Protein 5AY7 (pdb70)

Radius of gyration: 30.45 Å; Cα contacts (8 Å, |Δi|>4): 1262; chains: 2; bounding box: 71×86×60 Å

Nearest PDB structures (foldseek):
  5ay7-assembly1_A  TM=1.003E+00  e=2.468E-67  Aegilops speltoides subsp. speltoides
  5d4y-assembly2_B  TM=1.001E+00  e=4.193E-61  environmental samples
  8hkg-assembly2_B  TM=9.703E-01  e=1.451E-40  uncultured organism
  3mui-assembly2_B  TM=9.384E-01  e=3.197E-37  Geobacillus stearothermophilus
  5ofj-assembly1_A  TM=9.395E-01  e=4.964E-34  Caldicellulosiruptor bescii DSM 6725

Structure (mmCIF, N/CA/C/O backbone):
data_5AY7
#
_entry.id   5AY7
#
_cell.length_a   59.434
_cell.length_b   78.346
_cell.length_c   89.296
_cell.angle_alpha   90.00
_cell.angle_beta   103.15
_cell.angle_gamma   90.00
#
_symmetry.space_group_name_H-M   'P 1 21 1'
#
loop_
_entity.id
_entity.type
_entity.pdbx_description
1 polymer xylanase
2 water water
#
loop_
_atom_site.group_PDB
_atom_site.id
_atom_site.type_symbol
_atom_site.label_atom_id
_atom_site.label_alt_id
_atom_site.label_comp_id
_atom_site.label_asym_id
_atom_site.label_entity_id
_atom_site.label_seq_id
_atom_site.pdbx_PDB_ins_code
_atom_site.Cartn_x
_atom_site.Cartn_y
_atom_site.Cartn_z
_atom_site.occupancy
_atom_site.B_iso_or_equiv
_atom_site.auth_seq_id
_atom_site.auth_comp_id
_atom_site.auth_asym_id
_atom_site.auth_atom_id
_atom_site.pdbx_PDB_model_num
ATOM 1 N N . GLY A 1 18 ? 57.060 -19.741 60.625 1.00 80.50 3 GLY A N 1
ATOM 2 C CA . GLY A 1 18 ? 55.764 -19.096 60.990 1.00 84.64 3 GLY A CA 1
ATOM 3 C C . GLY A 1 18 ? 55.263 -18.048 59.997 1.00 84.96 3 GLY A C 1
ATOM 4 O O . GLY A 1 18 ? 55.972 -17.074 59.709 1.00 91.06 3 GLY A O 1
ATOM 5 N N . LEU A 1 19 ? 54.037 -18.234 59.489 1.00 75.79 4 LEU A N 1
ATOM 6 C CA . LEU A 1 19 ? 53.392 -17.248 58.590 1.00 73.54 4 LEU A CA 1
ATOM 7 C C . LEU A 1 19 ? 53.206 -15.863 59.226 1.00 73.06 4 LEU A C 1
ATOM 8 O O . LEU A 1 19 ? 53.350 -14.841 58.560 1.00 66.44 4 LEU A O 1
ATOM 13 N N . LYS A 1 20 ? 52.857 -15.833 60.510 1.00 77.01 5 LYS A N 1
ATOM 14 C CA . LYS A 1 20 ? 52.681 -14.566 61.217 1.00 74.90 5 LYS A CA 1
ATOM 15 C C . LYS A 1 20 ? 53.950 -13.752 61.205 1.00 74.85 5 LYS A C 1
ATOM 16 O O . LYS A 1 20 ? 53.870 -12.534 61.197 1.00 81.55 5 LYS A O 1
ATOM 22 N N . ASP A 1 21 ? 55.107 -14.434 61.200 1.00 78.89 6 ASP A N 1
ATOM 23 C CA . ASP A 1 21 ? 56.457 -13.804 61.241 1.00 72.09 6 ASP A CA 1
ATOM 24 C C . ASP A 1 21 ? 56.844 -13.253 59.880 1.00 68.72 6 ASP A C 1
ATOM 25 O O . ASP A 1 21 ? 57.298 -12.117 59.763 1.00 63.57 6 ASP A O 1
ATOM 30 N N . ALA A 1 22 ? 56.638 -14.072 58.854 1.00 62.01 7 ALA A N 1
ATOM 31 C CA . ALA A 1 22 ? 56.915 -13.681 57.493 1.00 64.49 7 ALA A CA 1
ATOM 32 C C . ALA A 1 22 ? 56.087 -12.493 57.026 1.00 71.07 7 ALA A C 1
ATOM 33 O O . ALA A 1 22 ? 56.412 -11.883 56.002 1.00 78.44 7 ALA A O 1
ATOM 35 N N . TYR A 1 23 ? 54.997 -12.202 57.733 1.00 70.18 8 TYR A N 1
ATOM 36 C CA . TYR A 1 23 ? 54.122 -11.090 57.392 1.00 67.59 8 TYR A CA 1
ATOM 37 C C . TYR A 1 23 ? 54.028 -10.075 58.525 1.00 71.86 8 TYR A C 1
ATOM 38 O O . TYR A 1 23 ? 53.151 -9.206 58.516 1.00 73.89 8 TYR A O 1
ATOM 47 N N . LYS A 1 24 ? 54.968 -10.163 59.467 1.00 77.95 9 LYS A N 1
ATOM 48 C CA . LYS A 1 24 ? 55.100 -9.224 60.590 1.00 82.58 9 LYS A CA 1
ATOM 49 C C . LYS A 1 24 ? 54.839 -7.777 60.179 1.00 81.51 9 LYS A C 1
ATOM 50 O O . LYS A 1 24 ? 54.089 -7.057 60.826 1.00 80.97 9 LYS A O 1
ATOM 56 N N . ASP A 1 25 ? 55.449 -7.360 59.080 1.00 87.85 10 ASP A N 1
ATOM 57 C CA . ASP A 1 25 ? 55.389 -5.964 58.660 1.00 87.41 10 ASP A CA 1
ATOM 58 C C . ASP A 1 25 ? 54.175 -5.643 57.777 1.00 79.10 10 ASP A C 1
ATOM 59 O O . ASP A 1 25 ? 54.078 -4.543 57.232 1.00 69.39 10 ASP A O 1
ATOM 64 N N . TYR A 1 26 ? 53.246 -6.586 57.638 1.00 75.95 11 TYR A N 1
ATOM 65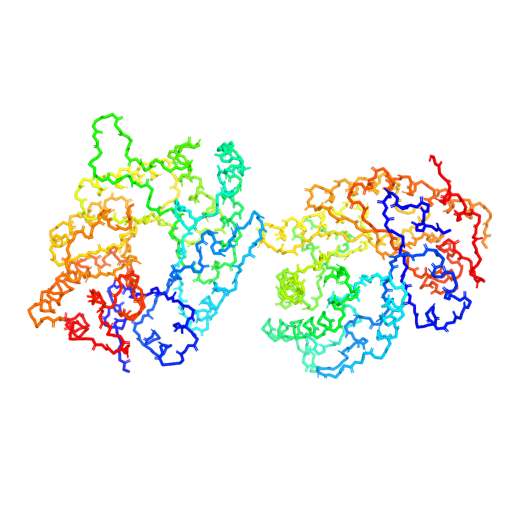 C CA . TYR A 1 26 ? 52.129 -6.421 56.693 1.00 78.23 11 TYR A CA 1
ATOM 66 C C . TYR A 1 26 ? 50.759 -6.455 57.375 1.00 69.00 11 TYR A C 1
ATOM 67 O O . TYR A 1 26 ? 50.004 -5.461 57.365 1.00 63.40 11 TYR A O 1
ATOM 76 N N . PHE A 1 27 ? 50.457 -7.612 57.962 1.00 68.94 12 PHE A N 1
ATOM 77 C CA . PHE A 1 27 ? 49.221 -7.818 58.718 1.00 65.50 12 PHE A CA 1
ATOM 78 C C . PHE A 1 27 ? 49.325 -9.099 59.527 1.00 61.20 12 PHE A C 1
ATOM 79 O O . PHE A 1 27 ? 50.176 -9.937 59.238 1.00 72.91 12 PHE A O 1
ATOM 87 N N . LYS A 1 28 ? 48.465 -9.260 60.531 1.00 62.80 13 LYS A N 1
ATOM 88 C CA . LYS A 1 28 ? 48.371 -10.533 61.259 1.00 57.50 13 LYS A CA 1
ATOM 89 C C . LYS A 1 28 ? 47.898 -11.639 60.339 1.00 55.85 13 LYS A C 1
ATOM 90 O O . LYS A 1 28 ? 47.228 -11.401 59.346 1.00 57.19 13 LYS A O 1
ATOM 96 N N . ILE A 1 29 ? 48.251 -12.861 60.680 1.00 56.01 14 ILE A N 1
ATOM 97 C CA . ILE A 1 29 ? 47.795 -14.024 59.953 1.00 55.21 14 ILE A CA 1
ATOM 98 C C . ILE A 1 29 ? 47.023 -14.810 60.988 1.00 58.43 14 ILE A C 1
ATOM 99 O O . ILE A 1 29 ? 47.559 -15.139 62.062 1.00 62.66 14 ILE A O 1
ATOM 104 N N . GLY A 1 30 ? 45.765 -15.097 60.674 1.00 56.15 15 GLY A N 1
ATOM 105 C CA . GLY A 1 30 ? 44.832 -15.632 61.653 1.00 55.43 15 GLY A CA 1
ATOM 106 C C . GLY A 1 30 ? 44.306 -17.000 61.289 1.00 53.24 15 GLY A C 1
ATOM 107 O O . GLY A 1 30 ? 44.465 -17.449 60.159 1.00 49.12 15 GLY A O 1
ATOM 108 N N . VAL A 1 31 ? 43.659 -17.656 62.251 1.00 51.93 16 VAL A N 1
ATOM 109 C CA . VAL A 1 31 ? 42.939 -18.863 61.945 1.00 52.65 16 VAL A CA 1
ATOM 110 C C . VAL A 1 31 ? 41.693 -19.040 62.832 1.00 51.25 16 VAL A C 1
ATOM 111 O O . VAL A 1 31 ? 41.686 -18.646 63.996 1.00 46.92 16 VAL A O 1
ATOM 115 N N . ALA A 1 32 ? 40.639 -19.627 62.251 1.00 47.13 17 ALA A N 1
ATOM 116 C CA . ALA A 1 32 ? 39.437 -19.954 62.997 1.00 46.71 17 ALA A CA 1
ATOM 117 C C . ALA A 1 32 ? 39.506 -21.368 63.551 1.00 46.89 17 ALA A C 1
ATOM 118 O O . ALA A 1 32 ? 39.701 -22.303 62.807 1.00 47.57 17 ALA A O 1
ATOM 120 N N . VAL A 1 33 ? 39.256 -21.537 64.836 1.00 49.78 18 VAL A N 1
ATOM 121 C CA . VAL A 1 33 ? 39.543 -22.800 65.502 1.00 51.37 18 VAL A CA 1
ATOM 122 C C . VAL A 1 33 ? 38.311 -23.528 66.056 1.00 50.54 18 VAL A C 1
ATOM 123 O O . VAL A 1 33 ? 37.301 -22.907 66.374 1.00 49.19 18 VAL A O 1
ATOM 127 N N . ASN A 1 34 ? 38.407 -24.855 66.139 1.00 49.83 19 ASN A N 1
ATOM 128 C CA . ASN A 1 34 ? 37.377 -25.703 66.742 1.00 54.56 19 ASN A CA 1
ATOM 129 C C . ASN A 1 34 ? 37.942 -26.148 68.067 1.00 51.78 19 ASN A C 1
ATOM 130 O O . ASN A 1 34 ? 39.100 -25.844 68.366 1.00 50.27 19 ASN A O 1
ATOM 135 N N . ASN A 1 35 ? 37.140 -26.856 68.852 1.00 51.56 20 ASN A N 1
ATOM 136 C CA . ASN A 1 35 ? 37.540 -27.224 70.219 1.00 56.28 20 ASN A CA 1
ATOM 137 C C . ASN A 1 35 ? 38.850 -28.007 70.291 1.00 63.75 20 ASN A C 1
ATOM 138 O O . ASN A 1 35 ? 39.669 -27.780 71.188 1.00 67.51 20 ASN A O 1
ATOM 143 N N . ARG A 1 36 ? 39.034 -28.912 69.331 1.00 63.94 21 ARG A N 1
ATOM 144 C CA . ARG A 1 36 ? 40.212 -29.762 69.264 1.00 66.29 21 ARG A CA 1
ATOM 145 C C . ARG A 1 36 ? 41.445 -28.974 68.908 1.00 64.73 21 ARG A C 1
ATOM 146 O O . ARG A 1 36 ? 42.511 -29.198 69.480 1.00 62.02 21 ARG A O 1
ATOM 154 N N . ASN A 1 37 ? 41.309 -28.057 67.955 1.00 66.59 22 ASN A N 1
ATOM 155 C CA . ASN A 1 37 ? 42.454 -27.290 67.487 1.00 62.64 22 ASN A CA 1
ATOM 156 C C . ASN A 1 37 ? 43.224 -26.674 68.634 1.00 59.54 22 ASN A C 1
ATOM 157 O O . ASN A 1 37 ? 44.418 -26.442 68.497 1.00 58.42 22 ASN A O 1
ATOM 162 N N . VAL A 1 38 ? 42.547 -26.410 69.749 1.00 51.67 23 VAL A N 1
ATOM 163 C CA . VAL A 1 38 ? 43.206 -25.815 70.912 1.00 59.17 23 VAL A CA 1
ATOM 164 C C . VAL A 1 38 ? 43.371 -26.734 72.128 1.00 58.95 23 VAL A C 1
ATOM 165 O O . VAL A 1 38 ? 43.766 -26.275 73.203 1.00 56.93 23 VAL A O 1
ATOM 169 N N . ALA A 1 39 ? 43.062 -28.013 71.958 1.00 60.46 24 ALA A N 1
ATOM 170 C CA . ALA A 1 39 ? 43.199 -29.010 73.024 1.00 64.60 24 ALA A CA 1
ATOM 171 C C . ALA A 1 39 ? 44.205 -30.129 72.661 1.00 68.95 24 ALA A C 1
ATOM 172 O O . ALA A 1 39 ? 44.755 -30.766 73.544 1.00 72.89 24 ALA A O 1
ATOM 174 N N . ASP A 1 40 ? 44.467 -30.336 71.372 1.00 69.86 25 ASP A N 1
ATOM 175 C CA . ASP A 1 40 ? 45.363 -31.387 70.909 1.00 74.40 25 ASP A CA 1
ATOM 176 C C . ASP A 1 40 ? 46.784 -30.818 70.704 1.00 74.65 25 ASP A C 1
ATOM 177 O O . ASP A 1 40 ? 46.949 -29.874 69.930 1.00 73.73 25 ASP A O 1
ATOM 182 N N . PRO A 1 41 ? 47.821 -31.404 71.365 1.00 70.78 26 PRO A N 1
ATOM 183 C CA . PRO A 1 41 ? 49.143 -30.769 71.288 1.00 68.40 26 PRO A CA 1
ATOM 184 C C . PRO A 1 41 ? 49.753 -30.785 69.896 1.00 71.01 26 PRO A C 1
ATOM 185 O O . PRO A 1 41 ? 50.628 -29.965 69.612 1.00 77.74 26 PRO A O 1
ATOM 189 N N . ASP A 1 42 ? 49.312 -31.712 69.046 1.00 74.02 27 ASP A N 1
ATOM 190 C CA . ASP A 1 42 ? 49.731 -31.733 67.637 1.00 78.11 27 A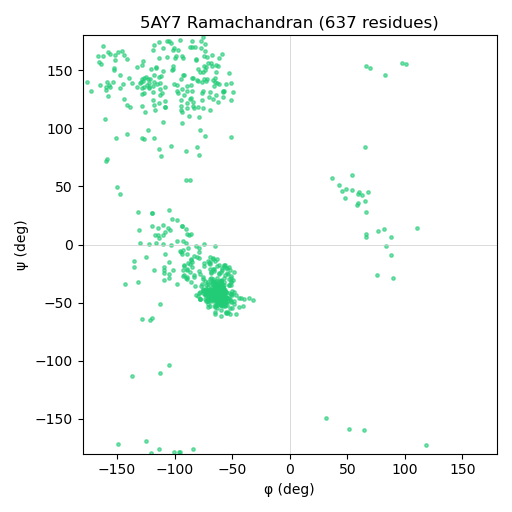SP A CA 1
ATOM 191 C C . ASP A 1 42 ? 49.202 -30.517 66.911 1.00 82.19 27 ASP A C 1
ATOM 192 O O . ASP A 1 42 ? 49.934 -29.856 66.163 1.00 87.15 27 ASP A O 1
ATOM 197 N N . GLN A 1 43 ? 47.922 -30.223 67.136 1.00 80.70 28 GLN A N 1
ATOM 198 C CA . GLN A 1 43 ? 47.258 -29.127 66.439 1.00 74.60 28 GLN A CA 1
ATOM 199 C C . GLN A 1 43 ? 47.673 -27.806 67.059 1.00 70.57 28 GLN A C 1
ATOM 200 O O . GLN A 1 43 ? 47.875 -26.818 66.352 1.00 73.08 28 GLN A O 1
ATOM 206 N N . ILE A 1 44 ? 47.861 -27.817 68.372 1.00 65.45 29 ILE A N 1
ATOM 207 C CA . ILE A 1 44 ? 48.294 -26.634 69.098 1.00 67.22 29 ILE A CA 1
ATOM 208 C C . ILE A 1 44 ? 49.670 -26.144 68.628 1.00 72.25 29 ILE A C 1
ATOM 209 O O . ILE A 1 44 ? 49.896 -24.930 68.482 1.00 70.45 29 ILE A O 1
ATOM 214 N N . LYS A 1 45 ? 50.575 -27.089 68.381 1.00 74.23 30 LYS A N 1
ATOM 215 C CA . LYS A 1 45 ? 51.926 -26.765 67.927 1.00 78.28 30 LYS A CA 1
ATOM 216 C C . LYS A 1 45 ? 51.869 -25.933 66.654 1.00 76.05 30 LYS A C 1
ATOM 217 O O . LYS A 1 45 ? 52.544 -24.901 66.542 1.00 77.33 30 LYS A O 1
ATOM 223 N N . VAL A 1 46 ? 51.058 -26.397 65.705 1.00 72.27 31 VAL A N 1
ATOM 224 C CA . VAL A 1 46 ? 50.874 -25.713 64.430 1.00 77.87 31 VAL A CA 1
ATOM 225 C C . VAL A 1 46 ? 50.212 -24.330 64.597 1.00 79.03 31 VAL A C 1
ATOM 226 O O . VAL A 1 46 ? 50.630 -23.341 63.995 1.00 77.16 31 VAL A O 1
ATOM 230 N N . VAL A 1 47 ? 49.168 -24.277 65.409 1.00 77.16 32 VAL A N 1
ATOM 231 C CA . VAL A 1 47 ? 48.420 -23.042 65.603 1.00 77.76 32 VAL A CA 1
ATOM 232 C C . VAL A 1 47 ? 49.342 -21.985 66.188 1.00 73.06 32 VAL A C 1
ATOM 233 O O . VAL A 1 47 ? 49.433 -20.859 65.678 1.00 72.29 32 VAL A O 1
ATOM 237 N N . LEU A 1 48 ? 50.044 -22.369 67.245 1.00 72.29 33 LEU A N 1
ATOM 238 C CA . LEU A 1 48 ? 50.957 -21.459 67.900 1.00 68.45 33 LEU A CA 1
ATOM 239 C C . LEU A 1 48 ? 52.115 -21.084 67.004 1.00 62.50 33 LEU A C 1
ATOM 240 O O . LEU A 1 48 ? 52.538 -19.951 67.038 1.00 66.37 33 LEU A O 1
ATOM 245 N N . ARG A 1 49 ? 52.612 -21.990 66.178 1.00 62.22 34 ARG A N 1
ATOM 246 C CA . ARG A 1 49 ? 53.701 -21.603 65.287 1.00 73.08 34 ARG A CA 1
ATOM 247 C C . ARG A 1 49 ? 53.241 -20.517 64.334 1.00 73.01 34 ARG A C 1
ATOM 248 O O . ARG A 1 49 ? 53.873 -19.475 64.236 1.00 80.75 34 ARG A O 1
ATOM 256 N N . GLU A 1 50 ? 52.113 -20.756 63.667 1.00 79.38 35 GLU A N 1
ATOM 257 C CA . GLU A 1 50 ? 51.745 -20.032 62.434 1.00 77.04 35 GLU A CA 1
ATOM 258 C C . GLU A 1 50 ? 50.915 -18.737 62.579 1.00 73.33 35 GLU A C 1
ATOM 259 O O . GLU A 1 50 ? 51.026 -17.831 61.741 1.00 63.21 35 GLU A O 1
ATOM 265 N N . PHE A 1 51 ? 50.097 -18.644 63.629 1.00 67.33 36 PHE A N 1
ATOM 266 C CA . PHE A 1 51 ? 49.047 -17.625 63.673 1.00 61.33 36 PHE A CA 1
ATOM 267 C C . PHE A 1 51 ? 49.167 -16.692 64.862 1.00 58.71 36 PHE A C 1
ATOM 268 O O . PHE A 1 51 ? 49.475 -17.121 65.962 1.00 60.42 36 PHE A O 1
ATOM 276 N N . ASN A 1 52 ? 48.866 -15.423 64.655 1.00 57.31 37 ASN A N 1
ATOM 277 C CA . ASN A 1 52 ? 48.822 -14.463 65.754 1.00 60.20 37 ASN A CA 1
ATOM 278 C C . ASN A 1 52 ? 47.432 -13.845 65.906 1.00 61.25 37 ASN A C 1
ATOM 279 O O . ASN A 1 52 ? 47.297 -12.717 66.393 1.00 62.24 37 ASN A O 1
ATOM 284 N N . SER A 1 53 ? 46.403 -14.581 65.490 1.00 56.93 38 SER A N 1
ATOM 285 C CA . SER A 1 53 ? 45.014 -14.113 65.615 1.00 56.35 38 SER A CA 1
ATOM 286 C C . SER A 1 53 ? 44.137 -15.340 65.543 1.00 57.94 38 SER A C 1
ATOM 287 O O . SER A 1 53 ? 44.356 -16.201 64.685 1.00 56.08 38 SER A O 1
ATOM 290 N N . ILE A 1 54 ? 43.181 -15.426 66.468 1.00 57.49 39 ILE A N 1
ATOM 291 C CA . ILE A 1 54 ? 42.242 -16.521 66.516 1.00 54.71 39 ILE A CA 1
ATOM 292 C C . ILE A 1 54 ? 40.824 -16.018 66.427 1.00 53.63 39 ILE A C 1
ATOM 293 O O . ILE A 1 54 ? 40.470 -15.042 67.083 1.00 53.94 39 ILE A O 1
ATOM 298 N N . THR A 1 55 ? 40.012 -16.740 65.666 1.00 47.57 40 THR A N 1
ATOM 299 C CA . THR A 1 55 ? 38.569 -16.629 65.712 1.00 46.11 40 THR A CA 1
ATOM 300 C C . THR A 1 55 ? 37.959 -17.978 66.144 1.00 48.93 40 THR A C 1
ATOM 301 O O . THR A 1 55 ? 38.409 -19.032 65.720 1.00 47.83 40 THR A O 1
ATOM 305 N N . ALA A 1 56 ? 36.935 -17.942 66.985 1.00 44.43 41 ALA A N 1
ATOM 306 C CA . ALA A 1 56 ? 36.150 -19.122 67.226 1.00 45.73 41 ALA A CA 1
ATOM 307 C C . ALA A 1 56 ? 35.338 -19.453 65.991 1.00 43.98 41 ALA A C 1
ATOM 308 O O . ALA A 1 56 ? 34.610 -18.624 65.488 1.00 47.29 41 ALA A O 1
ATOM 310 N N . GLU A 1 57 ? 35.450 -20.678 65.517 1.00 45.27 42 GLU A N 1
ATOM 311 C CA . GLU A 1 57 ? 34.724 -21.128 64.344 1.00 44.17 42 GLU A CA 1
ATOM 312 C C . GLU A 1 57 ? 33.248 -21.183 64.640 1.00 44.50 42 GLU A C 1
ATOM 313 O O . GLU A 1 57 ? 32.442 -20.814 63.795 1.00 46.54 42 GLU A O 1
ATOM 319 N N . ASN A 1 58 ? 32.887 -21.703 65.808 1.00 38.69 43 ASN A N 1
ATOM 320 C CA . ASN A 1 58 ? 31.477 -21.761 66.204 1.00 42.09 43 ASN A CA 1
ATOM 321 C C . ASN A 1 58 ? 31.180 -21.330 67.666 1.00 44.81 43 ASN A C 1
ATOM 322 O O . ASN A 1 58 ? 30.028 -20.985 67.990 1.00 44.14 43 ASN A O 1
ATOM 327 N N . ALA A 1 59 ? 32.184 -21.335 68.539 1.00 43.09 44 ALA A N 1
ATOM 328 C CA . ALA A 1 59 ? 31.918 -21.199 69.968 1.00 49.42 44 ALA A CA 1
ATOM 329 C C . ALA A 1 59 ? 31.352 -19.837 70.417 1.00 51.33 44 ALA A C 1
ATOM 330 O O . ALA A 1 59 ? 30.889 -19.716 71.565 1.00 53.29 44 ALA A O 1
ATOM 332 N N . MET A 1 60 ? 31.386 -18.826 69.541 1.00 47.81 45 MET A N 1
ATOM 333 C CA . MET A 1 60 ? 30.940 -17.487 69.916 1.00 49.42 45 MET A CA 1
ATOM 334 C C . MET A 1 60 ? 29.731 -16.931 69.167 1.00 48.98 45 MET A C 1
ATOM 335 O O . MET A 1 60 ? 29.387 -15.766 69.335 1.00 47.34 45 MET A O 1
ATOM 340 N N . LYS A 1 61 ? 29.086 -17.762 68.361 1.00 45.16 46 LYS A N 1
ATOM 341 C CA . LYS A 1 61 ? 27.908 -17.354 67.611 1.00 42.00 46 LYS A CA 1
ATOM 342 C C . LYS A 1 61 ? 26.704 -17.314 68.550 1.00 44.00 46 LYS A C 1
ATOM 343 O O . LYS A 1 61 ? 26.807 -17.672 69.730 1.00 42.30 46 LYS A O 1
ATOM 349 N N . PRO A 1 62 ? 25.553 -16.866 68.042 1.00 40.76 47 PRO A N 1
ATOM 350 C CA . PRO A 1 62 ? 24.505 -16.581 68.999 1.00 40.78 47 PRO A CA 1
ATOM 351 C C . PRO A 1 62 ? 23.814 -17.785 69.615 1.00 43.31 47 PRO A C 1
ATOM 352 O O . PRO A 1 62 ? 23.564 -17.781 70.799 1.00 41.23 47 PRO A O 1
ATOM 356 N N . GLN A 1 63 ? 23.510 -18.794 68.824 1.00 50.13 48 GLN A N 1
ATOM 357 C CA . GLN A 1 63 ? 22.888 -20.014 69.324 1.00 49.07 48 GLN A CA 1
ATOM 358 C C . GLN A 1 63 ? 23.763 -20.888 70.198 1.00 48.20 48 GLN A C 1
ATOM 359 O O . GLN A 1 63 ? 23.288 -21.370 71.228 1.00 52.51 48 GLN A O 1
ATOM 365 N N . PRO A 1 64 ? 25.000 -21.165 69.770 1.00 47.42 49 PRO A N 1
ATOM 366 C CA . PRO A 1 64 ? 25.961 -21.815 70.672 1.00 44.84 49 PRO A CA 1
ATOM 367 C C . PRO A 1 64 ? 26.030 -21.144 72.062 1.00 48.18 49 PRO A C 1
ATOM 368 O O . PRO A 1 64 ? 25.886 -21.822 73.071 1.00 48.44 49 PRO A O 1
ATOM 372 N N . THR A 1 65 ? 26.211 -19.824 72.121 1.00 48.05 50 THR A N 1
ATOM 373 C CA . THR A 1 65 ? 26.362 -19.145 73.410 1.00 44.37 50 THR A CA 1
ATOM 374 C C . THR A 1 65 ? 25.057 -18.894 74.171 1.00 45.08 50 THR A C 1
ATOM 375 O O . THR A 1 65 ? 25.094 -18.719 75.378 1.00 44.50 50 THR A O 1
ATOM 379 N N . GLU A 1 66 ? 23.918 -18.860 73.493 1.00 41.69 51 GLU A N 1
ATOM 380 C CA . GLU A 1 66 ? 22.671 -18.507 74.138 1.00 41.63 51 GLU A CA 1
ATOM 381 C C . GLU A 1 66 ? 21.470 -18.986 73.377 1.00 44.42 51 GLU A C 1
ATOM 382 O O . GLU A 1 66 ? 20.738 -18.171 72.812 1.00 46.23 51 GLU A O 1
ATOM 388 N N . PRO A 1 67 ? 21.228 -20.301 73.395 1.00 48.39 52 PRO A N 1
ATOM 389 C CA . PRO A 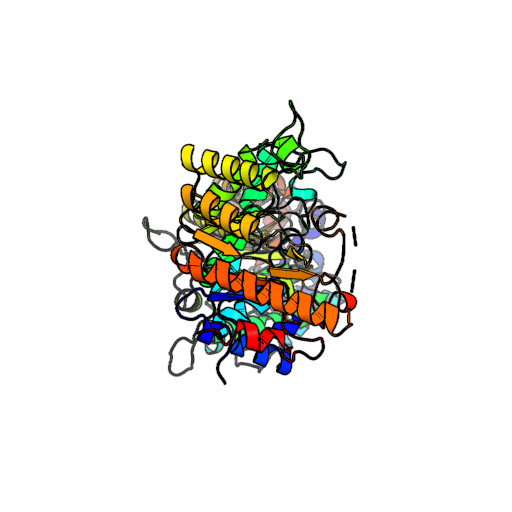1 67 ? 20.084 -20.898 72.696 1.00 53.40 52 PRO A CA 1
ATOM 390 C C . PRO A 1 67 ? 18.698 -20.584 73.276 1.00 52.13 52 PRO A C 1
ATOM 391 O O . PRO A 1 67 ? 17.730 -20.777 72.560 1.00 61.01 52 PRO A O 1
ATOM 395 N N . LYS A 1 68 ? 18.602 -20.178 74.550 1.00 52.38 53 LYS A N 1
ATOM 396 C CA . LYS A 1 68 ? 17.345 -19.664 75.145 1.00 50.02 53 LYS A CA 1
ATOM 397 C C . LYS A 1 68 ? 17.647 -18.384 75.902 1.00 52.32 53 LYS A C 1
ATOM 398 O O . LYS A 1 68 ? 18.789 -18.189 76.353 1.00 49.97 53 LYS A O 1
ATOM 404 N N . LYS A 1 69 ? 16.662 -17.490 76.035 1.00 48.54 54 LYS A N 1
ATOM 405 C CA . LYS A 1 69 ? 16.979 -16.178 76.608 1.00 51.84 54 LYS A CA 1
ATOM 406 C C . LYS A 1 69 ? 17.462 -16.389 78.016 1.00 52.93 54 LYS A C 1
ATOM 407 O O . LYS A 1 69 ? 16.790 -17.032 78.805 1.00 55.75 54 LYS A O 1
ATOM 413 N N . GLY A 1 70 ? 18.667 -15.919 78.295 1.00 55.34 55 GLY A N 1
ATOM 414 C CA . GLY A 1 70 ? 19.214 -15.979 79.646 1.00 55.72 55 GLY A CA 1
ATOM 415 C C . GLY A 1 70 ? 19.964 -17.253 79.999 1.00 58.20 55 GLY A C 1
ATOM 416 O O . GLY A 1 70 ? 20.646 -17.325 81.033 1.00 65.06 55 GLY A O 1
ATOM 417 N N . GLU A 1 71 ? 19.892 -18.249 79.137 1.00 56.72 56 GLU A N 1
ATOM 418 C CA . GLU A 1 71 ? 20.523 -19.528 79.402 1.00 56.76 56 GLU A CA 1
ATOM 419 C C . GLU A 1 71 ? 21.820 -19.688 78.620 1.00 50.13 56 GLU A C 1
ATOM 420 O O . GLU A 1 71 ? 21.832 -20.248 77.546 1.00 56.69 56 GLU A O 1
ATOM 426 N N . PHE A 1 72 ? 22.913 -19.176 79.169 1.00 51.28 57 PHE A N 1
ATOM 427 C CA . PHE A 1 72 ? 24.216 -19.150 78.479 1.00 49.55 57 PHE A CA 1
ATOM 428 C C . PHE A 1 72 ? 24.967 -20.459 78.481 1.00 49.49 57 PHE A C 1
ATOM 429 O O . PHE A 1 72 ? 24.817 -21.240 79.405 1.00 50.60 57 PHE A O 1
ATOM 437 N N . ASN A 1 73 ? 25.736 -20.705 77.417 1.00 49.44 58 ASN A N 1
ATOM 438 C CA . ASN A 1 73 ? 26.693 -21.821 77.364 1.00 51.14 58 ASN A CA 1
ATOM 439 C C . ASN A 1 73 ? 28.060 -21.298 76.943 1.00 47.58 58 ASN A C 1
ATOM 440 O O . ASN A 1 73 ? 28.400 -21.217 75.751 1.00 46.93 58 ASN A O 1
ATOM 445 N N . TRP A 1 74 ? 28.835 -20.950 77.958 1.00 48.16 59 TRP A N 1
ATOM 446 C CA . TRP A 1 74 ? 30.125 -20.326 77.779 1.00 48.83 59 TRP A CA 1
ATOM 447 C C . TRP A 1 74 ? 31.268 -21.314 77.660 1.00 48.55 59 TRP A C 1
ATOM 448 O O . TRP A 1 74 ? 32.392 -20.879 77.361 1.00 53.56 59 TRP A O 1
ATOM 459 N N . GLU A 1 75 ? 31.003 -22.610 77.894 1.00 50.74 60 GLU A N 1
ATOM 460 C CA . GLU A 1 75 ? 32.050 -23.639 78.056 1.00 54.82 60 GLU A CA 1
ATOM 461 C C . GLU A 1 75 ? 33.038 -23.721 76.896 1.00 53.71 60 GLU A C 1
ATOM 462 O O . GLU A 1 75 ? 34.237 -23.563 77.100 1.00 55.67 60 GLU A O 1
ATOM 468 N N . ASP A 1 76 ? 32.551 -23.963 75.680 1.00 54.96 61 ASP A N 1
ATOM 469 C CA . ASP A 1 76 ? 33.430 -24.029 74.504 1.00 48.61 61 ASP A CA 1
ATOM 470 C C . ASP A 1 76 ? 34.239 -22.749 74.224 1.00 51.55 61 ASP A C 1
ATOM 471 O O . ASP A 1 76 ? 35.443 -22.797 73.981 1.00 53.43 61 ASP A O 1
ATOM 476 N N . ALA A 1 77 ? 33.586 -21.592 74.237 1.00 52.75 62 ALA A N 1
ATOM 477 C CA . ALA A 1 77 ? 34.284 -20.320 73.995 1.00 50.48 62 ALA A CA 1
ATOM 478 C C . ALA A 1 77 ? 35.280 -19.998 75.100 1.00 53.02 62 ALA A C 1
ATOM 479 O O . ALA A 1 77 ? 36.355 -19.442 74.840 1.00 53.53 62 ALA A O 1
ATOM 481 N N . ASP A 1 78 ? 34.935 -20.337 76.343 1.00 52.80 63 ASP A N 1
ATOM 482 C CA . ASP A 1 78 ? 35.870 -20.107 77.453 1.00 53.41 63 ASP A CA 1
ATOM 483 C C . ASP A 1 78 ? 37.181 -20.841 77.214 1.00 52.05 63 ASP A C 1
ATOM 484 O O . ASP A 1 78 ? 38.236 -20.326 77.529 1.00 52.68 63 ASP A O 1
ATOM 489 N N . LYS A 1 79 ? 37.120 -22.029 76.629 1.00 56.82 64 LYS A N 1
ATOM 490 C CA . LYS A 1 79 ? 38.337 -22.792 76.389 1.00 64.01 64 LYS A CA 1
ATOM 491 C C . LYS A 1 79 ? 39.225 -22.089 75.383 1.00 60.04 64 LYS A C 1
ATOM 492 O O . LYS A 1 79 ? 40.414 -21.921 75.612 1.00 68.94 64 LYS A O 1
ATOM 498 N N . ILE A 1 80 ? 38.651 -21.673 74.270 1.00 58.92 65 ILE A N 1
ATOM 499 C CA . ILE A 1 80 ? 39.429 -20.995 73.211 1.00 55.56 65 ILE A CA 1
ATOM 500 C C . ILE A 1 80 ? 39.960 -19.650 73.697 1.00 53.76 65 ILE A C 1
ATOM 501 O O . ILE A 1 80 ? 41.124 -19.347 73.484 1.00 59.14 65 ILE A O 1
ATOM 506 N N . ALA A 1 81 ? 39.113 -18.843 74.333 1.00 48.90 66 ALA A N 1
ATOM 507 C CA . ALA A 1 81 ? 39.578 -17.592 74.950 1.00 56.60 66 ALA A CA 1
ATOM 508 C C . ALA A 1 81 ? 40.744 -17.811 75.970 1.00 57.14 66 ALA A C 1
ATOM 509 O O . ALA A 1 81 ? 41.747 -17.081 75.962 1.00 54.82 66 ALA A O 1
ATOM 511 N N . ASP A 1 82 ? 40.600 -18.799 76.851 1.00 56.69 67 ASP A N 1
ATOM 512 C CA . ASP A 1 82 ? 41.626 -19.080 77.846 1.00 56.64 67 ASP A CA 1
ATOM 513 C C . ASP A 1 82 ? 42.887 -19.510 77.108 1.00 57.16 67 ASP A C 1
ATOM 514 O O . ASP A 1 82 ? 43.955 -18.967 77.334 1.00 59.76 67 ASP A O 1
ATOM 519 N N . PHE A 1 83 ? 42.764 -20.406 76.140 1.00 60.21 68 PHE A N 1
ATOM 520 C CA . PHE A 1 83 ? 43.897 -20.677 75.263 1.00 58.75 68 PHE A CA 1
ATOM 521 C C . PHE A 1 83 ? 44.568 -19.373 74.755 1.00 64.64 68 PHE A C 1
ATOM 522 O O . PHE A 1 83 ? 45.803 -19.266 74.737 1.00 66.81 68 PHE A O 1
ATOM 530 N N . CYS A 1 84 ? 43.754 -18.398 74.350 1.00 59.75 69 CYS A N 1
ATOM 531 C CA . CYS A 1 84 ? 44.254 -17.118 73.816 1.00 63.75 69 CYS A CA 1
ATOM 532 C C . CYS A 1 84 ? 44.865 -16.160 74.861 1.00 56.92 69 CYS A C 1
ATOM 533 O O . CYS A 1 84 ? 45.846 -15.491 74.587 1.00 55.86 69 CYS A O 1
ATOM 536 N N . ARG A 1 85 ? 44.258 -16.084 76.038 1.00 58.41 70 ARG A N 1
ATOM 537 C CA . ARG A 1 85 ? 44.823 -15.343 77.166 1.00 62.75 70 ARG A CA 1
ATOM 538 C C . ARG A 1 85 ? 46.195 -15.976 77.462 1.00 66.11 70 ARG A C 1
ATOM 539 O O . ARG A 1 85 ? 47.258 -15.368 77.298 1.00 65.49 70 ARG A O 1
ATOM 547 N N . ALA A 1 86 ? 46.136 -17.247 77.8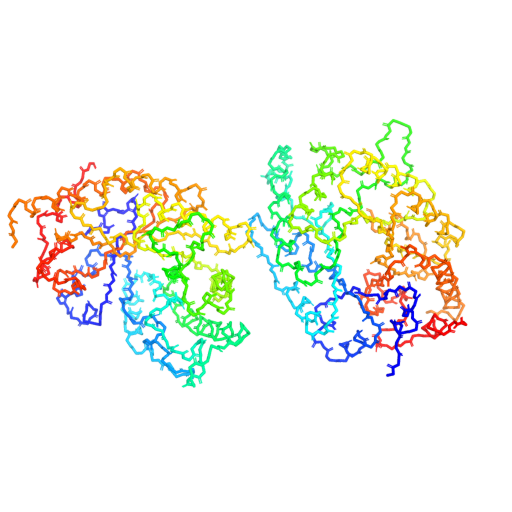18 1.00 69.06 71 ALA A N 1
ATOM 548 C CA . ALA A 1 86 ? 47.290 -18.044 78.134 1.00 70.29 71 ALA A CA 1
ATOM 549 C C . ALA A 1 86 ? 48.485 -17.831 77.185 1.00 69.13 71 ALA A C 1
ATOM 550 O O . ALA A 1 86 ? 49.608 -17.698 77.653 1.00 74.03 71 ALA A O 1
ATOM 552 N N . ASN A 1 87 ? 48.263 -17.804 75.872 1.00 66.25 72 ASN A N 1
ATOM 553 C CA . ASN A 1 87 ? 49.382 -17.678 74.916 1.00 64.78 72 ASN A CA 1
ATOM 554 C C . ASN A 1 87 ? 49.526 -16.307 74.253 1.00 63.77 72 ASN A C 1
ATOM 555 O O . ASN A 1 87 ? 50.259 -16.172 73.262 1.00 60.14 72 ASN A O 1
ATOM 560 N N . GLY A 1 88 ? 48.842 -15.294 74.784 1.00 59.59 73 GLY A N 1
ATOM 561 C CA . GLY A 1 88 ? 49.056 -13.918 74.321 1.00 63.22 73 GLY A CA 1
ATOM 562 C C . GLY A 1 88 ? 48.659 -13.624 72.885 1.00 63.53 73 GLY A C 1
ATOM 563 O O . GLY A 1 88 ? 49.307 -12.844 72.178 1.00 65.00 73 GLY A O 1
ATOM 564 N N . ILE A 1 89 ? 47.569 -14.239 72.460 1.00 72.13 74 ILE A N 1
ATOM 565 C CA . ILE A 1 89 ? 46.958 -13.934 71.176 1.00 71.06 74 ILE A CA 1
ATOM 566 C C . ILE A 1 89 ? 45.614 -13.272 71.452 1.00 69.13 74 ILE A C 1
ATOM 567 O O . ILE A 1 89 ? 44.893 -13.675 72.369 1.00 68.24 74 ILE A O 1
ATOM 572 N N . LYS A 1 90 ? 45.308 -12.243 70.670 1.00 63.34 75 LYS A N 1
ATOM 573 C CA . LYS A 1 90 ? 44.020 -11.565 70.723 1.00 61.90 75 LYS A CA 1
ATOM 574 C C . LYS A 1 90 ? 43.004 -12.164 69.730 1.00 56.31 75 LYS A C 1
ATOM 575 O O . LYS A 1 90 ? 43.369 -12.604 68.652 1.00 52.68 75 LYS A O 1
ATOM 581 N N . MET A 1 91 ? 41.726 -12.189 70.086 1.00 55.15 76 MET A N 1
ATOM 582 C CA . MET A 1 91 ? 40.723 -12.823 69.221 1.00 56.51 76 MET A CA 1
ATOM 583 C C . MET A 1 91 ? 39.871 -11.847 68.398 1.00 54.77 76 MET A C 1
ATOM 584 O O . MET A 1 91 ? 39.620 -10.706 68.826 1.00 52.73 76 MET A O 1
ATOM 589 N N . ARG A 1 92 ? 39.437 -12.314 67.220 1.00 50.13 77 ARG A N 1
ATOM 590 C CA . ARG A 1 92 ? 38.281 -11.732 66.529 1.00 49.55 77 ARG A CA 1
ATOM 591 C C . ARG A 1 92 ? 37.032 -12.383 67.094 1.00 47.89 77 ARG A C 1
ATOM 592 O O . ARG A 1 92 ? 36.948 -13.598 67.224 1.00 56.44 77 ARG A O 1
ATOM 600 N N . GLY A 1 93 ? 36.052 -11.585 67.444 1.00 44.27 78 GLY A N 1
ATOM 601 C CA . GLY A 1 93 ? 34.811 -12.143 67.939 1.00 44.11 78 GLY A CA 1
ATOM 602 C C . GLY A 1 93 ? 33.900 -12.388 66.762 1.00 48.69 78 GLY A C 1
ATOM 603 O O . GLY A 1 93 ? 33.536 -11.457 66.033 1.00 43.79 78 GLY A O 1
ATOM 604 N N . HIS A 1 94 ? 33.558 -13.651 66.546 1.00 49.26 79 HIS A N 1
ATOM 605 C CA . HIS A 1 94 ? 32.656 -13.993 65.482 1.00 46.02 79 HIS A CA 1
ATOM 606 C C . HIS A 1 94 ? 31.340 -14.445 66.108 1.00 44.86 79 HIS A C 1
ATOM 607 O O . HIS A 1 94 ? 31.311 -15.337 66.892 1.00 45.64 79 HIS A O 1
ATOM 614 N N . THR A 1 95 ? 30.320 -14.164 65.351 1.00 51.31 80 THR A N 1
ATOM 615 C CA . THR A 1 95 ? 29.526 -12.965 65.331 1.00 47.06 80 THR A CA 1
ATOM 616 C C . THR A 1 95 ? 28.388 -12.651 66.296 1.00 41.93 80 THR A C 1
ATOM 617 O O . THR A 1 95 ? 27.822 -13.518 66.913 1.00 40.46 80 THR A O 1
ATOM 621 N N . LEU A 1 96 ? 28.070 -11.353 66.392 1.00 38.56 81 LEU A N 1
ATOM 622 C CA . LEU A 1 96 ? 27.074 -10.867 67.297 1.00 36.55 81 LEU A CA 1
ATOM 623 C C . LEU A 1 96 ? 25.706 -11.004 66.738 1.00 40.71 81 LEU A C 1
ATOM 624 O O . LEU A 1 96 ? 24.722 -11.098 67.491 1.00 42.49 81 LEU A O 1
ATOM 629 N N . MET A 1 97 ? 25.601 -11.009 65.418 1.00 44.17 82 MET A N 1
ATOM 630 C CA . MET A 1 97 ? 24.286 -11.071 64.833 1.00 46.51 82 MET A CA 1
ATOM 631 C C . MET A 1 97 ? 24.341 -11.650 63.434 1.00 43.88 82 MET A C 1
ATOM 632 O O . MET A 1 97 ? 25.145 -11.252 62.618 1.00 42.83 82 MET A O 1
ATOM 637 N N . TRP A 1 98 ? 23.412 -12.542 63.151 1.00 43.56 83 TRP A N 1
ATOM 638 C CA . TRP A 1 98 ? 23.386 -13.281 61.924 1.00 40.38 83 TRP A CA 1
ATOM 639 C C . TRP A 1 98 ? 21.995 -13.895 61.756 1.00 40.12 83 TRP A C 1
ATOM 640 O O . TRP A 1 98 ? 21.272 -14.069 62.719 1.00 38.91 83 TRP A O 1
ATOM 651 N N . HIS A 1 99 ? 21.599 -14.168 60.521 1.00 42.87 84 HIS A N 1
ATOM 652 C CA . HIS A 1 99 ? 20.336 -14.897 60.248 1.00 43.68 84 HIS A CA 1
ATOM 653 C C . HIS A 1 99 ? 20.451 -16.424 60.450 1.00 42.82 84 HIS A C 1
ATOM 654 O O . HIS A 1 99 ? 19.458 -17.084 60.447 1.00 46.71 84 HIS A O 1
ATOM 661 N N . SER A 1 100 ? 21.649 -16.977 60.605 1.00 42.27 85 SER A N 1
ATOM 662 C CA . SER A 1 100 ? 21.830 -18.397 60.876 1.00 42.25 85 SER A CA 1
ATOM 663 C C . SER A 1 100 ? 22.499 -18.600 62.229 1.00 45.08 85 SER A C 1
ATOM 664 O O . SER A 1 100 ? 23.049 -17.665 62.802 1.00 41.66 85 SER A O 1
ATOM 667 N N . GLN A 1 101 ? 22.560 -19.861 62.667 1.00 42.71 86 GLN A N 1
ATOM 668 C CA . GLN A 1 101 ? 23.090 -20.200 63.990 1.00 41.85 86 GLN A CA 1
ATOM 669 C C . GLN A 1 101 ? 22.728 -19.176 65.038 1.00 41.61 86 GLN A C 1
ATOM 670 O O . GLN A 1 101 ? 23.605 -18.605 65.710 1.00 39.83 86 GLN A O 1
ATOM 676 N N . ILE A 1 102 ? 21.419 -18.969 65.185 1.00 41.78 87 ILE A N 1
ATOM 677 C CA . ILE A 1 102 ? 20.891 -17.973 66.095 1.00 44.95 87 ILE A CA 1
ATOM 678 C C . ILE A 1 102 ? 19.604 -18.514 66.692 1.00 41.71 87 ILE A C 1
ATOM 679 O O . ILE A 1 102 ? 18.818 -19.077 65.988 1.00 47.56 87 ILE A O 1
ATOM 684 N N . GLY A 1 103 ? 19.381 -18.333 67.984 1.00 43.56 88 GLY A N 1
ATOM 685 C CA . GLY A 1 103 ? 18.144 -18.812 68.610 1.00 42.53 88 GLY A CA 1
ATOM 686 C C . GLY A 1 103 ? 16.921 -18.060 68.111 1.00 43.98 88 GLY A C 1
ATOM 687 O O . GLY A 1 103 ? 16.879 -16.850 68.196 1.00 45.34 88 GLY A O 1
ATOM 688 N N . SER A 1 104 ? 15.926 -18.783 67.611 1.00 46.86 89 SER A N 1
ATOM 689 C CA . SER A 1 104 ? 14.583 -18.226 67.313 1.00 51.52 89 SER A CA 1
ATOM 690 C C . SER A 1 104 ? 14.103 -17.166 68.288 1.00 48.68 89 SER A C 1
ATOM 691 O O . SER A 1 104 ? 13.584 -16.121 67.894 1.00 47.52 89 SER A O 1
ATOM 694 N N . TRP A 1 105 ? 14.271 -17.447 69.568 1.00 44.68 90 TRP A N 1
ATOM 695 C CA . TRP A 1 105 ? 13.780 -16.554 70.593 1.00 47.79 90 TRP A CA 1
ATOM 696 C C . TRP A 1 105 ? 14.201 -15.107 70.396 1.00 47.27 90 TRP A C 1
ATOM 697 O O . TRP A 1 105 ? 13.515 -14.208 70.829 1.00 46.38 90 TRP A O 1
ATOM 708 N N . MET A 1 106 ? 15.344 -14.863 69.767 1.00 49.47 91 MET A N 1
ATOM 709 C CA . MET A 1 106 ? 15.776 -13.482 69.585 1.00 44.26 91 MET A CA 1
ATOM 710 C C . MET A 1 106 ? 14.809 -12.648 68.763 1.00 42.96 91 MET A C 1
ATOM 711 O O . MET A 1 106 ? 14.652 -11.472 69.063 1.00 43.31 91 MET A O 1
ATOM 716 N N . TYR A 1 107 ? 14.125 -13.251 67.789 1.00 43.00 92 TYR A N 1
ATOM 717 C CA . TYR A 1 107 ? 13.248 -12.478 66.852 1.00 46.95 92 TYR A CA 1
ATOM 718 C C . TYR A 1 107 ? 11.842 -12.997 66.663 1.00 49.36 92 TYR A C 1
ATOM 719 O O . TYR A 1 107 ? 11.107 -12.421 65.889 1.00 53.57 92 TYR A O 1
ATOM 728 N N . GLN A 1 108 ? 11.443 -14.069 67.336 1.00 55.00 93 GLN A N 1
ATOM 729 C CA . GLN A 1 108 ? 10.064 -14.540 67.204 1.00 61.30 93 GLN A CA 1
ATOM 730 C C . GLN A 1 108 ? 9.593 -15.252 68.461 1.00 60.52 93 GLN A C 1
ATOM 731 O O . GLN A 1 108 ? 10.403 -15.675 69.257 1.00 66.57 93 GLN A O 1
ATOM 737 N N . ASP A 1 109 ? 8.289 -15.418 68.599 1.00 59.68 94 ASP A N 1
ATOM 738 C CA . ASP A 1 109 ? 7.701 -15.846 69.863 1.00 68.59 94 ASP A CA 1
ATOM 739 C C . ASP A 1 109 ? 7.293 -17.313 69.949 1.00 74.45 94 ASP A C 1
ATOM 740 O O . ASP A 1 109 ? 6.429 -17.641 70.754 1.00 85.27 94 ASP A O 1
ATOM 745 N N . GLU A 1 110 ? 7.851 -18.196 69.132 1.00 77.66 95 GLU A N 1
ATOM 746 C CA . GLU A 1 110 ? 7.613 -19.655 69.318 1.00 88.17 95 GLU A CA 1
ATOM 747 C C . GLU A 1 110 ? 6.232 -20.175 68.870 1.00 87.99 95 GLU A C 1
ATOM 748 O O . GLU A 1 110 ? 6.100 -21.359 68.549 1.00 74.37 95 GLU A O 1
ATOM 754 N N . LYS A 1 111 ? 5.213 -19.313 68.862 1.00 92.11 96 LYS A N 1
ATOM 755 C CA . LYS A 1 111 ? 4.044 -19.553 68.007 1.00 90.11 96 LYS A CA 1
ATOM 756 C C . LYS A 1 111 ? 4.575 -19.493 66.570 1.00 83.55 96 LYS A C 1
ATOM 757 O O . LYS A 1 111 ? 4.082 -20.197 65.696 1.00 86.97 96 LYS A O 1
ATOM 763 N N . GLY A 1 112 ? 5.605 -18.666 66.357 1.00 78.69 97 GLY A N 1
ATOM 764 C CA . GLY A 1 112 ? 6.172 -18.398 65.041 1.00 70.38 97 GLY A CA 1
ATOM 765 C C . GLY A 1 112 ? 5.894 -16.979 64.565 1.00 69.99 97 GLY A C 1
ATOM 766 O O . GLY A 1 112 ? 6.068 -16.681 63.382 1.00 65.79 97 GLY A O 1
ATOM 767 N N . ASN A 1 113 ? 5.452 -16.105 65.475 1.00 67.40 98 ASN A N 1
ATOM 768 C CA . ASN A 1 113 ? 5.225 -14.691 65.163 1.00 67.92 98 ASN A CA 1
ATOM 769 C C . ASN A 1 113 ? 6.442 -13.860 65.494 1.00 63.77 98 ASN A C 1
ATOM 770 O O . ASN A 1 113 ? 7.031 -13.993 66.574 1.00 58.04 98 ASN A O 1
ATOM 775 N N . LEU A 1 114 ? 6.811 -12.991 64.563 1.00 58.82 99 LEU A N 1
ATOM 776 C CA . LEU A 1 114 ? 7.943 -12.122 64.784 1.00 55.77 99 LEU A CA 1
ATOM 777 C C . LEU A 1 114 ? 7.610 -11.243 65.962 1.00 51.88 99 LEU A C 1
ATOM 778 O O . LEU A 1 114 ? 6.458 -10.992 66.216 1.00 51.79 99 LEU A O 1
ATOM 783 N N . LEU A 1 115 ? 8.630 -10.786 66.665 1.00 49.83 100 LEU A N 1
ATOM 784 C CA . LEU A 1 115 ? 8.487 -9.852 67.763 1.00 49.16 100 LEU A CA 1
ATOM 785 C C . LEU A 1 115 ? 8.444 -8.439 67.221 1.00 52.78 100 LEU A C 1
ATOM 786 O O . LEU A 1 115 ? 8.727 -8.209 66.043 1.00 52.39 100 LEU A O 1
ATOM 791 N N . SER A 1 116 ? 8.114 -7.493 68.091 1.00 49.00 101 SER A N 1
ATOM 792 C CA . SER A 1 116 ? 8.175 -6.082 67.756 1.00 53.91 101 SER A CA 1
ATOM 793 C C . SER A 1 116 ? 9.612 -5.649 67.721 1.00 52.39 101 SER A C 1
ATOM 794 O O . SER A 1 116 ? 10.498 -6.345 68.228 1.00 52.39 101 SER A O 1
ATOM 797 N N . LYS A 1 117 ? 9.835 -4.471 67.167 1.00 48.02 102 LYS A N 1
ATOM 798 C CA . LYS A 1 117 ? 11.177 -3.940 67.03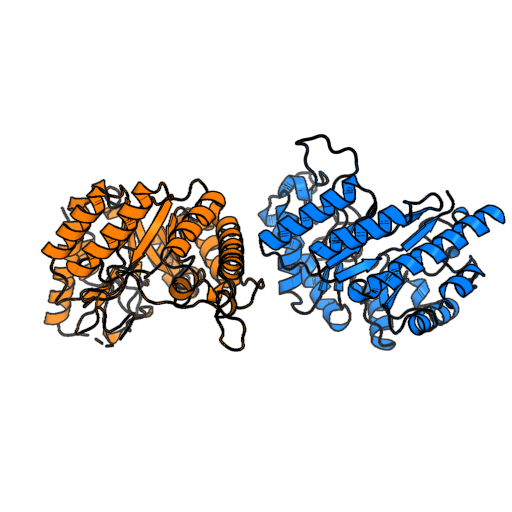5 1.00 51.42 102 LYS A CA 1
ATOM 799 C C . LYS A 1 117 ? 11.804 -3.630 68.387 1.00 56.88 102 LYS A C 1
ATOM 800 O O . LYS A 1 117 ? 13.028 -3.516 68.506 1.00 63.56 102 LYS A O 1
ATOM 806 N N . GLU A 1 118 ? 10.953 -3.466 69.399 1.00 61.95 103 GLU A N 1
ATOM 807 C CA . GLU A 1 118 ? 11.377 -3.125 70.752 1.00 62.57 103 GLU A CA 1
ATOM 808 C C . GLU A 1 118 ? 11.934 -4.356 71.468 1.00 52.96 103 GLU A C 1
ATOM 809 O O . GLU A 1 118 ? 12.984 -4.305 72.091 1.00 52.00 103 GLU A O 1
ATOM 815 N N . GLU A 1 119 ? 11.226 -5.463 71.384 1.00 48.60 104 GLU A N 1
ATOM 816 C CA . GLU A 1 119 ? 11.693 -6.683 72.019 1.00 54.92 104 GLU A CA 1
ATOM 817 C C . GLU A 1 119 ? 12.907 -7.236 71.271 1.00 55.45 104 GLU A C 1
ATOM 818 O O . GLU A 1 119 ? 13.898 -7.668 71.885 1.00 53.89 104 GLU A O 1
ATOM 824 N N . PHE A 1 120 ? 12.820 -7.248 69.941 1.00 50.50 105 PHE A N 1
ATOM 825 C CA . PHE A 1 120 ? 13.933 -7.738 69.141 1.00 45.21 105 PHE A CA 1
ATOM 826 C C . PHE A 1 120 ? 15.186 -6.970 69.532 1.00 41.08 105 PHE A C 1
ATOM 827 O O . PHE A 1 120 ? 16.202 -7.559 69.868 1.00 42.99 105 PHE A O 1
ATOM 835 N N . TYR A 1 121 ? 15.102 -5.649 69.511 1.00 43.31 106 TYR A N 1
ATOM 836 C CA . TYR A 1 121 ? 16.212 -4.812 69.939 1.00 47.29 106 TYR A CA 1
ATOM 837 C C . TYR A 1 121 ? 16.723 -5.148 71.352 1.00 45.81 106 TYR A C 1
ATOM 838 O O . TYR A 1 121 ? 17.917 -5.225 71.574 1.00 51.27 106 TYR A O 1
ATOM 847 N N . ALA A 1 122 ? 15.814 -5.323 72.304 1.00 46.20 107 ALA A N 1
ATOM 848 C CA . ALA A 1 122 ? 16.180 -5.637 73.686 1.00 47.28 107 ALA A CA 1
ATOM 849 C C . ALA A 1 122 ? 16.962 -6.963 73.781 1.00 46.53 107 ALA A C 1
ATOM 850 O O . ALA A 1 122 ? 17.981 -7.037 74.490 1.00 44.82 107 ALA A O 1
ATOM 852 N N . ASN A 1 123 ? 16.503 -7.965 73.020 1.00 42.70 108 ASN A N 1
ATOM 853 C CA . ASN A 1 123 ? 17.196 -9.240 72.880 1.00 41.83 108 ASN A CA 1
ATOM 854 C C . ASN A 1 123 ? 18.608 -9.098 72.304 1.00 45.86 108 ASN A C 1
ATOM 855 O O . ASN A 1 123 ? 19.592 -9.578 72.873 1.00 44.38 108 ASN A O 1
ATOM 860 N N . MET A 1 124 ? 18.720 -8.411 71.183 1.00 46.37 109 MET A N 1
ATOM 861 C CA . MET A 1 124 ? 20.020 -8.178 70.569 1.00 45.37 109 MET A CA 1
ATOM 862 C C . MET A 1 124 ? 20.952 -7.429 71.530 1.00 48.15 109 MET A C 1
ATOM 863 O O . MET A 1 124 ? 22.174 -7.698 71.591 1.00 50.01 109 MET A O 1
ATOM 868 N N . LYS A 1 125 ? 20.385 -6.502 72.303 1.00 49.69 110 LYS A N 1
ATOM 869 C CA . LYS A 1 125 ? 21.180 -5.714 73.256 1.00 50.55 110 LYS A CA 1
ATOM 870 C C . LYS A 1 125 ? 21.699 -6.562 74.379 1.00 45.30 110 LYS A C 1
ATOM 871 O O . LYS A 1 125 ? 22.884 -6.505 74.725 1.00 41.36 110 LYS A O 1
ATOM 877 N N . HIS A 1 126 ? 20.802 -7.343 74.951 1.00 43.47 111 HIS A N 1
ATOM 878 C CA . HIS A 1 126 ? 21.146 -8.142 76.114 1.00 51.69 111 HIS A CA 1
ATOM 879 C C . HIS A 1 126 ? 22.234 -9.178 75.748 1.00 54.22 111 HIS A C 1
ATOM 880 O O . HIS A 1 126 ? 23.271 -9.287 76.441 1.00 51.52 111 HIS A O 1
ATOM 887 N N . HIS A 1 127 ? 22.018 -9.881 74.630 1.00 49.89 112 HIS A N 1
ATOM 888 C CA . HIS A 1 127 ? 23.001 -10.826 74.107 1.00 45.94 112 HIS A CA 1
ATOM 889 C C . HIS A 1 127 ? 24.353 -10.198 73.860 1.00 47.51 112 HIS A C 1
ATOM 890 O O . HIS A 1 127 ? 25.373 -10.715 74.323 1.00 48.13 112 HIS A O 1
ATOM 897 N N . ILE A 1 128 ? 24.375 -9.091 73.117 1.00 44.75 113 ILE A N 1
ATOM 898 C CA . ILE A 1 128 ? 25.646 -8.400 72.859 1.00 45.33 113 ILE A CA 1
ATOM 899 C C . ILE A 1 128 ? 26.349 -7.928 74.142 1.00 46.35 113 ILE A C 1
ATOM 900 O O . ILE A 1 128 ? 27.568 -7.983 74.207 1.00 46.49 113 ILE A O 1
ATOM 905 N N . GLN A 1 129 ? 25.597 -7.451 75.141 1.00 50.18 114 GLN A N 1
ATOM 906 C CA . GLN A 1 129 ? 26.202 -7.019 76.409 1.00 55.06 114 GLN A CA 1
ATOM 907 C C . GLN A 1 129 ? 26.857 -8.222 77.099 1.00 51.67 114 GLN A C 1
ATOM 908 O O . GLN A 1 129 ? 28.011 -8.152 77.536 1.00 50.06 114 GLN A O 1
ATOM 914 N N . ALA A 1 130 ? 26.116 -9.325 77.180 1.00 50.28 115 ALA A N 1
ATOM 915 C CA . ALA A 1 130 ? 26.609 -10.559 77.808 1.00 47.81 115 ALA A CA 1
ATOM 916 C C . ALA A 1 130 ? 27.933 -11.044 77.236 1.00 46.76 115 ALA A C 1
ATOM 917 O O . ALA A 1 130 ? 28.918 -11.165 77.941 1.00 50.61 115 ALA A O 1
ATOM 919 N N . ILE A 1 131 ? 27.957 -11.287 75.932 1.00 48.24 116 ILE A N 1
ATOM 920 C CA . ILE A 1 131 ? 29.170 -11.805 75.263 1.00 44.54 116 ILE A CA 1
ATOM 921 C C . ILE A 1 131 ? 30.353 -10.810 75.133 1.00 44.96 116 ILE A C 1
ATOM 922 O O . ILE A 1 131 ? 31.514 -11.187 75.339 1.00 40.74 116 ILE A O 1
ATOM 927 N N . VAL A 1 132 ? 30.076 -9.549 74.789 1.00 45.01 117 VAL A N 1
ATOM 928 C CA . VAL A 1 132 ? 31.136 -8.584 74.641 1.00 46.56 117 VAL A CA 1
ATOM 929 C C . VAL A 1 132 ? 31.771 -8.370 75.998 1.00 50.52 117 VAL A C 1
ATOM 930 O O . VAL A 1 132 ? 32.988 -8.271 76.130 1.00 52.94 117 VAL A O 1
ATOM 934 N N . ASN A 1 133 ? 30.941 -8.287 77.020 1.00 56.41 118 ASN A N 1
ATOM 935 C CA . ASN A 1 133 ? 31.464 -8.080 78.355 1.00 64.47 118 ASN A CA 1
ATOM 936 C C . ASN A 1 133 ? 32.365 -9.225 78.840 1.00 66.18 118 ASN A C 1
ATOM 937 O O . ASN A 1 133 ? 33.425 -8.966 79.437 1.00 61.29 118 ASN A O 1
ATOM 942 N N . ARG A 1 134 ? 31.951 -10.477 78.585 1.00 60.14 119 ARG A N 1
ATOM 943 C CA . ARG A 1 134 ? 32.742 -11.632 79.021 1.00 53.05 119 ARG A CA 1
ATOM 944 C C . ARG A 1 134 ? 34.122 -11.755 78.333 1.00 50.81 119 ARG A C 1
ATOM 945 O O . ARG A 1 134 ? 35.060 -12.183 78.980 1.00 53.23 119 ARG A O 1
ATOM 953 N N . TYR A 1 135 ? 34.273 -11.346 77.070 1.00 46.25 120 TYR A N 1
ATOM 954 C CA . TYR A 1 135 ? 35.550 -11.557 76.336 1.00 47.22 120 TYR A CA 1
ATOM 955 C C . TYR A 1 135 ? 36.286 -10.283 75.915 1.00 49.48 120 TYR A C 1
ATOM 956 O O . TYR A 1 135 ? 37.347 -10.348 75.296 1.00 53.73 120 TYR A O 1
ATOM 965 N N . LYS A 1 136 ? 35.755 -9.115 76.262 1.00 58.82 121 LYS A N 1
ATOM 966 C CA . LYS A 1 136 ? 36.432 -7.866 75.894 1.00 60.94 121 LYS A CA 1
ATOM 967 C C . LYS A 1 136 ? 37.898 -7.777 76.328 1.00 57.80 121 LYS A C 1
ATOM 968 O O . LYS A 1 136 ? 38.651 -7.080 75.691 1.00 58.44 121 LYS A O 1
ATOM 974 N N . ASP A 1 137 ? 38.320 -8.479 77.370 1.00 56.12 122 ASP A N 1
ATOM 975 C CA . ASP A 1 137 ? 39.747 -8.507 77.687 1.00 56.88 122 ASP A CA 1
ATOM 976 C C . ASP A 1 137 ? 40.610 -9.140 76.587 1.00 59.01 122 ASP A C 1
ATOM 977 O O . ASP A 1 137 ? 41.770 -8.782 76.438 1.00 57.13 122 ASP A O 1
ATOM 982 N N . VAL A 1 138 ? 40.051 -10.077 75.821 1.00 57.65 123 VAL A N 1
ATOM 983 C CA . VAL A 1 138 ? 40.814 -10.810 74.795 1.00 54.97 123 VAL A CA 1
ATOM 984 C C . VAL A 1 138 ? 40.454 -10.456 73.374 1.00 53.19 123 VAL A C 1
ATOM 985 O O . VAL A 1 138 ? 41.284 -10.598 72.486 1.00 51.20 123 VAL A O 1
ATOM 989 N N . VAL A 1 139 ? 39.202 -10.073 73.148 1.00 53.21 124 VAL A N 1
ATOM 990 C CA . VAL A 1 139 ? 38.736 -9.755 71.802 1.00 53.88 124 VAL A CA 1
ATOM 991 C C . VAL A 1 139 ? 39.060 -8.316 71.382 1.00 53.34 124 VAL A C 1
ATOM 992 O O . VAL A 1 139 ? 38.572 -7.355 72.017 1.00 56.99 124 VAL A O 1
ATOM 996 N N . TYR A 1 140 ? 39.855 -8.188 70.308 1.00 52.48 125 TYR A N 1
ATOM 997 C CA . TYR A 1 140 ? 40.246 -6.878 69.743 1.00 55.49 125 TYR A CA 1
ATOM 998 C C . TYR A 1 140 ? 39.284 -6.347 68.679 1.00 57.53 125 TYR A C 1
ATOM 999 O O . TYR A 1 140 ? 39.149 -5.139 68.506 1.00 58.39 125 TYR A O 1
ATOM 1008 N N . CYS A 1 141 ? 38.623 -7.236 67.951 1.00 57.68 126 CYS A N 1
ATOM 1009 C CA . CYS A 1 141 ? 37.568 -6.787 67.063 1.00 55.10 126 CYS A CA 1
ATOM 1010 C C . CYS A 1 141 ? 36.403 -7.776 67.003 1.00 51.19 126 CYS A C 1
ATOM 1011 O O . CYS A 1 141 ? 36.536 -8.928 67.363 1.00 55.50 126 CYS A O 1
ATOM 1014 N N . TRP A 1 142 ? 35.274 -7.305 66.505 1.00 50.80 127 TRP A N 1
ATOM 1015 C CA . TRP A 1 142 ? 34.047 -8.075 66.407 1.00 51.43 127 TRP A CA 1
ATOM 1016 C C . TRP A 1 142 ? 33.473 -8.010 64.979 1.00 51.66 127 TRP A C 1
ATOM 1017 O O . TRP A 1 142 ? 33.408 -6.904 64.401 1.00 49.59 127 TRP A O 1
ATOM 1028 N N . ASP A 1 143 ? 33.054 -9.161 64.424 1.00 44.10 128 ASP A N 1
ATOM 1029 C CA . ASP A 1 143 ? 32.061 -9.176 63.316 1.00 46.43 128 ASP A CA 1
ATOM 1030 C C . ASP A 1 143 ? 30.678 -8.949 63.917 1.00 43.65 128 ASP A C 1
ATOM 1031 O O . ASP A 1 143 ? 30.090 -9.863 64.475 1.00 42.22 128 ASP A O 1
ATOM 1036 N N . VAL A 1 144 ? 30.203 -7.704 63.851 1.00 39.67 129 VAL A N 1
ATOM 1037 C CA . VAL A 1 144 ? 29.020 -7.300 64.574 1.00 41.69 129 VAL A CA 1
ATOM 1038 C C . VAL A 1 144 ? 27.778 -7.766 63.857 1.00 38.39 129 VAL A C 1
ATOM 1039 O O . VAL A 1 144 ? 26.798 -8.190 64.479 1.00 38.78 129 VAL A O 1
ATOM 1043 N N . VAL A 1 145 ? 27.804 -7.629 62.548 1.00 40.42 130 VAL A N 1
ATOM 1044 C CA . VAL A 1 145 ? 26.752 -8.169 61.712 1.00 40.65 130 VAL A CA 1
ATOM 1045 C C . VAL A 1 145 ? 27.382 -8.896 60.572 1.00 42.83 130 VAL A C 1
ATOM 1046 O O . VAL A 1 145 ? 28.287 -8.399 59.944 1.00 43.15 130 VAL A O 1
ATOM 1050 N N . ASN A 1 146 ? 26.853 -10.068 60.299 1.00 44.91 131 ASN A N 1
ATOM 1051 C CA . ASN A 1 146 ? 27.380 -10.924 59.297 1.00 45.20 131 ASN A CA 1
ATOM 1052 C C . ASN A 1 146 ? 26.314 -11.143 58.254 1.00 42.67 131 ASN A C 1
ATOM 1053 O O . ASN A 1 146 ? 25.168 -11.448 58.585 1.00 43.98 131 ASN A O 1
ATOM 1058 N N . GLU A 1 147 ? 26.697 -10.981 56.996 1.00 39.91 132 GLU A N 1
ATOM 1059 C CA . GLU A 1 147 ? 25.905 -11.453 55.852 1.00 38.28 132 GLU A CA 1
ATOM 1060 C C . GLU A 1 147 ? 24.521 -10.844 55.743 1.00 34.89 132 GLU A C 1
ATOM 1061 O O . GLU A 1 147 ? 23.595 -11.560 55.448 1.00 35.75 132 GLU A O 1
ATOM 1067 N N . ALA A 1 148 ? 24.391 -9.535 55.908 1.00 39.97 133 ALA A N 1
ATOM 1068 C CA . ALA A 1 148 ? 23.075 -8.843 55.729 1.00 41.92 133 ALA A CA 1
ATOM 1069 C C . ALA A 1 148 ? 22.746 -8.374 54.323 1.00 38.98 133 ALA A C 1
ATOM 1070 O O . ALA A 1 148 ? 21.611 -8.060 54.064 1.00 37.57 133 ALA A O 1
ATOM 1072 N N . VAL A 1 149 ? 23.732 -8.301 53.434 1.00 40.37 134 VAL A N 1
ATOM 1073 C CA . VAL A 1 149 ? 23.494 -7.838 52.067 1.00 41.93 134 VAL A CA 1
ATOM 1074 C C . VAL A 1 149 ? 22.907 -8.947 51.194 1.00 37.14 134 VAL A C 1
ATOM 1075 O O . VAL A 1 149 ? 23.308 -10.084 51.314 1.00 34.65 134 VAL A O 1
ATOM 1079 N N . ALA A 1 150 ? 21.971 -8.619 50.305 1.00 37.95 135 ALA A N 1
ATOM 1080 C CA . ALA A 1 150 ? 21.354 -9.652 49.413 1.00 39.48 135 ALA A CA 1
ATOM 1081 C C . ALA A 1 150 ? 22.336 -10.220 48.405 1.00 42.25 135 ALA A C 1
ATOM 1082 O O . ALA A 1 150 ? 23.329 -9.581 48.028 1.00 46.50 135 ALA A O 1
ATOM 1084 N N . ASP A 1 151 ? 22.073 -11.436 47.985 1.00 47.08 136 ASP A N 1
ATOM 1085 C CA . ASP A 1 151 ? 22.864 -12.044 46.922 1.00 52.36 136 ASP A CA 1
ATOM 1086 C C . ASP A 1 151 ? 22.430 -11.555 45.533 1.00 50.10 136 ASP A C 1
ATOM 1087 O O . ASP A 1 151 ? 21.247 -11.195 45.286 1.00 43.85 136 ASP A O 1
ATOM 1092 N N . SER A 1 152 ? 23.404 -11.548 44.637 1.00 46.64 137 SER A N 1
ATOM 1093 C CA . SER A 1 152 ? 23.165 -11.054 43.302 1.00 53.45 137 SER A CA 1
ATOM 1094 C C . SER A 1 152 ? 22.275 -11.917 42.475 1.00 54.39 137 SER A C 1
ATOM 1095 O O . SER A 1 152 ? 22.456 -13.133 42.492 1.00 53.24 137 SER A O 1
ATOM 1098 N N . PRO A 1 153 ? 21.128 -11.360 42.124 1.00 57.13 138 PRO A N 1
ATOM 1099 C CA . PRO A 1 153 ? 20.791 -10.378 41.124 1.00 60.58 138 PRO A CA 1
ATOM 1100 C C . PRO A 1 153 ? 19.783 -9.520 41.931 1.00 56.57 138 PRO A C 1
ATOM 1101 O O . PRO A 1 153 ? 18.784 -10.050 42.442 1.00 48.90 138 PRO A O 1
ATOM 1105 N N . VAL A 1 154 ? 20.097 -8.241 42.140 1.00 53.55 139 VAL A N 1
ATOM 1106 C CA . VAL A 1 154 ? 19.170 -7.327 42.804 1.00 46.50 139 VAL A CA 1
ATOM 1107 C C . VAL A 1 154 ? 18.677 -6.346 41.760 1.00 42.36 139 VAL A C 1
ATOM 1108 O O . VAL A 1 154 ? 19.406 -5.490 41.314 1.00 43.19 139 VAL A O 1
ATOM 1112 N N . TYR A 1 155 ? 17.443 -6.514 41.330 1.00 42.36 140 TYR A N 1
ATOM 1113 C CA . TYR A 1 155 ? 16.943 -5.743 40.253 1.00 44.79 140 TYR A CA 1
ATOM 1114 C C . TYR A 1 155 ? 16.811 -4.322 40.720 1.00 51.54 140 TYR A C 1
ATOM 1115 O O . TYR A 1 155 ? 16.679 -4.097 41.917 1.00 56.45 140 TYR A O 1
ATOM 1124 N N . PRO A 1 156 ? 16.835 -3.343 39.790 1.00 54.29 141 PRO A N 1
ATOM 1125 C CA . PRO A 1 156 ? 16.662 -1.960 40.210 1.00 54.03 141 PRO A CA 1
ATOM 1126 C C . PRO A 1 156 ? 15.441 -1.768 41.078 1.00 49.69 141 PRO A C 1
ATOM 1127 O O . PRO A 1 156 ? 14.392 -2.362 40.798 1.00 49.40 141 PRO A O 1
ATOM 1131 N N . GLY A 1 157 ? 15.603 -0.948 42.124 1.00 52.28 142 GLY A N 1
ATOM 1132 C CA . GLY A 1 157 ? 14.581 -0.734 43.142 1.00 54.30 142 GLY A CA 1
ATOM 1133 C C . GLY A 1 157 ? 14.174 -1.883 44.067 1.00 54.35 142 GLY A C 1
ATOM 1134 O O . GLY A 1 157 ? 13.190 -1.761 44.748 1.00 57.78 142 GLY A O 1
ATOM 1135 N N . ARG A 1 158 ? 14.870 -3.010 44.075 1.00 54.19 143 ARG A N 1
ATOM 1136 C CA . ARG A 1 158 ? 14.568 -4.067 45.055 1.00 57.95 143 ARG A CA 1
ATOM 1137 C C . ARG A 1 158 ? 15.514 -3.816 46.225 1.00 53.78 143 ARG A C 1
ATOM 1138 O O . ARG A 1 158 ? 16.519 -3.127 46.077 1.00 48.10 143 ARG A O 1
ATOM 1146 N N . PRO A 1 159 ? 15.215 -4.392 47.383 1.00 52.13 144 PRO A N 1
ATOM 1147 C CA . PRO A 1 159 ? 16.065 -4.126 48.518 1.00 49.24 144 PRO A CA 1
ATOM 1148 C C . PRO A 1 159 ? 17.430 -4.707 48.315 1.00 43.67 144 PRO A C 1
ATOM 1149 O O . PRO A 1 159 ? 17.538 -5.800 47.810 1.00 46.49 144 PRO A O 1
ATOM 1153 N N . GLU A 1 160 ? 18.452 -3.980 48.751 1.00 42.45 145 GLU A N 1
ATOM 1154 C CA . GLU A 1 160 ? 19.825 -4.438 48.697 1.00 42.82 145 GLU A CA 1
ATOM 1155 C C . GLU A 1 160 ? 20.213 -5.328 49.862 1.00 45.43 145 GLU A C 1
ATOM 1156 O O . GLU A 1 160 ? 21.319 -5.907 49.860 1.00 44.72 145 GLU A O 1
ATOM 1162 N N . LEU A 1 161 ? 19.331 -5.413 50.869 1.00 45.87 146 LEU A N 1
ATOM 1163 C CA . LEU A 1 161 ? 19.591 -6.209 52.065 1.00 45.03 146 LEU A CA 1
ATOM 1164 C C . LEU A 1 161 ? 18.837 -7.544 51.994 1.00 47.14 146 LEU A C 1
ATOM 1165 O O . LEU A 1 161 ? 17.788 -7.658 51.373 1.00 45.29 146 LEU A O 1
ATOM 1170 N N . ARG A 1 162 ? 19.399 -8.558 52.632 1.00 43.79 147 ARG A N 1
ATOM 1171 C CA . ARG A 1 162 ? 18.777 -9.845 52.695 1.00 42.70 147 ARG A CA 1
ATOM 1172 C C . ARG A 1 162 ? 17.499 -9.696 53.483 1.00 43.73 147 ARG A C 1
ATOM 1173 O O . ARG A 1 162 ? 17.458 -8.942 54.459 1.00 41.67 147 ARG A O 1
ATOM 1181 N N . ASN A 1 163 ? 16.470 -10.425 53.067 1.00 42.63 148 ASN A N 1
ATOM 1182 C CA . ASN A 1 163 ? 15.156 -10.332 53.678 1.00 47.02 148 ASN A CA 1
ATOM 1183 C C . ASN A 1 163 ? 14.952 -11.326 54.860 1.00 47.68 148 ASN A C 1
ATOM 1184 O O . ASN A 1 163 ? 14.030 -12.158 54.872 1.00 47.96 148 ASN A O 1
ATOM 1189 N N . SER A 1 164 ? 15.850 -11.234 55.831 1.00 43.98 149 SER A N 1
ATOM 1190 C CA . SER A 1 164 ? 15.838 -12.069 57.034 1.00 41.84 149 SER A CA 1
ATOM 1191 C C . SER A 1 164 ? 14.778 -11.579 57.994 1.00 43.10 149 SER A C 1
ATOM 1192 O O . SER A 1 164 ? 14.276 -10.480 57.836 1.00 47.74 149 SER A O 1
ATOM 1195 N N . PRO A 1 165 ? 14.477 -12.358 59.039 1.00 47.84 150 PRO A N 1
ATOM 1196 C CA . PRO A 1 165 ? 13.526 -11.931 60.072 1.00 44.82 150 PRO A CA 1
ATOM 1197 C C . PRO A 1 165 ? 13.907 -10.624 60.762 1.00 43.38 150 PRO A C 1
ATOM 1198 O O . PRO A 1 165 ? 13.027 -9.814 61.100 1.00 40.68 150 PRO A O 1
ATOM 1202 N N . MET A 1 166 ? 15.202 -10.426 60.974 1.00 40.31 151 MET A N 1
ATOM 1203 C CA . MET A 1 166 ? 15.678 -9.180 61.489 1.00 42.31 151 MET A CA 1
ATOM 1204 C C . MET A 1 166 ? 15.263 -8.034 60.581 1.00 47.45 151 MET A C 1
ATOM 1205 O O . MET A 1 166 ? 14.743 -7.012 61.053 1.00 51.57 151 MET A O 1
ATOM 1210 N N . TYR A 1 167 ? 15.513 -8.190 59.282 1.00 47.92 152 TYR A N 1
ATOM 1211 C CA . TYR A 1 167 ? 15.189 -7.149 58.331 1.00 44.94 152 TYR A CA 1
ATOM 1212 C C . TYR A 1 167 ? 13.684 -6.972 58.251 1.00 42.75 152 TYR A C 1
ATOM 1213 O O . TYR A 1 167 ? 13.204 -5.859 58.181 1.00 42.84 152 TYR A O 1
ATOM 1222 N N . GLN A 1 168 ? 12.931 -8.050 58.291 1.00 43.19 153 GLN A N 1
ATOM 1223 C CA . GLN A 1 168 ? 11.489 -7.901 58.300 1.00 47.12 153 GLN A CA 1
ATOM 1224 C C . GLN A 1 168 ? 10.960 -7.092 59.496 1.00 50.05 153 GLN A C 1
ATOM 1225 O O . GLN A 1 168 ? 10.021 -6.319 59.362 1.00 50.91 153 GLN A O 1
ATOM 1231 N N . ILE A 1 169 ? 11.583 -7.233 60.653 1.00 51.05 154 ILE A N 1
ATOM 1232 C CA . ILE A 1 169 ? 11.125 -6.506 61.836 1.00 51.13 154 ILE A CA 1
ATOM 1233 C C . ILE A 1 169 ? 11.561 -5.042 61.814 1.00 50.86 154 ILE A C 1
ATOM 1234 O O . ILE A 1 169 ? 10.779 -4.140 62.100 1.00 45.61 154 ILE A O 1
ATOM 1239 N N . ALA A 1 170 ? 12.825 -4.807 61.499 1.00 48.37 155 ALA A N 1
ATOM 1240 C CA . ALA A 1 170 ? 13.434 -3.524 61.796 1.00 49.56 155 ALA A CA 1
ATOM 1241 C C . ALA A 1 170 ? 14.001 -2.769 60.603 1.00 53.87 155 ALA A C 1
ATOM 1242 O O . ALA A 1 170 ? 14.591 -1.682 60.793 1.00 49.44 155 ALA A O 1
ATOM 1244 N N . GLY A 1 171 ? 13.884 -3.344 59.393 1.00 51.98 156 GLY A N 1
ATOM 1245 C CA . GLY A 1 171 ? 14.646 -2.850 58.235 1.00 49.62 156 GLY A CA 1
ATOM 1246 C C . GLY A 1 171 ? 16.142 -2.707 58.498 1.00 45.71 156 GLY A C 1
ATOM 1247 O O . GLY A 1 171 ? 16.676 -3.272 59.440 1.00 47.42 156 GLY A O 1
ATOM 1248 N N . GLU A 1 172 ? 16.801 -1.898 57.696 1.00 43.51 157 GLU A N 1
ATOM 1249 C CA . GLU A 1 172 ? 18.243 -1.659 57.812 1.00 44.90 157 GLU A CA 1
ATOM 1250 C C . GLU A 1 172 ? 18.731 -1.194 59.193 1.00 45.78 157 GLU A C 1
ATOM 1251 O O . GLU A 1 172 ? 19.923 -1.347 59.557 1.00 40.61 157 GLU A O 1
ATOM 1257 N N . GLU A 1 173 ? 17.820 -0.592 59.943 1.00 50.60 158 GLU A N 1
ATOM 1258 C CA . GLU A 1 173 ? 18.139 -0.014 61.258 1.00 56.31 158 GLU A CA 1
ATOM 1259 C C . GLU A 1 173 ? 18.741 -1.035 62.253 1.00 47.33 158 GLU A C 1
ATOM 1260 O O . GLU A 1 173 ? 19.585 -0.700 63.095 1.00 42.73 158 GLU A O 1
ATOM 1266 N N . PHE A 1 174 ? 18.323 -2.280 62.129 1.00 41.33 159 PHE A N 1
ATOM 1267 C CA . PHE A 1 174 ? 18.757 -3.265 63.056 1.00 41.06 159 PHE A CA 1
ATOM 1268 C C . PHE A 1 174 ? 20.269 -3.390 63.017 1.00 40.71 159 PHE A C 1
ATOM 1269 O O . PHE A 1 174 ? 20.894 -3.686 64.038 1.00 45.57 159 PHE A O 1
ATOM 1277 N N . ILE A 1 175 ? 20.854 -3.138 61.854 1.00 40.91 160 ILE A N 1
ATOM 1278 C CA . ILE A 1 175 ? 22.298 -3.185 61.678 1.00 39.68 160 ILE A CA 1
ATOM 1279 C C . ILE A 1 175 ? 22.970 -2.044 62.434 1.00 43.04 160 ILE A C 1
ATOM 1280 O O . ILE A 1 175 ? 23.968 -2.226 63.130 1.00 44.42 160 ILE A O 1
ATOM 1285 N N . TYR A 1 176 ? 22.404 -0.853 62.302 1.00 47.20 161 TYR A N 1
ATOM 1286 C CA . TYR A 1 176 ? 22.954 0.314 62.962 1.00 49.24 161 TYR A CA 1
ATOM 1287 C C . TYR A 1 176 ? 22.930 0.062 64.460 1.00 49.12 161 TYR A C 1
ATOM 1288 O O . TYR A 1 176 ? 23.903 0.317 65.146 1.00 55.82 161 TYR A O 1
ATOM 1297 N N . LYS A 1 177 ? 21.818 -0.442 64.968 1.00 42.81 162 LYS A N 1
ATOM 1298 C CA . LYS A 1 177 ? 21.731 -0.751 66.387 1.00 45.77 162 LYS A CA 1
ATOM 1299 C C . LYS A 1 177 ? 22.781 -1.774 66.856 1.00 47.81 162 LYS A C 1
ATOM 1300 O O . LYS A 1 177 ? 23.404 -1.607 67.902 1.00 43.47 162 LYS A O 1
ATOM 1306 N N . ALA A 1 178 ? 22.966 -2.851 66.102 1.00 44.54 163 ALA A N 1
ATOM 1307 C CA . ALA A 1 178 ? 23.841 -3.881 66.574 1.00 43.07 163 ALA A CA 1
ATOM 1308 C C . ALA A 1 178 ? 25.159 -3.222 66.868 1.00 43.39 163 ALA A C 1
ATOM 1309 O O . ALA A 1 178 ? 25.782 -3.505 67.874 1.00 46.08 163 ALA A O 1
ATOM 1311 N N . PHE A 1 179 ? 25.562 -2.306 65.996 1.00 48.11 164 PHE A N 1
ATOM 1312 C CA . PHE A 1 179 ? 26.850 -1.617 66.110 1.00 45.88 164 PHE A CA 1
ATOM 1313 C C . PHE A 1 179 ? 26.933 -0.639 67.293 1.00 44.55 164 PHE A C 1
ATOM 1314 O O . PHE A 1 179 ? 27.924 -0.577 67.993 1.00 45.23 164 PHE A O 1
ATOM 1322 N N . GLU A 1 180 ? 25.872 0.112 67.499 1.00 47.78 165 GLU A N 1
ATOM 1323 C CA . GLU A 1 180 ? 25.715 0.974 68.687 1.00 51.77 165 GLU A CA 1
ATOM 1324 C C . GLU A 1 180 ? 25.825 0.218 69.992 1.00 45.73 165 GLU A C 1
ATOM 1325 O O . GLU A 1 180 ? 26.498 0.660 70.899 1.00 50.17 165 GLU A O 1
ATOM 1331 N N . TYR A 1 181 ? 25.145 -0.914 70.076 1.00 45.01 166 TYR A N 1
ATOM 1332 C CA . TYR A 1 181 ? 25.227 -1.750 71.251 1.00 46.15 166 TYR A CA 1
ATOM 1333 C C . TYR A 1 181 ? 26.620 -2.335 71.437 1.00 46.09 166 TYR A C 1
ATOM 1334 O O . TYR A 1 181 ? 27.177 -2.252 72.522 1.00 45.99 166 TYR A O 1
ATOM 1343 N N . ALA A 1 182 ? 27.245 -2.854 70.389 1.00 49.56 167 ALA A N 1
ATOM 1344 C CA . ALA A 1 182 ? 28.609 -3.350 70.587 1.00 48.89 167 ALA A CA 1
ATOM 1345 C C . ALA A 1 182 ? 29.546 -2.218 71.061 1.00 51.83 167 ALA A C 1
ATOM 1346 O O . ALA A 1 182 ? 30.319 -2.401 71.995 1.00 53.28 167 ALA A O 1
ATOM 1348 N N . HIS A 1 183 ? 29.448 -1.045 70.441 1.00 52.49 168 HIS A N 1
ATOM 1349 C CA . HIS A 1 183 ? 30.336 0.083 70.769 1.00 53.81 168 HIS A CA 1
ATOM 1350 C C . HIS A 1 183 ? 30.223 0.566 72.222 1.00 53.90 168 HIS A C 1
ATOM 1351 O O . HIS A 1 183 ? 31.231 0.926 72.838 1.00 54.96 168 HIS A O 1
ATOM 1358 N N . GLU A 1 184 ? 28.988 0.609 72.726 1.00 45.62 169 GLU A N 1
ATOM 1359 C CA . GLU A 1 184 ? 28.689 0.960 74.105 1.00 49.98 169 GLU A CA 1
ATOM 1360 C C . GLU A 1 184 ? 29.239 -0.124 75.052 1.00 52.72 169 GLU A C 1
ATOM 1361 O O . GLU A 1 184 ? 29.643 0.181 76.135 1.00 51.89 169 GLU A O 1
ATOM 1367 N N . ALA A 1 185 ? 29.280 -1.386 74.627 1.00 56.80 170 ALA A N 1
ATOM 1368 C CA . ALA A 1 185 ? 29.761 -2.491 75.469 1.00 50.09 170 ALA A CA 1
ATOM 1369 C C . ALA A 1 185 ? 31.268 -2.626 75.460 1.00 45.79 170 ALA A C 1
ATOM 1370 O O . ALA A 1 185 ? 31.825 -3.140 76.398 1.00 49.54 170 ALA A O 1
ATOM 1372 N N . ASP A 1 186 ? 31.938 -2.222 74.397 1.00 47.30 171 ASP A N 1
ATOM 1373 C CA . ASP A 1 186 ? 33.418 -2.118 74.433 1.00 54.96 171 ASP A CA 1
ATOM 1374 C C . ASP A 1 186 ? 33.887 -1.023 73.465 1.00 56.87 171 ASP A C 1
ATOM 1375 O O . ASP A 1 186 ? 34.156 -1.281 72.306 1.00 59.26 171 ASP A O 1
ATOM 1380 N N . PRO A 1 187 ? 34.027 0.210 73.963 1.00 60.06 172 PRO A N 1
ATOM 1381 C CA . PRO A 1 187 ? 34.323 1.293 73.038 1.00 58.40 172 PRO A CA 1
ATOM 1382 C C . PRO A 1 187 ? 35.674 1.163 72.355 1.00 56.00 172 PRO A C 1
ATOM 1383 O O . PRO A 1 187 ? 35.906 1.837 71.378 1.00 56.38 172 PRO A O 1
ATOM 1387 N N . ASP A 1 188 ? 36.547 0.295 72.839 1.00 58.18 173 ASP A N 1
ATOM 1388 C CA . ASP A 1 188 ? 37.878 0.171 72.249 1.00 64.94 173 ASP A CA 1
ATOM 1389 C C . ASP A 1 188 ? 38.018 -0.972 71.254 1.00 60.87 173 ASP A C 1
ATOM 1390 O O . ASP A 1 188 ? 39.111 -1.196 70.721 1.00 58.97 173 ASP A O 1
ATOM 1395 N N . ALA A 1 189 ? 36.917 -1.670 70.985 1.00 54.64 174 ALA A N 1
ATOM 1396 C CA . ALA A 1 189 ? 36.920 -2.754 69.985 1.00 53.26 174 ALA A CA 1
ATOM 1397 C C . ALA A 1 189 ? 36.689 -2.206 68.583 1.00 50.20 174 ALA A C 1
ATOM 1398 O O . ALA A 1 189 ? 35.827 -1.352 68.399 1.00 52.11 174 ALA A O 1
ATOM 1400 N N . LEU A 1 190 ? 37.436 -2.705 67.601 1.00 47.30 175 LEU A N 1
ATOM 1401 C CA . LEU A 1 190 ? 37.167 -2.394 66.210 1.00 47.78 175 LEU A CA 1
ATOM 1402 C C . LEU A 1 190 ? 35.940 -3.193 65.735 1.00 48.71 175 LEU A C 1
ATOM 1403 O O . LEU A 1 190 ? 35.831 -4.389 65.993 1.00 55.95 175 LEU A O 1
ATOM 1408 N N . LEU A 1 191 ? 34.999 -2.527 65.076 1.00 45.22 176 LEU A N 1
ATOM 1409 C CA . LEU A 1 191 ? 33.721 -3.138 64.754 1.00 45.96 176 LEU A CA 1
ATOM 1410 C C . LEU A 1 191 ? 33.609 -3.287 63.228 1.00 46.03 176 LEU A C 1
ATOM 1411 O O . LEU A 1 191 ? 33.663 -2.288 62.496 1.00 46.66 176 LEU A O 1
ATOM 1416 N N . PHE A 1 192 ? 33.421 -4.542 62.789 1.00 40.94 177 PHE A N 1
ATOM 1417 C CA . PHE A 1 192 ? 33.389 -4.919 61.396 1.00 43.09 177 PHE A CA 1
ATOM 1418 C C . PHE A 1 192 ? 32.024 -5.379 60.913 1.00 43.77 177 PHE A C 1
ATOM 1419 O O . PHE A 1 192 ? 31.291 -6.021 61.661 1.00 43.66 177 PHE A O 1
ATOM 1427 N N . TYR A 1 193 ? 31.718 -5.050 59.659 1.00 38.85 178 TYR A N 1
ATOM 1428 C CA . TYR A 1 193 ? 30.668 -5.700 58.886 1.00 41.91 178 TYR A CA 1
ATOM 1429 C C . TYR A 1 193 ? 31.337 -6.745 58.030 1.00 41.30 178 TYR A C 1
ATOM 1430 O O . TYR A 1 193 ? 32.283 -6.430 57.357 1.00 47.39 178 TYR A O 1
ATOM 1439 N N . ASN A 1 194 ? 30.832 -7.975 58.038 1.00 41.87 179 ASN A N 1
ATOM 1440 C CA . ASN A 1 194 ? 31.510 -9.165 57.455 1.00 41.05 179 ASN A CA 1
ATOM 1441 C C . ASN A 1 194 ? 30.588 -9.744 56.431 1.00 42.36 179 ASN A C 1
ATOM 1442 O O . ASN A 1 194 ? 29.381 -9.885 56.697 1.00 49.04 179 ASN A O 1
ATOM 1447 N N . ASP A 1 195 ? 31.089 -10.091 55.254 1.00 39.88 180 ASP A N 1
ATOM 1448 C CA . ASP A 1 195 ? 30.220 -10.739 54.266 1.00 40.14 180 ASP A CA 1
ATOM 1449 C C . ASP A 1 195 ? 31.023 -11.572 53.263 1.00 43.90 180 ASP A C 1
ATOM 1450 O O . ASP A 1 195 ? 32.267 -11.424 53.165 1.00 43.42 180 ASP A O 1
ATOM 1455 N N . TYR A 1 196 ? 30.311 -12.458 52.550 1.00 44.69 181 TYR A N 1
ATOM 1456 C CA . TYR A 1 196 ? 30.899 -13.340 51.511 1.00 44.31 181 TYR A CA 1
ATOM 1457 C C . TYR A 1 196 ? 30.581 -12.807 50.104 1.00 44.00 181 TYR A C 1
ATOM 1458 O O . TYR A 1 196 ? 29.813 -11.851 49.955 1.00 41.82 181 TYR A O 1
ATOM 1467 N N . ASN A 1 197 ? 31.155 -13.428 49.067 1.00 42.12 182 ASN A N 1
ATOM 1468 C CA . ASN A 1 197 ? 31.154 -12.831 47.709 1.00 42.41 182 ASN A CA 1
ATOM 1469 C C . ASN A 1 197 ? 31.523 -11.366 47.691 1.00 39.87 182 ASN A C 1
ATOM 1470 O O . ASN A 1 197 ? 30.946 -10.543 46.995 1.00 40.62 182 ASN A O 1
ATOM 1475 N N . ASP A 1 198 ? 32.589 -11.117 48.427 1.00 43.66 183 ASP A N 1
ATOM 1476 C CA . ASP A 1 198 ? 33.071 -9.785 48.810 1.00 49.88 183 ASP A CA 1
ATOM 1477 C C . ASP A 1 198 ? 33.876 -9.100 47.711 1.00 51.09 183 ASP A C 1
ATOM 1478 O O . ASP A 1 198 ? 34.216 -7.899 47.843 1.00 49.27 183 ASP A O 1
ATOM 1483 N N . ALA A 1 199 ? 34.214 -9.857 46.664 1.00 44.65 184 ALA A N 1
ATOM 1484 C CA . ALA A 1 199 ? 34.931 -9.316 45.534 1.00 47.19 184 ALA A CA 1
ATOM 1485 C C . ALA A 1 199 ? 34.074 -9.320 44.278 1.00 48.62 184 ALA A C 1
ATOM 1486 O O . ALA A 1 199 ? 34.551 -8.983 43.199 1.00 59.17 184 ALA A O 1
ATOM 1488 N N . GLU A 1 200 ? 32.806 -9.684 44.402 1.00 47.31 185 GLU A N 1
ATOM 1489 C CA . GLU A 1 200 ? 31.929 -9.710 43.241 1.00 49.04 185 GLU A CA 1
ATOM 1490 C C . GLU A 1 200 ? 31.591 -8.258 42.911 1.00 47.45 185 GLU A C 1
ATOM 1491 O O . GLU A 1 200 ? 31.438 -7.469 43.797 1.00 49.42 185 GLU A O 1
ATOM 1497 N N . PRO A 1 201 ? 31.489 -7.892 41.627 1.00 49.21 186 PRO A N 1
ATOM 1498 C CA . PRO A 1 201 ? 31.303 -6.462 41.356 1.00 45.62 186 PRO A CA 1
ATOM 1499 C C . PRO A 1 201 ? 29.985 -5.868 41.865 1.00 45.15 186 PRO A C 1
ATOM 1500 O O . PRO A 1 201 ? 30.016 -4.883 42.571 1.00 45.82 186 PRO A O 1
ATOM 1504 N N . ALA A 1 202 ? 28.838 -6.429 41.508 1.00 42.00 187 ALA A N 1
ATOM 1505 C CA . ALA A 1 202 ? 27.567 -5.969 42.088 1.00 45.46 187 ALA A CA 1
ATOM 1506 C C . ALA A 1 202 ? 27.492 -6.047 43.646 1.00 44.11 187 ALA A C 1
ATOM 1507 O O . ALA A 1 202 ? 27.069 -5.114 44.296 1.00 43.32 187 ALA A O 1
ATOM 1509 N N . LYS A 1 203 ? 27.938 -7.123 44.255 1.00 45.68 188 LYS A N 1
ATOM 1510 C CA . LYS A 1 203 ? 27.745 -7.241 45.679 1.00 48.60 188 LYS A CA 1
ATOM 1511 C C . LYS A 1 203 ? 28.662 -6.339 46.460 1.00 47.22 188 LYS A C 1
ATOM 1512 O O . LYS A 1 203 ? 28.235 -5.785 47.455 1.00 53.80 188 LYS A O 1
ATOM 1518 N N . SER A 1 204 ? 29.914 -6.188 46.055 1.00 46.93 189 SER A N 1
ATOM 1519 C CA . SER A 1 204 ? 30.798 -5.227 46.730 1.00 45.54 189 SER A CA 1
ATOM 1520 C C . SER A 1 204 ? 30.184 -3.809 46.642 1.00 46.83 189 SER A C 1
ATOM 1521 O O . SER A 1 204 ? 30.220 -3.032 47.604 1.00 41.50 189 SER A O 1
ATOM 1524 N N . GLN A 1 205 ? 29.596 -3.463 45.501 1.00 44.96 190 GLN A N 1
ATOM 1525 C CA . GLN A 1 205 ? 28.995 -2.142 45.431 1.00 45.92 190 GLN A CA 1
ATOM 1526 C C . GLN A 1 205 ? 27.941 -2.005 46.530 1.00 47.38 190 GLN A C 1
ATOM 1527 O O . GLN A 1 205 ? 27.935 -1.023 47.259 1.00 46.85 190 GLN A O 1
ATOM 1533 N N . ARG A 1 206 ? 27.071 -2.997 46.657 1.00 43.05 191 ARG A N 1
ATOM 1534 C CA . ARG A 1 206 ? 26.071 -2.986 47.690 1.00 43.66 191 ARG A CA 1
ATOM 1535 C C . ARG A 1 206 ? 26.666 -2.944 49.097 1.00 42.78 191 ARG A C 1
ATOM 1536 O O . ARG A 1 206 ? 26.094 -2.341 49.994 1.00 41.68 191 ARG A O 1
ATOM 1544 N N . ILE A 1 207 ? 27.806 -3.594 49.284 1.00 40.82 192 ILE A N 1
ATOM 1545 C CA . ILE A 1 207 ? 28.437 -3.647 50.585 1.00 39.03 192 ILE A CA 1
ATOM 1546 C C . ILE A 1 207 ? 29.036 -2.289 50.865 1.00 41.41 192 ILE A C 1
ATOM 1547 O O . ILE A 1 207 ? 28.875 -1.746 51.926 1.00 48.80 192 ILE A O 1
ATOM 1552 N N . TYR A 1 208 ? 29.683 -1.713 49.882 1.00 43.04 193 TYR A N 1
ATOM 1553 C CA . TYR A 1 208 ? 30.097 -0.341 49.976 1.00 41.73 193 TYR A CA 1
ATOM 1554 C C . TYR A 1 208 ? 28.928 0.602 50.275 1.00 43.03 193 TYR A C 1
ATOM 1555 O O . TYR A 1 208 ? 29.019 1.441 51.174 1.00 46.35 193 TYR A O 1
ATOM 1564 N N . ASN A 1 209 ? 27.836 0.487 49.533 1.00 42.25 194 ASN A N 1
ATOM 1565 C CA . ASN A 1 209 ? 26.717 1.386 49.767 1.00 45.03 194 ASN A CA 1
ATOM 1566 C C . ASN A 1 209 ? 26.195 1.286 51.204 1.00 46.59 194 ASN A C 1
ATOM 1567 O O . ASN A 1 209 ? 25.972 2.303 51.836 1.00 45.77 194 ASN A O 1
ATOM 1572 N N . LEU A 1 210 ? 26.008 0.071 51.717 1.00 46.04 195 LEU A N 1
ATOM 1573 C CA . LEU A 1 210 ? 25.555 -0.108 53.100 1.00 45.44 195 LEU A CA 1
ATOM 1574 C C . LEU A 1 210 ? 26.487 0.599 54.073 1.00 48.29 195 LEU A C 1
ATOM 1575 O O . LEU A 1 210 ? 26.007 1.398 54.896 1.00 46.03 195 LEU A O 1
ATOM 1580 N N . VAL A 1 211 ? 27.797 0.317 53.982 1.00 43.34 196 VAL A N 1
ATOM 1581 C CA . VAL A 1 211 ? 28.720 0.908 54.925 1.00 41.61 196 VAL A CA 1
ATOM 1582 C C . VAL A 1 211 ? 28.719 2.429 54.788 1.00 43.58 196 VAL A C 1
ATOM 1583 O O . VAL A 1 211 ? 28.747 3.125 55.788 1.00 43.94 196 VAL A O 1
ATOM 1587 N N . LYS A 1 212 ? 28.609 2.948 53.573 1.00 46.61 197 LYS A N 1
ATOM 1588 C CA . LYS A 1 212 ? 28.477 4.391 53.371 1.00 50.35 197 LYS A CA 1
ATOM 1589 C C . LYS A 1 212 ? 27.262 4.993 54.079 1.00 49.57 197 LYS A C 1
ATOM 1590 O O . LYS A 1 212 ? 27.386 6.038 54.719 1.00 52.97 197 LYS A O 1
ATOM 1596 N N . ARG A 1 213 ? 26.092 4.357 53.969 1.00 45.47 198 ARG A N 1
ATOM 1597 C CA . ARG A 1 213 ? 24.934 4.827 54.706 1.00 44.40 198 ARG A CA 1
ATOM 1598 C C . ARG A 1 213 ? 25.167 4.732 56.202 1.00 50.99 198 ARG A C 1
ATOM 1599 O O . ARG A 1 213 ? 24.635 5.527 56.934 1.00 51.99 198 ARG A O 1
ATOM 1607 N N . MET A 1 214 ? 25.885 3.713 56.666 1.00 48.87 199 MET A N 1
ATOM 1608 C CA . MET A 1 214 ? 26.096 3.565 58.087 1.00 47.54 199 MET A CA 1
ATOM 1609 C C . MET A 1 214 ? 26.894 4.777 58.608 1.00 49.41 199 MET A C 1
ATOM 1610 O O . MET A 1 214 ? 26.469 5.440 59.571 1.00 46.61 199 MET A O 1
ATOM 1615 N N . LYS A 1 215 ? 28.014 5.078 57.960 1.00 49.24 200 LYS A N 1
ATOM 1616 C CA . LYS A 1 215 ? 28.841 6.212 58.358 1.00 52.53 200 LYS A CA 1
ATOM 1617 C C . LYS A 1 215 ? 28.044 7.522 58.316 1.00 51.15 200 LYS A C 1
ATOM 1618 O O . LYS A 1 215 ? 28.197 8.330 59.193 1.00 51.60 200 LYS A O 1
ATOM 1624 N N . ASP A 1 216 ? 27.166 7.700 57.331 1.00 50.59 201 ASP A N 1
ATOM 1625 C CA . ASP A 1 216 ? 26.386 8.945 57.181 1.00 49.31 201 ASP A CA 1
ATOM 1626 C C . ASP A 1 216 ? 25.280 9.037 58.216 1.00 52.61 201 ASP A C 1
ATOM 1627 O O . ASP A 1 216 ? 24.742 10.118 58.494 1.00 52.90 201 ASP A O 1
ATOM 1632 N N . ALA A 1 217 ? 24.940 7.903 58.810 1.00 50.53 202 ALA A N 1
ATOM 1633 C CA . ALA A 1 217 ? 24.045 7.920 59.943 1.00 47.93 202 ALA A CA 1
ATOM 1634 C C . ALA A 1 217 ? 24.820 8.040 61.233 1.00 42.97 202 ALA A C 1
ATOM 1635 O O . ALA A 1 217 ? 24.224 8.036 62.291 1.00 47.29 202 ALA A O 1
ATOM 1637 N N . GLY A 1 218 ? 26.142 8.136 61.148 1.00 43.52 203 GLY A N 1
ATOM 1638 C CA . GLY A 1 218 ? 26.990 8.217 62.332 1.00 44.76 203 GLY A CA 1
ATOM 1639 C C . GLY A 1 218 ? 27.243 6.933 63.097 1.00 49.17 203 GLY A C 1
ATOM 1640 O O . GLY A 1 218 ? 27.793 6.967 64.191 1.00 50.13 203 GLY A O 1
ATOM 1641 N N . VAL A 1 219 ? 26.874 5.786 62.520 1.00 52.49 204 VAL A N 1
ATOM 1642 C CA . VAL A 1 219 ? 27.127 4.494 63.150 1.00 47.01 204 VAL A CA 1
ATOM 1643 C C . VAL A 1 219 ? 28.643 4.244 63.348 1.00 47.40 204 VAL A C 1
ATOM 1644 O O . VAL A 1 219 ? 29.444 4.534 62.460 1.00 45.60 204 VAL A O 1
ATOM 1648 N N . PRO A 1 220 ? 29.033 3.702 64.520 1.00 47.58 205 PRO A N 1
ATOM 1649 C CA . PRO A 1 220 ? 30.454 3.458 64.753 1.00 47.79 205 PRO A CA 1
ATOM 1650 C C . PRO A 1 220 ? 30.970 2.182 64.050 1.00 52.66 205 PRO A C 1
ATOM 1651 O O . PRO A 1 220 ? 31.203 1.168 64.682 1.00 52.32 205 PRO A O 1
ATOM 1655 N N . ILE A 1 221 ? 31.196 2.236 62.748 1.00 55.80 206 ILE A N 1
ATOM 1656 C CA . ILE A 1 221 ? 31.770 1.091 62.081 1.00 50.74 206 ILE A CA 1
ATOM 1657 C C . ILE A 1 221 ? 33.219 1.424 61.701 1.00 51.02 206 ILE A C 1
ATOM 1658 O O . ILE A 1 221 ? 33.479 2.389 61.028 1.00 57.95 206 ILE A O 1
ATOM 1663 N N . ASP A 1 222 ? 34.153 0.609 62.155 1.00 50.57 207 ASP A N 1
ATOM 1664 C CA . ASP A 1 222 ? 35.570 0.791 61.869 1.00 49.69 207 ASP A CA 1
ATOM 1665 C C . ASP A 1 222 ? 36.055 0.042 60.625 1.00 48.85 207 ASP A C 1
ATOM 1666 O O . ASP A 1 222 ? 37.084 0.386 60.060 1.00 52.04 207 ASP A O 1
ATOM 1671 N N . GLY A 1 223 ? 35.405 -1.050 60.235 1.00 47.65 208 GLY A N 1
ATOM 1672 C CA . GLY A 1 223 ? 35.997 -1.897 59.190 1.00 45.04 208 GLY A CA 1
ATOM 1673 C C . GLY A 1 223 ? 35.072 -2.818 58.402 1.00 46.23 208 GLY A C 1
ATOM 1674 O O . GLY A 1 223 ? 33.921 -3.076 58.773 1.00 41.17 208 GLY A O 1
ATOM 1675 N N . ILE A 1 224 ? 35.603 -3.321 57.296 1.00 41.96 209 ILE A N 1
ATOM 1676 C CA . ILE A 1 224 ? 34.929 -4.332 56.532 1.00 43.83 209 ILE A CA 1
ATOM 1677 C C . ILE A 1 224 ? 35.711 -5.652 56.537 1.00 44.01 209 ILE A C 1
ATOM 1678 O O . ILE A 1 224 ? 36.949 -5.679 56.458 1.00 47.59 209 ILE A O 1
ATOM 1683 N N . GLY A 1 225 ? 34.952 -6.727 56.683 1.00 39.51 210 GLY A N 1
ATOM 1684 C CA . GLY A 1 225 ? 35.461 -8.087 56.654 1.00 42.94 210 GLY A CA 1
ATOM 1685 C C . GLY A 1 225 ? 35.024 -8.757 55.357 1.00 46.16 210 GLY A C 1
ATOM 1686 O O . GLY A 1 225 ? 33.819 -8.857 55.027 1.00 46.00 210 GLY A O 1
ATOM 1687 N N . MET A 1 226 ? 36.023 -9.123 54.580 1.00 43.04 211 MET A N 1
ATOM 1688 C CA . MET A 1 226 ? 35.844 -9.860 53.369 1.00 44.93 211 MET A CA 1
ATOM 1689 C C . MET A 1 226 ? 36.029 -11.306 53.801 1.00 45.55 211 MET A C 1
ATOM 1690 O O . MET A 1 226 ? 37.078 -11.681 54.338 1.00 47.90 211 MET A O 1
ATOM 1695 N N . GLN A 1 227 ? 35.005 -12.122 53.618 1.00 44.98 212 GLN A N 1
ATOM 1696 C CA . GLN A 1 227 ? 35.100 -13.515 54.038 1.00 43.58 212 GLN A CA 1
ATOM 1697 C C . GLN A 1 227 ? 36.163 -14.271 53.220 1.00 45.34 212 GLN A C 1
ATOM 1698 O O . GLN A 1 227 ? 36.948 -15.039 53.776 1.00 45.26 212 GLN A O 1
ATOM 1704 N N . ALA A 1 228 ? 36.212 -14.028 51.917 1.00 47.31 213 ALA A N 1
ATOM 1705 C CA . ALA A 1 228 ? 37.257 -14.590 51.070 1.00 47.74 213 ALA A CA 1
ATOM 1706 C C . ALA A 1 228 ? 37.103 -16.065 50.950 1.00 48.19 213 ALA A C 1
ATOM 1707 O O . ALA A 1 228 ? 38.084 -16.798 51.093 1.00 48.86 213 ALA A O 1
ATOM 1709 N N . HIS A 1 229 ? 35.872 -16.517 50.718 1.00 48.13 214 HIS A N 1
ATOM 1710 C CA . HIS A 1 229 ? 35.660 -17.937 50.405 1.00 48.62 214 HIS A CA 1
ATOM 1711 C C . HIS A 1 229 ? 35.761 -18.039 48.894 1.00 48.04 214 HIS A C 1
ATOM 1712 O O . HIS A 1 229 ? 34.773 -18.036 48.188 1.00 43.56 214 HIS A O 1
ATOM 1719 N N . TYR A 1 230 ? 36.987 -18.081 48.406 1.00 52.25 215 TYR A N 1
ATOM 1720 C CA . TYR A 1 230 ? 37.223 -18.017 46.981 1.00 52.35 215 TYR A CA 1
ATOM 1721 C C . TYR A 1 230 ? 37.390 -19.397 46.456 1.00 56.51 215 TYR A C 1
ATOM 1722 O O . TYR A 1 230 ? 37.500 -20.355 47.212 1.00 60.89 215 TYR A O 1
ATOM 1731 N N . ASN A 1 231 ? 37.358 -19.509 45.145 1.00 58.40 216 ASN A N 1
ATOM 1732 C CA . ASN A 1 231 ? 37.791 -20.725 44.513 1.00 61.26 216 ASN A CA 1
ATOM 1733 C C . ASN A 1 231 ? 38.882 -20.478 43.458 1.00 64.70 216 ASN A C 1
ATOM 1734 O O . ASN A 1 231 ? 39.493 -19.390 43.388 1.00 62.13 216 ASN A O 1
ATOM 1739 N N . VAL A 1 232 ? 39.169 -21.498 42.674 1.00 65.18 217 VAL A N 1
ATOM 1740 C CA . VAL A 1 232 ? 40.392 -21.517 41.882 1.00 69.61 217 VAL A CA 1
ATOM 1741 C C . VAL A 1 232 ? 40.147 -20.918 40.490 1.00 67.02 217 VAL A C 1
ATOM 1742 O O . VAL A 1 232 ? 41.055 -20.557 39.792 1.00 62.62 217 VAL A O 1
ATOM 1746 N N . TYR A 1 233 ? 38.887 -20.853 40.099 1.00 74.85 218 TYR A N 1
ATOM 1747 C CA . TYR A 1 233 ? 38.411 -19.932 39.068 1.00 80.25 218 TYR A CA 1
ATOM 1748 C C . TYR A 1 233 ? 37.906 -18.654 39.771 1.00 90.74 218 TYR A C 1
ATOM 1749 O O . TYR A 1 233 ? 37.577 -17.658 39.124 1.00 85.18 218 TYR A O 1
ATOM 1758 N N . GLY A 1 234 ? 37.866 -18.761 41.113 1.00 106.33 219 GLY A N 1
ATOM 1759 C CA . GLY A 1 234 ? 37.586 -17.734 42.133 1.00 89.19 219 GLY A CA 1
ATOM 1760 C C . GLY A 1 234 ? 36.658 -16.643 41.755 1.00 78.38 219 GLY A C 1
ATOM 1761 O O . GLY A 1 234 ? 35.715 -16.861 41.005 1.00 88.91 219 GLY A O 1
ATOM 1762 N N . PRO A 1 235 ? 36.889 -15.474 42.343 1.00 67.78 220 PRO A N 1
ATOM 1763 C CA . PRO A 1 235 ? 36.823 -14.270 41.565 1.00 66.55 220 PRO A CA 1
ATOM 1764 C C . PRO A 1 235 ? 38.270 -14.018 41.090 1.00 66.37 220 PRO A C 1
ATOM 1765 O O . PRO A 1 235 ? 39.213 -14.566 41.685 1.00 70.14 220 PRO A O 1
ATOM 1769 N N . THR A 1 236 ? 38.456 -13.210 40.049 1.00 66.64 221 THR A N 1
ATOM 1770 C CA . THR A 1 236 ? 39.811 -12.897 39.556 1.00 67.25 221 THR A CA 1
ATOM 1771 C C . THR A 1 236 ? 40.553 -11.984 40.535 1.00 72.34 221 THR A C 1
ATOM 1772 O O . THR A 1 236 ? 39.920 -11.242 41.293 1.00 78.90 221 THR A O 1
ATOM 1776 N N . MET A 1 237 ? 41.883 -12.011 40.503 1.00 62.83 222 MET A N 1
ATOM 1777 C CA . MET A 1 237 ? 42.658 -11.118 41.339 1.00 65.81 222 MET A CA 1
ATOM 1778 C C . MET A 1 237 ? 42.391 -9.671 41.009 1.00 64.61 222 MET A C 1
ATOM 1779 O O . MET A 1 237 ? 42.555 -8.805 41.860 1.00 68.26 222 MET A O 1
ATOM 1784 N N . LYS A 1 238 ? 41.945 -9.404 39.790 1.00 64.17 223 LYS A N 1
ATOM 1785 C CA . LYS A 1 238 ? 41.574 -8.046 39.413 1.00 71.95 223 LYS A CA 1
ATOM 1786 C C . LYS A 1 238 ? 40.337 -7.550 40.197 1.00 70.03 223 LYS A C 1
ATOM 1787 O O . LYS A 1 238 ? 40.285 -6.401 40.612 1.00 69.94 223 LYS A O 1
ATOM 1793 N N . GLU A 1 239 ? 39.349 -8.424 40.371 1.00 65.21 224 GLU A N 1
ATOM 1794 C CA . GLU A 1 239 ? 38.146 -8.107 41.126 1.00 60.05 224 GLU A CA 1
ATOM 1795 C C . GLU A 1 239 ? 38.444 -7.880 42.606 1.00 56.32 224 GLU A C 1
ATOM 1796 O O . GLU A 1 239 ? 37.897 -6.969 43.230 1.00 55.88 224 GLU A O 1
ATOM 1802 N N . VAL A 1 240 ? 39.309 -8.704 43.167 1.00 49.26 225 VAL A N 1
ATOM 1803 C CA . VAL A 1 240 ? 39.737 -8.507 44.552 1.00 51.58 225 VAL A CA 1
ATOM 1804 C C . VAL A 1 240 ? 40.426 -7.167 44.699 1.00 50.83 225 VAL A C 1
ATOM 1805 O O . VAL A 1 240 ? 40.116 -6.370 45.570 1.00 55.66 225 VAL A O 1
ATOM 1809 N N . ASP A 1 241 ? 41.366 -6.899 43.831 1.00 57.69 226 ASP A N 1
ATOM 1810 C CA . ASP A 1 241 ? 42.126 -5.697 43.993 1.00 58.59 226 ASP A CA 1
ATOM 1811 C C . ASP A 1 241 ? 41.159 -4.544 44.000 1.00 52.70 226 ASP A C 1
ATOM 1812 O O . ASP A 1 241 ? 41.203 -3.710 44.888 1.00 54.82 226 ASP A O 1
ATOM 1817 N N . ASP A 1 242 ? 40.268 -4.536 43.012 1.00 52.62 227 ASP A N 1
ATOM 1818 C CA . ASP A 1 242 ? 39.252 -3.498 42.832 1.00 54.81 227 ASP A CA 1
ATOM 1819 C C . ASP A 1 242 ? 38.355 -3.347 44.055 1.00 54.47 227 ASP A C 1
ATOM 1820 O O . ASP A 1 242 ? 37.962 -2.237 44.417 1.00 55.72 227 ASP A O 1
ATOM 1825 N N . ALA A 1 243 ? 37.983 -4.475 44.645 1.00 51.72 228 ALA A N 1
ATOM 1826 C CA . ALA A 1 243 ? 37.097 -4.478 45.794 1.00 51.65 228 ALA A CA 1
ATOM 1827 C C . ALA A 1 243 ? 37.834 -3.932 47.003 1.00 50.18 228 ALA A C 1
ATOM 1828 O O . ALA A 1 243 ? 37.276 -3.123 47.737 1.00 47.52 228 ALA A O 1
ATOM 1830 N N . ILE A 1 244 ? 39.096 -4.302 47.204 1.00 48.04 229 ILE A N 1
ATOM 1831 C CA . ILE A 1 244 ? 39.799 -3.682 48.322 1.00 49.73 229 ILE A CA 1
ATOM 1832 C C . ILE A 1 244 ? 39.945 -2.171 48.128 1.00 51.00 229 ILE A C 1
ATOM 1833 O O . ILE A 1 244 ? 39.846 -1.404 49.085 1.00 56.39 229 ILE A O 1
ATOM 1838 N N . LYS A 1 245 ? 40.170 -1.734 46.898 1.00 54.39 230 LYS A N 1
ATOM 1839 C CA . LYS A 1 245 ? 40.210 -0.298 46.616 1.00 57.32 230 LYS A CA 1
ATOM 1840 C C . LYS A 1 245 ? 38.893 0.379 46.906 1.00 55.04 230 LYS A C 1
ATOM 1841 O O . LYS A 1 245 ? 38.889 1.474 47.419 1.00 58.65 230 LYS A O 1
ATOM 1847 N N . LEU A 1 246 ? 37.774 -0.264 46.595 1.00 53.84 231 LEU A N 1
ATOM 1848 C CA . LEU A 1 246 ? 36.441 0.349 46.840 1.00 53.19 231 LEU A CA 1
ATOM 1849 C C . LEU A 1 246 ? 36.173 0.554 48.322 1.00 51.66 231 LEU A C 1
ATOM 1850 O O . LEU A 1 246 ? 35.853 1.651 48.766 1.00 55.72 231 LEU A O 1
ATOM 1855 N N . TYR A 1 247 ? 36.335 -0.519 49.084 1.00 53.70 232 TYR A N 1
ATOM 1856 C CA . TYR A 1 247 ? 36.141 -0.496 50.533 1.00 53.05 232 TYR A CA 1
ATOM 1857 C C . TYR A 1 247 ? 37.089 0.496 51.206 1.00 53.14 232 TYR A C 1
ATOM 1858 O O . TYR A 1 247 ? 36.742 1.075 52.238 1.00 55.13 232 TYR A O 1
ATOM 1867 N N . SER A 1 248 ? 38.277 0.689 50.628 1.00 60.78 233 SER A N 1
ATOM 1868 C CA . SER A 1 248 ? 39.263 1.655 51.168 1.00 60.63 233 SER A CA 1
ATOM 1869 C C . SER A 1 248 ? 38.787 3.081 51.086 1.00 58.92 233 SER A C 1
ATOM 1870 O O . SER A 1 248 ? 39.284 3.922 51.811 1.00 62.16 233 SER A O 1
ATOM 1873 N N . THR A 1 249 ? 37.826 3.361 50.214 1.00 56.38 234 THR A N 1
ATOM 1874 C CA . THR A 1 249 ? 37.329 4.704 50.098 1.00 55.10 234 THR A CA 1
ATOM 1875 C C . THR A 1 249 ? 36.321 4.995 51.188 1.00 59.20 234 THR A C 1
ATOM 1876 O O . THR A 1 249 ? 35.775 6.093 51.218 1.00 61.81 234 THR A O 1
ATOM 1880 N N . VAL A 1 250 ? 36.008 4.025 52.052 1.00 58.13 235 VAL A N 1
ATOM 1881 C CA . VAL A 1 250 ? 35.013 4.270 53.116 1.00 54.87 235 VAL A CA 1
ATOM 1882 C C . VAL A 1 250 ? 35.402 3.761 54.507 1.00 53.56 235 VAL A C 1
ATOM 1883 O O . VAL A 1 250 ? 34.747 4.129 55.464 1.00 51.38 235 VAL A O 1
ATOM 1887 N N . VAL A 1 251 ? 36.420 2.914 54.644 1.00 50.90 236 VAL A N 1
ATOM 1888 C CA . VAL A 1 251 ? 36.842 2.513 55.998 1.00 55.89 236 VAL A CA 1
ATOM 1889 C C . VAL A 1 251 ? 38.358 2.412 56.074 1.00 59.49 236 VAL A C 1
ATOM 1890 O O . VAL A 1 251 ? 39.048 2.230 55.069 1.00 53.56 236 VAL A O 1
ATOM 1894 N N . ASP A 1 252 ? 38.864 2.482 57.291 1.00 63.21 237 ASP A N 1
ATOM 1895 C CA . ASP A 1 252 ? 40.290 2.536 57.475 1.00 70.60 237 ASP A CA 1
ATOM 1896 C C . ASP A 1 252 ? 40.871 1.159 57.678 1.00 71.27 237 ASP A C 1
ATOM 1897 O O . ASP A 1 252 ? 42.094 1.003 57.756 1.00 69.53 237 ASP A O 1
ATOM 1902 N N . HIS A 1 253 ? 39.992 0.159 57.749 1.00 65.52 238 HIS A N 1
ATOM 1903 C CA . HIS A 1 253 ? 40.366 -1.134 58.267 1.00 60.76 238 HIS A CA 1
ATOM 1904 C C . HIS A 1 253 ? 39.702 -2.241 57.457 1.00 55.89 238 HIS A C 1
ATOM 1905 O O . HIS A 1 253 ? 38.484 -2.325 57.410 1.00 52.99 238 HIS A O 1
ATOM 1912 N N . ILE A 1 254 ? 40.498 -3.111 56.852 1.00 52.27 239 ILE A N 1
ATOM 1913 C CA . ILE A 1 254 ? 39.958 -4.287 56.209 1.00 48.84 239 ILE A CA 1
ATOM 1914 C C . ILE A 1 254 ? 40.639 -5.532 56.704 1.00 52.57 239 ILE A C 1
ATOM 1915 O O . ILE A 1 254 ? 41.850 -5.538 56.984 1.00 49.73 239 ILE A O 1
ATOM 1920 N N . HIS A 1 255 ? 39.826 -6.584 56.824 1.00 53.46 240 HIS A N 1
ATOM 1921 C CA . HIS A 1 255 ? 40.276 -7.930 57.190 1.00 49.89 240 HIS A CA 1
ATOM 1922 C C . HIS A 1 255 ? 39.773 -8.940 56.161 1.00 49.24 240 HIS A C 1
ATOM 1923 O O . HIS A 1 255 ? 38.630 -8.851 55.684 1.00 43.62 240 HIS A O 1
ATOM 1930 N N . LEU A 1 256 ? 40.600 -9.915 55.816 1.00 50.99 241 LEU A N 1
ATOM 1931 C CA . LEU A 1 256 ? 40.060 -11.172 55.276 1.00 49.16 241 LEU A CA 1
ATOM 1932 C C . LEU A 1 256 ? 39.735 -12.035 56.484 1.00 42.81 241 LEU A C 1
ATOM 1933 O O . LEU A 1 256 ? 40.563 -12.216 57.373 1.00 46.31 241 LEU A O 1
ATOM 1938 N N . THR A 1 257 ? 38.503 -12.517 56.560 1.00 44.12 242 THR A N 1
ATOM 1939 C CA . THR A 1 257 ? 38.017 -13.158 57.797 1.00 42.66 242 THR A CA 1
ATOM 1940 C C . THR A 1 257 ? 37.912 -14.670 57.786 1.00 42.30 242 THR A C 1
ATOM 1941 O O . THR A 1 257 ? 37.960 -15.296 58.845 1.00 45.13 242 THR A O 1
ATOM 1945 N N . GLU A 1 258 ? 37.749 -15.261 56.606 1.00 48.82 243 GLU A N 1
ATOM 1946 C CA . GLU A 1 258 ? 37.466 -16.704 56.494 1.00 51.73 243 GLU A CA 1
ATOM 1947 C C . GLU A 1 258 ? 38.032 -17.292 55.189 1.00 49.29 243 GLU A C 1
ATOM 1948 O O . GLU A 1 258 ? 37.361 -18.035 54.461 1.00 40.81 243 GLU A O 1
ATOM 1954 N N . LEU A 1 259 ? 39.298 -16.990 54.937 1.00 52.03 244 LEU A N 1
ATOM 1955 C CA . LEU A 1 259 ? 39.917 -17.292 53.649 1.00 55.01 244 LEU A CA 1
ATOM 1956 C C . LEU A 1 259 ? 40.038 -18.774 53.358 1.00 55.20 244 LEU A C 1
ATOM 1957 O O . LEU A 1 259 ? 40.487 -19.539 54.207 1.00 50.97 244 LEU A O 1
ATOM 1962 N N . ASP A 1 260 ? 39.713 -19.123 52.111 1.00 58.60 245 ASP A N 1
ATOM 1963 C CA . ASP A 1 260 ? 39.602 -20.488 51.623 1.00 57.24 245 ASP A CA 1
ATOM 1964 C C . ASP A 1 260 ? 39.758 -20.425 50.129 1.00 55.17 245 ASP A C 1
ATOM 1965 O O . ASP A 1 260 ? 39.039 -19.654 49.491 1.00 51.21 245 ASP A O 1
ATOM 1970 N N . ILE A 1 261 ? 40.653 -21.214 49.539 1.00 61.05 246 ILE A N 1
ATOM 1971 C CA . ILE A 1 261 ? 40.587 -21.405 48.083 1.00 62.81 246 ILE A CA 1
ATOM 1972 C C . ILE A 1 261 ? 40.330 -22.864 47.694 1.00 65.13 246 ILE A C 1
ATOM 1973 O O . ILE A 1 261 ? 41.250 -23.668 47.545 1.00 63.99 246 ILE A O 1
ATOM 1978 N N . ARG A 1 262 ? 39.044 -23.172 47.540 1.00 63.69 247 ARG A N 1
ATOM 1979 C CA . ARG A 1 262 ? 38.580 -24.484 47.110 1.00 66.80 247 ARG A CA 1
ATOM 1980 C C . ARG A 1 262 ? 38.830 -24.766 45.621 1.00 71.90 247 ARG A C 1
ATOM 1981 O O . ARG A 1 262 ? 38.832 -23.853 44.788 1.00 72.73 247 ARG A O 1
ATOM 1989 N N . ILE A 1 263 ? 38.970 -26.058 45.314 1.00 80.40 248 ILE A N 1
ATOM 1990 C CA . ILE A 1 263 ? 39.243 -26.574 43.962 1.00 81.68 248 ILE A CA 1
ATOM 1991 C C . ILE A 1 263 ? 38.010 -26.596 43.054 1.00 80.15 248 ILE A C 1
ATOM 1992 O O . ILE A 1 263 ? 38.119 -26.263 41.881 1.00 81.18 248 ILE A O 1
ATOM 1997 N N . ASN A 1 264 ? 36.855 -26.989 43.600 1.00 82.40 249 ASN A N 1
ATOM 1998 C CA . ASN A 1 264 ? 35.598 -27.059 42.849 1.00 78.86 249 ASN A CA 1
ATOM 1999 C C . ASN A 1 264 ? 34.877 -25.718 42.820 1.00 79.74 249 ASN A C 1
ATOM 2000 O O . ASN A 1 264 ? 35.168 -24.873 41.975 1.00 77.93 249 ASN A O 1
ATOM 2005 N N . VAL A 1 280 ? 43.666 -35.334 44.481 1.00 101.40 265 VAL A N 1
ATOM 2006 C CA . VAL A 1 280 ? 43.696 -34.064 43.752 1.00 108.50 265 VAL A CA 1
ATOM 2007 C C . VAL A 1 280 ? 44.735 -34.074 42.639 1.00 105.74 265 VAL A C 1
ATOM 2008 O O . VAL A 1 280 ? 45.862 -34.541 42.840 1.00 96.95 265 VAL A O 1
ATOM 2012 N N . SER A 1 281 ? 44.355 -33.535 41.479 1.00 98.82 266 SER A N 1
ATOM 2013 C CA . SER A 1 281 ? 45.262 -33.408 40.336 1.00 90.72 266 SER A CA 1
ATOM 2014 C C . SER A 1 281 ? 46.478 -32.569 40.702 1.00 95.73 266 SER A C 1
ATOM 2015 O O . SER A 1 281 ? 46.464 -31.872 41.715 1.00 105.79 266 SER A O 1
ATOM 2018 N N . ASP A 1 282 ? 47.526 -32.646 39.882 1.00 94.67 267 ASP A N 1
ATOM 2019 C CA . ASP A 1 282 ? 48.729 -31.841 40.092 1.00 92.99 267 ASP A CA 1
ATOM 2020 C C . ASP A 1 282 ? 48.648 -30.539 39.329 1.00 92.37 267 ASP A C 1
ATOM 2021 O O . ASP A 1 282 ? 49.399 -29.611 39.637 1.00 92.30 267 ASP A O 1
ATOM 2026 N N . TRP A 1 283 ? 47.743 -30.469 38.347 1.00 93.77 268 TRP A N 1
ATOM 2027 C CA . TRP A 1 283 ? 47.477 -29.221 37.631 1.00 102.75 268 TRP A CA 1
ATOM 2028 C C . TRP A 1 283 ? 46.433 -28.379 38.394 1.00 105.75 268 TRP A C 1
ATOM 2029 O O . TRP A 1 283 ? 46.488 -27.154 38.363 1.00 112.29 268 TRP A O 1
ATOM 2040 N N . GLU A 1 284 ? 45.498 -29.034 39.084 1.00 98.03 269 GLU A N 1
ATOM 2041 C CA . GLU A 1 284 ? 44.616 -28.353 40.029 1.00 89.97 269 GLU A CA 1
ATOM 2042 C C . GLU A 1 284 ? 45.455 -27.817 41.179 1.00 86.44 269 GLU A C 1
ATOM 2043 O O . GLU A 1 284 ? 45.477 -26.618 41.402 1.00 94.14 269 GLU A O 1
ATOM 2049 N N . ARG A 1 285 ? 46.141 -28.709 41.894 1.00 83.83 270 ARG A N 1
ATOM 2050 C CA . ARG A 1 285 ? 47.236 -28.359 42.828 1.00 88.29 270 ARG A CA 1
ATOM 2051 C C . ARG A 1 285 ? 48.033 -27.109 42.382 1.00 83.25 270 ARG A C 1
ATOM 2052 O O . ARG A 1 285 ? 48.314 -26.201 43.176 1.00 89.71 270 ARG A O 1
ATOM 2060 N N . THR A 1 286 ? 48.413 -27.087 41.113 1.00 75.19 271 THR A N 1
ATOM 2061 C CA . THR A 1 286 ? 49.085 -25.926 40.533 1.00 79.96 271 THR A CA 1
ATOM 2062 C C . THR A 1 286 ? 48.181 -24.697 40.540 1.00 77.30 271 THR A C 1
ATOM 2063 O O . THR A 1 286 ? 48.575 -23.652 41.053 1.00 81.84 271 THR A O 1
ATOM 2067 N N . LEU A 1 287 ? 46.982 -24.833 39.966 1.00 76.65 272 LEU A N 1
ATOM 2068 C CA . LEU A 1 287 ? 46.017 -23.725 39.847 1.00 79.24 272 LEU A CA 1
ATOM 2069 C C . LEU A 1 287 ? 45.801 -23.031 41.177 1.00 75.00 272 LEU A C 1
ATOM 2070 O O . LEU A 1 287 ? 45.762 -21.807 41.249 1.00 68.31 272 LEU A O 1
ATOM 2075 N N . GLN A 1 288 ? 45.666 -23.844 42.221 1.00 78.74 273 GLN A N 1
ATOM 2076 C CA . GLN A 1 288 ? 45.381 -23.378 43.570 1.00 76.75 273 GLN A CA 1
ATOM 2077 C C . GLN A 1 288 ? 46.600 -22.766 44.232 1.00 73.88 273 GLN A C 1
ATOM 2078 O O . GLN A 1 288 ? 46.451 -21.905 45.090 1.00 74.09 273 GLN A O 1
ATOM 2084 N N . GLN A 1 289 ? 47.800 -23.202 43.854 1.00 75.50 274 GLN A N 1
ATOM 2085 C CA . GLN A 1 289 ? 49.017 -22.561 44.359 1.00 78.97 274 GLN A CA 1
ATOM 2086 C C . GLN A 1 289 ? 49.209 -21.191 43.716 1.00 74.27 274 GLN A C 1
ATOM 2087 O O . GLN A 1 289 ? 49.461 -20.207 44.400 1.00 73.16 274 GLN A O 1
ATOM 2093 N N . ASP A 1 290 ? 49.100 -21.127 42.400 1.00 77.54 275 ASP A N 1
ATOM 2094 C CA . ASP A 1 290 ? 49.202 -19.847 41.717 1.00 82.37 275 ASP A CA 1
ATOM 2095 C C . ASP A 1 290 ? 48.253 -18.891 42.423 1.00 80.16 275 ASP A C 1
ATOM 2096 O O . ASP A 1 290 ? 48.683 -17.827 42.888 1.00 76.24 275 ASP A O 1
ATOM 2101 N N . GLN A 1 291 ? 46.978 -19.302 42.521 1.00 78.13 276 GLN A N 1
ATOM 2102 C CA . GLN A 1 291 ? 45.904 -18.477 43.101 1.00 74.77 276 GLN A CA 1
ATOM 2103 C C . GLN A 1 291 ? 46.258 -17.920 44.470 1.00 68.58 276 GLN A C 1
ATOM 2104 O O . GLN A 1 291 ? 46.130 -16.716 44.704 1.00 64.83 276 GLN A O 1
ATOM 2110 N N . TYR A 1 292 ? 46.724 -18.774 45.368 1.00 63.56 277 TYR A N 1
ATOM 2111 C CA . TYR A 1 292 ? 47.166 -18.266 46.655 1.00 67.94 277 TYR A CA 1
ATOM 2112 C C . TYR A 1 292 ? 48.285 -17.241 46.469 1.00 72.05 277 TYR A C 1
ATOM 2113 O O . TYR A 1 292 ? 48.180 -16.109 46.966 1.00 76.84 277 TYR A O 1
ATOM 2122 N N . VAL A 1 293 ? 49.322 -17.612 45.718 1.00 79.53 278 VAL A N 1
ATOM 2123 C CA . VAL A 1 293 ? 50.487 -16.734 45.516 1.00 79.28 278 VAL A CA 1
ATOM 2124 C C . VAL A 1 293 ? 50.077 -15.349 45.008 1.00 76.49 278 VAL A C 1
ATOM 2125 O O . VAL A 1 293 ? 50.516 -14.338 45.564 1.00 84.95 278 VAL A O 1
ATOM 2129 N N . GLN A 1 294 ? 49.238 -15.307 43.974 1.00 71.40 279 GLN A N 1
ATOM 2130 C CA . GLN A 1 294 ? 48.794 -14.029 43.388 1.00 75.75 279 GLN A CA 1
ATOM 2131 C C . GLN A 1 294 ? 47.892 -13.203 44.307 1.00 76.65 279 GLN A C 1
ATOM 2132 O O . GLN A 1 294 ? 47.923 -11.964 44.280 1.00 68.95 279 GLN A O 1
ATOM 2138 N N . LEU A 1 295 ? 47.080 -13.893 45.107 1.00 70.67 280 LEU A N 1
ATOM 2139 C CA . LEU A 1 295 ? 46.231 -13.222 46.078 1.00 68.19 280 LEU A CA 1
ATOM 2140 C C . LEU A 1 295 ? 47.076 -12.495 47.106 1.00 68.28 280 LEU A C 1
ATOM 2141 O O . LEU A 1 295 ? 46.898 -11.289 47.352 1.00 62.45 280 LEU A O 1
ATOM 2146 N N . PHE A 1 296 ? 48.011 -13.235 47.699 1.00 68.38 281 PHE A N 1
ATOM 2147 C CA . PHE A 1 296 ? 48.856 -12.651 48.720 1.00 65.38 281 PHE A CA 1
ATOM 2148 C C . PHE A 1 296 ? 49.723 -11.530 48.172 1.00 67.05 281 PHE A C 1
ATOM 2149 O O . PHE A 1 296 ? 50.199 -10.685 48.932 1.00 64.04 281 PHE A O 1
ATOM 2157 N N . LYS A 1 297 ? 49.902 -11.482 46.859 1.00 68.37 282 LYS A N 1
ATOM 2158 C CA . LYS A 1 297 ? 50.558 -10.331 46.286 1.00 72.48 282 LYS A CA 1
ATOM 2159 C C . LYS A 1 297 ? 49.619 -9.146 46.439 1.00 72.34 282 LYS A C 1
ATOM 2160 O O . LYS A 1 297 ? 49.995 -8.088 46.994 1.00 68.51 282 LYS A O 1
ATOM 2166 N N . VAL A 1 298 ? 48.385 -9.330 45.977 1.00 68.49 283 VAL A N 1
ATOM 2167 C CA . VAL A 1 298 ? 47.435 -8.234 46.022 1.00 66.45 283 VAL A CA 1
ATOM 2168 C C . VAL A 1 298 ? 47.349 -7.759 47.462 1.00 60.37 283 VAL A C 1
ATOM 2169 O O . VAL A 1 298 ? 47.525 -6.589 47.737 1.00 64.61 283 VAL A O 1
ATOM 2173 N N . LEU A 1 299 ? 47.156 -8.669 48.397 1.00 62.58 284 LEU A N 1
ATOM 2174 C CA . LEU A 1 299 ? 47.008 -8.239 49.800 1.00 67.30 284 LEU A CA 1
ATOM 2175 C C . LEU A 1 299 ? 48.218 -7.442 50.283 1.00 65.23 284 LEU A C 1
ATOM 2176 O O . LEU A 1 299 ? 48.076 -6.407 50.938 1.00 65.31 284 LEU A O 1
ATOM 2181 N N . ARG A 1 300 ? 49.401 -7.928 49.933 1.00 67.59 285 ARG A N 1
ATOM 2182 C CA . ARG A 1 300 ? 50.654 -7.297 50.326 1.00 70.26 285 ARG A CA 1
ATOM 2183 C C . ARG A 1 300 ? 50.677 -5.832 49.861 1.00 70.76 285 ARG A C 1
ATOM 2184 O O . ARG A 1 300 ? 51.014 -4.924 50.638 1.00 66.94 285 ARG A O 1
ATOM 2192 N N . LYS A 1 301 ? 50.268 -5.626 48.605 1.00 70.35 286 LYS A N 1
ATOM 2193 C CA . LYS A 1 301 ? 50.130 -4.291 47.982 1.00 77.76 286 LYS A CA 1
ATOM 2194 C C . LYS A 1 301 ? 49.045 -3.402 48.625 1.00 73.72 286 LYS A C 1
ATOM 2195 O O . LYS A 1 301 ? 48.823 -2.263 48.203 1.00 65.22 286 LYS A O 1
ATOM 2201 N N . HIS A 1 302 ? 48.346 -3.931 49.621 1.00 70.70 287 HIS A N 1
ATOM 2202 C CA . HIS A 1 302 ? 47.297 -3.192 50.279 1.00 67.03 287 HIS A CA 1
ATOM 2203 C C . HIS A 1 302 ? 47.456 -3.282 51.786 1.00 69.20 287 HIS A C 1
ATOM 2204 O O . HIS A 1 302 ? 46.492 -3.165 52.547 1.00 73.34 287 HIS A O 1
ATOM 2211 N N . LYS A 1 303 ? 48.693 -3.458 52.217 1.00 70.00 288 LYS A N 1
ATOM 2212 C CA . LYS A 1 303 ? 48.987 -3.666 53.621 1.00 70.47 288 LYS A CA 1
ATOM 2213 C C . LYS A 1 303 ? 48.509 -2.540 54.509 1.00 68.31 288 LYS A C 1
ATOM 2214 O O . LYS A 1 303 ? 48.049 -2.772 55.625 1.00 76.02 288 LYS A O 1
ATOM 2220 N N . ASP A 1 304 ? 48.636 -1.325 53.997 1.00 69.08 289 ASP A N 1
ATOM 2221 C CA . ASP A 1 304 ? 48.176 -0.111 54.657 1.00 70.55 289 ASP A CA 1
ATOM 2222 C C . ASP A 1 304 ? 46.809 -0.259 55.350 1.00 65.22 289 ASP A C 1
ATOM 2223 O O . ASP A 1 304 ? 46.700 0.034 56.526 1.00 72.09 289 ASP A O 1
ATOM 2228 N N . VAL A 1 305 ? 45.791 -0.727 54.626 1.00 64.58 290 VAL A N 1
ATOM 2229 C CA . VAL A 1 305 ? 44.453 -1.002 55.199 1.00 63.41 290 VAL A CA 1
ATOM 2230 C C . VAL A 1 305 ? 44.229 -2.422 55.679 1.00 59.91 290 VAL A C 1
ATOM 2231 O O . VAL A 1 305 ? 43.380 -2.629 56.528 1.00 56.73 290 VAL A O 1
ATOM 2235 N N . ILE A 1 306 ? 44.921 -3.403 55.101 1.00 59.60 291 ILE A N 1
ATOM 2236 C CA . ILE A 1 306 ? 44.679 -4.782 55.481 1.00 56.84 291 ILE A CA 1
ATOM 2237 C C . ILE A 1 306 ? 45.408 -5.035 56.797 1.00 59.19 291 ILE A C 1
ATOM 2238 O O . ILE A 1 306 ? 46.638 -5.071 56.808 1.00 71.27 291 ILE A O 1
ATOM 2243 N N . ASP A 1 307 ? 44.656 -5.203 57.890 1.00 59.23 292 ASP A N 1
ATOM 2244 C CA . ASP A 1 307 ? 45.216 -5.474 59.247 1.00 62.81 292 ASP A CA 1
ATOM 2245 C C . ASP A 1 307 ? 45.421 -6.961 59.584 1.00 61.76 292 ASP A C 1
ATOM 2246 O O . ASP A 1 307 ? 46.280 -7.303 60.416 1.00 56.93 292 ASP A O 1
ATOM 2251 N N . CYS A 1 308 ? 44.617 -7.834 58.970 1.00 59.81 293 CYS A N 1
ATOM 2252 C CA . CYS A 1 308 ? 44.570 -9.254 59.347 1.00 58.47 293 CYS A CA 1
ATOM 2253 C C . CYS A 1 308 ? 43.999 -10.077 58.226 1.00 54.08 293 CYS A C 1
ATOM 2254 O O . CYS A 1 308 ? 43.003 -9.704 57.621 1.00 52.35 293 CYS A O 1
ATOM 2257 N N . VAL A 1 309 ? 44.640 -11.195 57.953 1.00 52.33 294 VAL A N 1
ATOM 2258 C CA . VAL A 1 309 ? 44.111 -12.191 57.060 1.00 50.65 294 VAL A CA 1
ATOM 2259 C C . VAL A 1 309 ? 43.894 -13.435 57.894 1.00 53.37 294 VAL A C 1
ATOM 2260 O O . VAL A 1 309 ? 44.856 -13.977 58.418 1.00 55.05 294 VAL A O 1
ATOM 2264 N N . THR A 1 310 ? 42.644 -13.868 58.043 1.00 54.00 295 THR A N 1
ATOM 2265 C CA . THR A 1 310 ? 42.349 -15.087 58.763 1.00 51.58 295 THR A CA 1
ATOM 2266 C C . THR A 1 310 ? 41.917 -16.185 57.806 1.00 53.95 295 THR A C 1
ATOM 2267 O O . THR A 1 310 ? 41.103 -15.937 56.892 1.00 49.20 295 THR A O 1
ATOM 2271 N N . PHE A 1 311 ? 42.475 -17.387 58.036 1.00 51.79 296 PHE A N 1
ATOM 2272 C CA . PHE A 1 311 ? 42.057 -18.644 57.380 1.00 52.57 296 PHE A CA 1
ATOM 2273 C C . PHE A 1 311 ? 40.963 -19.339 58.161 1.00 50.26 296 PHE A C 1
ATOM 2274 O O . PHE A 1 311 ? 41.085 -19.482 59.382 1.00 53.14 296 PHE A O 1
ATOM 2282 N N . TRP A 1 312 ? 39.950 -19.842 57.466 1.00 45.72 297 TRP A N 1
ATOM 2283 C CA . TRP A 1 312 ? 38.911 -20.621 58.125 1.00 53.22 297 TRP A CA 1
ATOM 2284 C C . TRP A 1 312 ? 39.444 -22.061 58.252 1.00 57.09 297 TRP A C 1
ATOM 2285 O O . TRP A 1 312 ? 39.729 -22.721 57.266 1.00 67.87 297 TRP A O 1
ATOM 2296 N N . ASN A 1 313 ? 39.607 -22.534 59.474 1.00 62.53 298 ASN A N 1
ATOM 2297 C CA . ASN A 1 313 ? 40.273 -23.826 59.761 1.00 57.04 298 ASN A CA 1
ATOM 2298 C C . ASN A 1 313 ? 41.787 -23.896 59.508 1.00 59.94 298 ASN A C 1
ATOM 2299 O O . ASN A 1 313 ? 42.373 -23.240 58.642 1.00 57.72 298 ASN A O 1
ATOM 2304 N N . VAL A 1 314 ? 42.394 -24.770 60.280 1.00 62.92 299 VAL A N 1
ATOM 2305 C CA . VAL A 1 314 ? 43.809 -24.911 60.321 1.00 61.93 299 VAL A CA 1
ATOM 2306 C C . VAL A 1 314 ? 44.321 -25.777 59.176 1.00 62.27 299 VAL A C 1
ATOM 2307 O O . VAL A 1 314 ? 45.398 -25.529 58.655 1.00 58.53 299 VAL A O 1
ATOM 2311 N N . SER A 1 315 ? 43.556 -26.798 58.805 1.00 56.97 300 SER A N 1
ATOM 2312 C CA . SER A 1 315 ? 43.957 -27.695 57.732 1.00 61.60 300 SER A CA 1
ATOM 2313 C C . SER A 1 315 ? 42.764 -28.274 56.973 1.00 64.22 300 SER A C 1
ATOM 2314 O O . SER A 1 315 ? 41.607 -28.197 57.425 1.00 57.61 300 SER A O 1
ATOM 2317 N N . ASP A 1 316 ? 43.064 -28.859 55.815 1.00 64.15 301 ASP A N 1
ATOM 2318 C CA . ASP A 1 316 ? 42.055 -29.522 54.996 1.00 62.51 301 ASP A CA 1
ATOM 2319 C C . ASP A 1 316 ? 41.242 -30.519 55.818 1.00 64.68 301 ASP A C 1
ATOM 2320 O O . ASP A 1 316 ? 40.051 -30.712 55.552 1.00 71.81 301 ASP A O 1
ATOM 2325 N N . LYS A 1 317 ? 41.867 -31.138 56.823 1.00 66.91 302 LYS A N 1
ATOM 2326 C CA . LYS A 1 317 ? 41.171 -32.107 57.688 1.00 68.49 302 LYS A CA 1
ATOM 2327 C C . LYS A 1 317 ? 39.984 -31.491 58.428 1.00 62.41 302 LYS A C 1
ATOM 2328 O O . LYS A 1 317 ? 38.925 -32.093 58.498 1.00 68.19 302 LYS A O 1
ATOM 2334 N N . ASP A 1 318 ? 40.187 -30.296 58.978 1.00 62.89 303 ASP A N 1
ATOM 2335 C CA . ASP A 1 318 ? 39.169 -29.565 59.746 1.00 64.90 303 ASP A CA 1
ATOM 2336 C C . ASP A 1 318 ? 38.233 -28.755 58.855 1.00 60.09 303 ASP A C 1
ATOM 2337 O O . ASP A 1 318 ? 37.220 -28.287 59.330 1.00 54.76 303 ASP A O 1
ATOM 2342 N N . SER A 1 319 ? 38.599 -28.537 57.593 1.00 56.15 304 SER A N 1
ATOM 2343 C CA . SER A 1 319 ? 37.889 -27.574 56.757 1.00 56.02 304 SER A CA 1
ATOM 2344 C C . SER A 1 319 ? 36.423 -27.870 56.649 1.00 57.07 304 SER A C 1
ATOM 2345 O O . SER A 1 319 ? 36.024 -28.971 56.349 1.00 60.01 304 SER A O 1
ATOM 2348 N N . TRP A 1 320 ? 35.620 -26.846 56.842 1.00 59.95 305 TRP A N 1
ATOM 2349 C CA . TRP A 1 320 ? 34.215 -26.961 56.581 1.00 64.85 305 TRP A CA 1
ATOM 2350 C C . TRP A 1 320 ? 33.895 -27.451 55.164 1.00 58.74 305 TRP A C 1
ATOM 2351 O O . TRP A 1 320 ? 32.811 -27.934 54.915 1.00 59.13 305 TRP A O 1
ATOM 2362 N N . LEU A 1 321 ? 34.831 -27.325 54.232 1.00 64.74 306 LEU A N 1
ATOM 2363 C CA . LEU A 1 321 ? 34.563 -27.698 52.836 1.00 67.64 306 LEU A CA 1
ATOM 2364 C C . LEU A 1 321 ? 34.874 -29.146 52.527 1.00 69.51 306 LEU A C 1
ATOM 2365 O O . LEU A 1 321 ? 34.384 -29.671 51.542 1.00 70.99 306 LEU A O 1
ATOM 2370 N N . GLY A 1 322 ? 35.716 -29.771 53.342 1.00 72.30 307 GLY A N 1
ATOM 2371 C CA . GLY A 1 322 ? 36.128 -31.159 53.134 1.00 79.72 307 GLY A CA 1
ATOM 2372 C C . GLY A 1 322 ? 37.515 -31.292 52.495 1.00 80.19 307 GLY A C 1
ATOM 2373 O O . GLY A 1 322 ? 37.986 -30.384 51.816 1.00 74.30 307 GLY A O 1
ATOM 2374 N N . VAL A 1 323 ? 38.156 -32.433 52.743 1.00 78.17 308 VAL A N 1
ATOM 2375 C CA . VAL A 1 323 ? 39.455 -32.798 52.173 1.00 76.72 308 VAL A CA 1
ATOM 2376 C C . VAL A 1 323 ? 39.494 -32.821 50.635 1.00 74.66 308 VAL A C 1
ATOM 2377 O O . VAL A 1 323 ? 40.495 -32.391 50.047 1.00 75.49 308 VAL A O 1
ATOM 2381 N N . ARG A 1 324 ? 38.447 -33.348 49.989 1.00 72.23 309 ARG A N 1
ATOM 2382 C CA . ARG A 1 324 ? 38.356 -33.315 48.514 1.00 78.98 309 ARG A CA 1
ATOM 2383 C C . ARG A 1 324 ? 38.703 -31.912 48.031 1.00 76.70 309 ARG A C 1
ATOM 2384 O O . ARG A 1 324 ? 39.663 -31.723 47.299 1.00 81.16 309 ARG A O 1
ATOM 2392 N N . ASN A 1 325 ? 37.923 -30.932 48.484 1.00 75.86 310 ASN A N 1
ATOM 2393 C CA . ASN A 1 325 ? 38.054 -29.538 48.041 1.00 80.20 310 ASN A CA 1
ATOM 2394 C C . ASN A 1 325 ? 39.420 -28.896 48.251 1.00 79.55 310 ASN A C 1
ATOM 2395 O O . ASN A 1 325 ? 39.695 -27.875 47.642 1.00 75.58 310 ASN A O 1
ATOM 2400 N N . TYR A 1 326 ? 40.247 -29.469 49.126 1.00 80.94 311 TYR A N 1
ATOM 2401 C CA . TYR A 1 326 ? 41.675 -29.149 49.182 1.00 86.57 311 TYR A CA 1
ATOM 2402 C C . TYR A 1 326 ? 41.931 -27.645 49.331 1.00 81.18 311 TYR A C 1
ATOM 2403 O O . TYR A 1 326 ? 42.760 -27.076 48.628 1.00 82.70 311 TYR A O 1
ATOM 2412 N N . PRO A 1 327 ? 41.221 -26.994 50.260 1.00 75.49 312 PRO A N 1
ATOM 2413 C CA . PRO A 1 327 ? 41.383 -25.558 50.454 1.00 70.57 312 PRO A CA 1
ATOM 2414 C C . PRO A 1 327 ? 42.563 -25.396 51.362 1.00 71.38 312 PRO A C 1
ATOM 2415 O O . PRO A 1 327 ? 43.175 -26.405 51.691 1.00 88.88 312 PRO A O 1
ATOM 2419 N N . LEU A 1 328 ? 42.914 -24.193 51.782 1.00 62.85 313 LEU A N 1
ATOM 2420 C CA . LEU A 1 328 ? 43.875 -24.082 52.919 1.00 66.66 313 LEU A CA 1
ATOM 2421 C C . LEU A 1 328 ? 45.306 -24.569 52.679 1.00 66.59 313 LEU A C 1
ATOM 2422 O O . LEU A 1 328 ? 45.553 -25.454 51.875 1.00 63.55 313 LEU A O 1
ATOM 2427 N N . LEU A 1 329 ? 46.247 -24.012 53.426 1.00 66.14 314 LEU A N 1
ATOM 2428 C CA . LEU A 1 329 ? 47.639 -24.269 53.130 1.00 70.34 314 LEU A CA 1
ATOM 2429 C C . LEU A 1 329 ? 48.224 -25.518 53.826 1.00 74.70 314 LEU A C 1
ATOM 2430 O O . LEU A 1 329 ? 49.388 -25.845 53.590 1.00 76.96 314 LEU A O 1
ATOM 2435 N N . PHE A 1 330 ? 47.455 -26.205 54.674 1.00 69.26 315 PHE A N 1
ATOM 2436 C CA . PHE A 1 330 ? 47.940 -27.434 55.326 1.00 68.56 315 PHE A CA 1
ATOM 2437 C C . PHE A 1 330 ? 47.029 -28.606 54.960 1.00 72.83 315 PHE A C 1
ATOM 2438 O O . PHE A 1 330 ? 45.831 -28.413 54.730 1.00 62.55 315 PHE A O 1
ATOM 2446 N N . ASP A 1 331 ? 47.601 -29.816 54.940 1.00 77.07 316 ASP A N 1
ATOM 2447 C CA . ASP A 1 331 ? 46.913 -31.028 54.434 1.00 83.40 316 ASP A CA 1
ATOM 2448 C C . ASP A 1 331 ? 46.247 -31.838 55.550 1.00 80.16 316 ASP A C 1
ATOM 2449 O O . ASP A 1 331 ? 46.349 -31.476 56.726 1.00 83.93 316 ASP A O 1
ATOM 2454 N N . GLU A 1 332 ? 45.631 -32.964 55.181 1.00 78.33 317 GLU A N 1
ATOM 2455 C CA . GLU A 1 332 ? 44.893 -33.835 56.132 1.00 77.07 317 GLU A CA 1
ATOM 2456 C C . GLU A 1 332 ? 45.694 -34.261 57.384 1.00 79.59 317 GLU A C 1
ATOM 2457 O O . GLU A 1 332 ? 45.101 -34.697 58.373 1.00 78.61 317 GLU A O 1
ATOM 2463 N N . ASN A 1 333 ? 47.028 -34.169 57.323 1.00 81.39 318 ASN A N 1
ATOM 2464 C CA . ASN A 1 333 ? 47.914 -34.531 58.440 1.00 82.07 318 ASN A CA 1
ATOM 2465 C C . ASN A 1 333 ? 48.580 -33.325 59.069 1.00 87.16 318 ASN A C 1
ATOM 2466 O O . ASN A 1 333 ? 49.570 -33.464 59.799 1.00 86.60 318 ASN A O 1
ATOM 2471 N N . TYR A 1 334 ? 48.021 -32.149 58.780 1.00 85.82 319 TYR A N 1
ATOM 2472 C CA . TYR A 1 334 ? 48.459 -30.879 59.351 1.00 83.49 319 TYR A CA 1
ATOM 2473 C C . TYR A 1 334 ? 49.867 -30.532 58.880 1.00 83.24 319 TYR A C 1
ATOM 2474 O O . TYR A 1 334 ? 50.603 -29.807 59.563 1.00 83.05 319 TYR A O 1
ATOM 2483 N N . LYS A 1 335 ? 50.217 -31.016 57.688 1.00 79.37 320 LYS A N 1
ATOM 2484 C CA . LYS A 1 335 ? 51.547 -30.771 57.143 1.00 88.02 320 LYS A CA 1
ATOM 2485 C C . LYS A 1 335 ? 51.490 -29.637 56.099 1.00 82.98 320 LYS A C 1
ATOM 2486 O O . LYS A 1 335 ? 50.560 -29.570 55.299 1.00 73.61 320 LYS A O 1
ATOM 2492 N N . PRO A 1 336 ? 52.482 -28.727 56.127 1.00 84.33 321 PRO A N 1
ATOM 2493 C CA . PRO A 1 336 ? 52.536 -27.671 55.103 1.00 84.20 321 PRO A CA 1
ATOM 2494 C C . PRO A 1 336 ? 52.611 -28.209 53.664 1.00 82.64 321 PRO A C 1
ATOM 2495 O O . PRO A 1 336 ? 53.458 -29.023 53.347 1.00 84.07 321 PRO A O 1
ATOM 2499 N N . LYS A 1 337 ? 51.722 -27.756 52.799 1.00 82.15 322 LYS A N 1
ATOM 2500 C CA . LYS A 1 337 ? 51.839 -28.060 51.390 1.00 77.06 322 LYS A CA 1
ATOM 2501 C C . LYS A 1 337 ? 52.978 -27.221 50.862 1.00 78.96 322 LYS A C 1
ATOM 2502 O O . LYS A 1 337 ? 53.512 -26.381 51.577 1.00 80.72 322 LYS A O 1
ATOM 2508 N N . GLN A 1 338 ? 53.358 -27.449 49.613 1.00 87.79 323 GLN A N 1
ATOM 2509 C CA . GLN A 1 338 ? 54.421 -26.671 48.980 1.00 95.95 323 GLN A CA 1
ATOM 2510 C C . GLN A 1 338 ? 53.960 -25.228 48.840 1.00 92.83 323 GLN A C 1
ATOM 2511 O O . GLN A 1 338 ? 54.736 -24.286 49.045 1.00 85.91 323 GLN A O 1
ATOM 2517 N N . ALA A 1 339 ? 52.680 -25.077 48.505 1.00 91.94 324 ALA A N 1
ATOM 2518 C CA . ALA A 1 339 ? 52.036 -23.771 48.395 1.00 90.21 324 ALA A CA 1
ATOM 2519 C C . ALA A 1 339 ? 52.261 -22.912 49.657 1.00 84.72 324 ALA A C 1
ATOM 2520 O O . ALA A 1 339 ? 52.358 -21.686 49.565 1.00 84.02 324 ALA A O 1
ATOM 2522 N N . TYR A 1 340 ? 52.367 -23.553 50.820 1.00 74.75 325 TYR A N 1
ATOM 2523 C CA . TYR A 1 340 ? 52.690 -22.842 52.046 1.00 80.04 325 TYR A CA 1
ATOM 2524 C C . TYR A 1 340 ? 54.042 -22.131 51.961 1.00 82.49 325 TYR A C 1
ATOM 2525 O O . TYR A 1 340 ? 54.186 -21.021 52.468 1.00 82.37 325 TYR A O 1
ATOM 2534 N N . ASN A 1 341 ? 55.029 -22.764 51.329 1.00 90.85 326 ASN A N 1
ATOM 2535 C CA . ASN A 1 341 ? 56.377 -22.169 51.219 1.00 90.51 326 ASN A CA 1
ATOM 2536 C C . ASN A 1 341 ? 56.404 -21.058 50.192 1.00 83.10 326 ASN A C 1
ATOM 2537 O O . ASN A 1 341 ? 57.176 -20.109 50.317 1.00 83.22 326 ASN A O 1
ATOM 2542 N N . ALA A 1 342 ? 55.544 -21.180 49.186 1.00 77.23 327 ALA A N 1
ATOM 2543 C CA . ALA A 1 342 ? 55.400 -20.152 48.163 1.00 78.03 327 ALA A CA 1
ATOM 2544 C C . ALA A 1 342 ? 54.890 -18.843 48.750 1.00 81.93 327 ALA A C 1
ATOM 2545 O O . ALA A 1 342 ? 55.412 -17.776 48.443 1.00 79.68 327 ALA A O 1
ATOM 2547 N N . VAL A 1 343 ? 53.865 -18.938 49.595 1.00 84.67 328 VAL A N 1
ATOM 2548 C CA . VAL A 1 343 ? 53.249 -17.762 50.215 1.00 83.99 328 VAL A CA 1
ATOM 2549 C C . VAL A 1 343 ? 54.121 -17.206 51.342 1.00 79.00 328 VAL A C 1
ATOM 2550 O O . VAL A 1 343 ? 54.153 -15.996 51.584 1.00 74.96 328 VAL A O 1
ATOM 2554 N N . LYS A 1 344 ? 54.814 -18.093 52.043 1.00 78.04 329 LYS A N 1
ATOM 2555 C CA . LYS A 1 344 ? 55.638 -17.669 53.157 1.00 79.91 329 LYS A CA 1
ATOM 2556 C C . LYS A 1 344 ? 56.810 -16.774 52.701 1.00 85.78 329 LYS A C 1
ATOM 2557 O O . LYS A 1 344 ? 57.118 -15.784 53.359 1.00 89.97 329 LYS A O 1
ATOM 2563 N N . ASN A 1 345 ? 57.433 -17.093 51.566 1.00 87.74 330 ASN A N 1
ATOM 2564 C CA . ASN A 1 345 ? 58.685 -16.435 51.152 1.00 88.69 330 ASN A CA 1
ATOM 2565 C C . ASN A 1 345 ? 58.455 -15.709 49.858 1.00 84.15 330 ASN A C 1
ATOM 2566 O O . ASN A 1 345 ? 58.135 -16.374 48.877 1.00 89.46 330 ASN A O 1
ATOM 2571 N N . PHE A 1 346 ? 58.636 -14.384 49.805 1.00 77.44 331 PHE A N 1
ATOM 2572 C CA . PHE A 1 346 ? 58.067 -13.632 48.643 1.00 89.03 331 PHE A CA 1
ATOM 2573 C C . PHE A 1 346 ? 58.954 -12.652 47.797 1.00 95.20 331 PHE A C 1
ATOM 2574 O O . PHE A 1 346 ? 59.161 -12.873 46.576 1.00 79.88 331 PHE A O 1
ATOM 2582 N N . ASP A 1 347 ? 59.435 -11.571 48.419 1.00 93.80 332 ASP A N 1
ATOM 2583 C CA . ASP A 1 347 ? 60.091 -10.466 47.691 1.00 95.87 332 ASP A CA 1
ATOM 2584 C C . ASP A 1 347 ? 60.822 -9.601 48.702 1.00 94.52 332 ASP A C 1
ATOM 2585 O O . ASP A 1 347 ? 60.531 -9.674 49.892 1.00 83.43 332 ASP A O 1
ATOM 2590 N N . ALA B 1 16 ? -4.488 17.396 87.419 1.00 103.65 1 ALA B N 1
ATOM 2591 C CA . ALA B 1 16 ? -5.510 18.356 86.901 1.00 95.55 1 ALA B CA 1
ATOM 2592 C C . ALA B 1 16 ? -5.139 18.852 85.478 1.00 91.90 1 ALA B C 1
ATOM 2593 O O . ALA B 1 16 ? -4.404 18.172 84.746 1.00 79.20 1 ALA B O 1
ATOM 2595 N N . GLN B 1 17 ? -5.677 20.013 85.089 1.00 90.01 2 GLN B N 1
ATOM 2596 C CA . GLN B 1 17 ? -5.308 20.702 83.843 1.00 78.79 2 GLN B CA 1
ATOM 2597 C C . GLN B 1 17 ? -4.055 21.548 84.033 1.00 73.45 2 GLN B C 1
ATOM 2598 O O . GLN B 1 17 ? -3.861 22.151 85.088 1.00 74.33 2 GLN B O 1
ATOM 2604 N N . GLY B 1 18 ? -3.210 21.590 83.003 1.00 63.37 3 GLY B N 1
ATOM 2605 C CA . GLY B 1 18 ? -2.029 22.439 83.002 1.00 54.82 3 GLY B CA 1
ATOM 2606 C C . GLY B 1 18 ? -2.045 23.561 81.984 1.00 51.73 3 GLY B C 1
ATOM 2607 O O . GLY B 1 18 ? -3.026 23.782 81.236 1.00 48.47 3 GLY B O 1
ATOM 2608 N N . LEU B 1 19 ? -0.919 24.266 81.941 1.00 54.30 4 LEU B N 1
ATOM 2609 C CA . LEU B 1 19 ? -0.666 25.288 80.922 1.00 50.41 4 LEU B CA 1
ATOM 2610 C C . LEU B 1 19 ? -1.066 24.859 79.515 1.00 46.93 4 LEU B C 1
ATOM 2611 O O . LEU B 1 19 ? -1.839 25.544 78.843 1.00 50.34 4 LEU B O 1
ATOM 2616 N N . LYS B 1 20 ? -0.555 23.722 79.071 1.00 45.18 5 LYS B N 1
ATOM 2617 C CA . LYS B 1 20 ? -0.826 23.254 77.712 1.00 47.69 5 LYS B CA 1
ATOM 2618 C C . LYS B 1 20 ? -2.302 23.211 77.408 1.00 50.29 5 LYS B C 1
ATOM 2619 O O . LYS B 1 20 ? -2.693 23.440 76.283 1.00 56.17 5 LYS B O 1
ATOM 2625 N N . ASP B 1 21 ? -3.116 22.877 78.415 1.00 57.65 6 ASP B N 1
ATOM 2626 C CA . ASP B 1 21 ? -4.570 22.663 78.252 1.00 53.61 6 ASP B CA 1
ATOM 2627 C C . ASP B 1 21 ? -5.271 23.998 78.215 1.00 50.01 6 ASP B C 1
ATOM 2628 O O . ASP B 1 21 ? -6.102 24.230 77.349 1.00 50.50 6 ASP B O 1
ATOM 2633 N N . ALA B 1 22 ? -4.882 24.903 79.116 1.00 48.58 7 ALA B N 1
ATOM 2634 C CA . ALA B 1 22 ? -5.396 26.279 79.096 1.00 45.83 7 ALA B CA 1
ATOM 2635 C C . ALA B 1 22 ? -5.092 27.008 77.792 1.00 50.62 7 ALA B C 1
ATOM 2636 O O . ALA B 1 22 ? -5.935 27.732 77.275 1.00 50.10 7 ALA B O 1
ATOM 2638 N N . TYR B 1 23 ? -3.889 26.797 77.253 1.00 52.72 8 TYR B N 1
ATOM 2639 C CA . TYR B 1 23 ? -3.490 27.413 75.971 1.00 51.01 8 TYR B CA 1
ATOM 2640 C C . TYR B 1 23 ? -3.801 26.608 74.705 1.00 51.44 8 TYR B C 1
ATOM 2641 O O . TYR B 1 23 ? -3.354 26.962 73.615 1.00 52.75 8 TYR B O 1
ATOM 2650 N N . LYS B 1 24 ? -4.635 25.581 74.868 1.00 55.19 9 LYS B N 1
ATOM 2651 C CA . LYS B 1 24 ? -4.973 24.616 73.828 1.00 58.57 9 LYS B CA 1
ATOM 2652 C C . LYS B 1 24 ? -5.249 25.274 72.522 1.00 56.46 9 LYS B C 1
ATOM 2653 O O . LYS B 1 24 ? -4.735 24.816 71.522 1.00 60.73 9 LYS B O 1
ATOM 2659 N N . ASP B 1 25 ? -6.046 26.344 72.540 1.00 59.28 10 ASP B N 1
ATOM 2660 C CA . ASP B 1 25 ? -6.499 27.050 71.318 1.00 63.74 10 ASP B CA 1
ATOM 2661 C C . ASP B 1 25 ? -5.626 28.241 70.918 1.00 64.00 10 ASP B C 1
ATOM 2662 O O . ASP B 1 25 ? -6.012 29.077 70.108 1.00 65.15 10 ASP B O 1
ATOM 2667 N N . TYR B 1 26 ? -4.432 28.302 71.477 1.00 58.19 11 TYR B N 1
ATOM 2668 C CA . TYR B 1 26 ? -3.556 29.389 71.216 1.00 51.91 11 TYR B CA 1
ATOM 2669 C C . TYR B 1 26 ? -2.259 28.865 70.627 1.00 49.70 11 TYR B C 1
ATOM 2670 O O . TYR B 1 26 ? -1.924 29.123 69.475 1.00 45.69 11 TYR B O 1
ATOM 2679 N N . PHE B 1 27 ? -1.525 28.099 71.411 1.00 48.44 12 PHE B N 1
ATOM 2680 C CA . PHE B 1 27 ? -0.235 27.599 70.949 1.00 46.82 12 PHE B CA 1
ATOM 2681 C C . PHE B 1 27 ? 0.179 26.502 71.886 1.00 45.12 12 PHE B C 1
ATOM 2682 O O . PHE B 1 27 ? -0.302 26.454 73.020 1.00 49.12 12 PHE B O 1
ATOM 2690 N N . LYS B 1 28 ? 1.037 25.607 71.427 1.00 39.64 13 LYS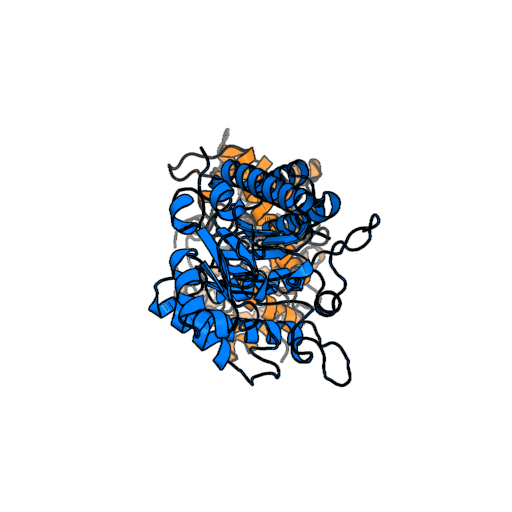 B N 1
ATOM 2691 C CA . LYS B 1 28 ? 1.611 24.664 72.360 1.00 43.16 13 LYS B CA 1
ATOM 2692 C C . LYS B 1 28 ? 2.400 25.429 73.415 1.00 41.44 13 LYS B C 1
ATOM 2693 O O . LYS B 1 28 ? 2.732 26.570 73.217 1.00 46.05 13 LYS B O 1
ATOM 2699 N N . ILE B 1 29 ? 2.663 24.801 74.552 1.00 41.57 14 ILE B N 1
ATOM 2700 C CA . ILE B 1 29 ? 3.435 25.395 75.632 1.00 39.12 14 ILE B CA 1
ATOM 2701 C C . ILE B 1 29 ? 4.485 24.366 75.918 1.00 37.37 14 ILE B C 1
ATOM 2702 O O . ILE B 1 29 ? 4.178 23.237 76.270 1.00 39.57 14 ILE B O 1
ATOM 2707 N N . GLY B 1 30 ? 5.731 24.720 75.765 1.00 38.26 15 GLY B N 1
ATOM 2708 C CA . GLY B 1 30 ? 6.779 23.720 75.878 1.00 35.18 15 GLY B CA 1
ATOM 2709 C C . GLY B 1 30 ? 7.714 24.091 76.972 1.00 33.73 15 GLY B C 1
ATOM 2710 O O . GLY B 1 30 ? 7.529 25.108 77.621 1.00 33.80 15 GLY B O 1
ATOM 2711 N N . VAL B 1 31 ? 8.721 23.255 77.152 1.00 34.59 16 VAL B N 1
ATOM 2712 C CA . VAL B 1 31 ? 9.782 23.476 78.089 1.00 34.48 16 VAL B CA 1
ATOM 2713 C C . VAL B 1 31 ? 11.071 22.771 77.612 1.00 36.33 16 VAL B C 1
ATOM 2714 O O . VAL B 1 31 ? 11.018 21.760 76.905 1.00 37.50 16 VAL B O 1
ATOM 2718 N N . ALA B 1 32 ? 12.218 23.332 77.964 1.00 34.25 17 ALA B N 1
ATOM 2719 C CA . ALA B 1 32 ? 13.479 22.695 77.739 1.00 36.25 17 ALA B CA 1
ATOM 2720 C C . ALA B 1 32 ? 13.840 21.843 78.917 1.00 38.22 17 ALA B C 1
ATOM 2721 O O . ALA B 1 32 ? 13.761 22.303 80.058 1.00 38.04 17 ALA B O 1
ATOM 2723 N N . VAL B 1 33 ? 14.255 20.608 78.647 1.00 37.25 18 VAL B N 1
ATOM 2724 C CA . VAL B 1 33 ? 14.570 19.675 79.723 1.00 36.57 18 VAL B CA 1
ATOM 2725 C C . VAL B 1 33 ? 16.027 19.237 79.791 1.00 38.88 18 VAL B C 1
ATOM 2726 O O . VAL B 1 33 ? 16.767 19.250 78.789 1.00 42.93 18 VAL B O 1
ATOM 2730 N N . ASN B 1 34 ? 16.442 18.897 80.997 1.00 40.07 19 ASN B N 1
ATOM 2731 C CA . ASN B 1 34 ? 17.732 18.213 81.240 1.00 44.06 19 ASN B CA 1
ATOM 2732 C C . ASN B 1 34 ? 17.410 16.715 81.444 1.00 41.70 19 ASN B C 1
ATOM 2733 O O . ASN B 1 34 ? 16.234 16.293 81.364 1.00 38.87 19 ASN B O 1
ATOM 2738 N N . ASN B 1 35 ? 18.440 15.924 81.707 1.00 44.46 20 ASN B N 1
ATOM 2739 C CA . ASN B 1 35 ? 18.282 14.476 81.791 1.00 45.77 20 ASN B CA 1
ATOM 2740 C C . ASN B 1 35 ? 17.508 14.012 82.986 1.00 41.80 20 ASN B C 1
ATOM 2741 O O . ASN B 1 35 ? 16.690 13.110 82.898 1.00 47.16 20 ASN B O 1
ATOM 2746 N N . ARG B 1 36 ? 17.735 14.667 84.101 1.00 41.66 21 ARG B N 1
ATOM 2747 C CA . ARG B 1 36 ? 17.016 14.362 85.309 1.00 42.01 21 ARG B CA 1
ATOM 2748 C C . ARG B 1 36 ? 15.533 14.693 85.195 1.00 44.01 21 ARG B C 1
ATOM 2749 O O . ARG B 1 36 ? 14.715 14.019 85.795 1.00 48.84 21 ARG B O 1
ATOM 2757 N N . ASN B 1 37 ? 15.164 15.715 84.431 1.00 43.05 22 ASN B N 1
ATOM 2758 C CA . ASN B 1 37 ? 13.756 16.092 84.319 1.00 43.81 22 ASN B CA 1
ATOM 2759 C C . ASN B 1 37 ? 12.867 14.988 83.734 1.00 45.10 22 ASN B C 1
ATOM 2760 O O . ASN B 1 37 ? 11.654 14.968 83.951 1.00 46.26 22 ASN B O 1
ATOM 2765 N N . VAL B 1 38 ? 13.455 14.096 82.955 1.00 43.46 23 VAL B N 1
ATOM 2766 C CA . VAL B 1 38 ? 12.685 13.041 82.317 1.00 48.64 23 VAL B CA 1
ATOM 2767 C C . VAL B 1 38 ? 12.995 11.660 82.917 1.00 51.87 23 VAL B C 1
ATOM 2768 O O . VAL B 1 38 ? 12.446 10.659 82.454 1.00 49.02 23 VAL B O 1
ATOM 2772 N N . ALA B 1 39 ? 13.892 11.610 83.916 1.00 53.94 24 ALA B N 1
ATOM 2773 C CA . ALA B 1 39 ? 14.183 10.375 84.672 1.00 56.13 24 ALA B CA 1
ATOM 2774 C C . ALA B 1 39 ? 13.586 10.331 86.076 1.00 49.83 24 ALA B C 1
ATOM 2775 O O . ALA B 1 39 ? 13.283 9.271 86.569 1.00 57.58 24 ALA B O 1
ATOM 2777 N N . ASP B 1 40 ? 13.407 11.470 86.715 1.00 50.57 25 ASP B N 1
ATOM 2778 C CA . ASP B 1 40 ? 12.945 11.528 88.100 1.00 50.67 25 ASP B CA 1
ATOM 2779 C C . ASP B 1 40 ? 11.421 11.698 88.161 1.00 54.12 25 ASP B C 1
ATOM 2780 O O . ASP B 1 40 ? 10.871 12.722 87.742 1.00 49.71 25 ASP B O 1
ATOM 2785 N N . PRO B 1 41 ? 10.720 10.700 88.712 1.00 60.86 26 PRO B N 1
ATOM 2786 C CA . PRO B 1 41 ? 9.237 10.673 88.656 1.00 58.21 26 PRO B CA 1
ATOM 2787 C C . PRO B 1 41 ? 8.488 11.875 89.229 1.00 52.21 26 PRO B C 1
ATOM 2788 O O . PRO B 1 41 ? 7.368 12.130 88.796 1.00 58.17 26 PRO B O 1
ATOM 2792 N N . ASP B 1 42 ? 9.063 12.608 90.178 1.00 52.01 27 ASP B N 1
ATOM 2793 C CA . ASP B 1 42 ? 8.381 13.813 90.733 1.00 57.86 27 ASP B CA 1
ATOM 2794 C C . ASP B 1 42 ? 8.418 14.969 89.679 1.00 56.75 27 ASP B C 1
ATOM 2795 O O . ASP B 1 42 ? 7.455 15.729 89.519 1.00 56.25 27 ASP B O 1
ATOM 2800 N N . GLN B 1 43 ? 9.538 15.081 88.957 1.00 52.28 28 GLN B N 1
ATOM 2801 C CA . GLN B 1 43 ? 9.671 16.042 87.858 1.00 48.24 28 GLN B CA 1
ATOM 2802 C C . GLN B 1 43 ? 8.930 15.622 86.585 1.00 45.61 28 GLN B C 1
ATOM 2803 O O . GLN B 1 43 ? 8.271 16.458 85.980 1.00 40.31 28 GLN B O 1
ATOM 2809 N N . ILE B 1 44 ? 8.997 14.336 86.217 1.00 41.80 29 ILE B N 1
ATOM 2810 C CA . ILE B 1 44 ? 8.238 13.802 85.095 1.00 42.42 29 ILE B CA 1
ATOM 2811 C C . ILE B 1 44 ? 6.763 14.186 85.222 1.00 45.62 29 ILE B C 1
ATOM 2812 O O . ILE B 1 44 ? 6.112 14.590 84.236 1.00 45.79 29 ILE B O 1
ATOM 2817 N N . LYS B 1 45 ? 6.233 14.081 86.430 1.00 46.74 30 LYS B N 1
ATOM 2818 C CA . LYS B 1 45 ? 4.823 14.399 86.662 1.00 55.30 30 LYS B CA 1
ATOM 2819 C C . LYS B 1 45 ? 4.485 15.849 86.270 1.00 52.59 30 LYS B C 1
ATOM 2820 O O . LYS B 1 45 ? 3.438 16.092 85.665 1.00 48.89 30 LYS B O 1
ATOM 2826 N N . VAL B 1 46 ? 5.379 16.793 86.586 1.00 51.53 31 VAL B N 1
ATOM 2827 C CA . VAL B 1 46 ? 5.144 18.218 86.313 1.00 52.16 31 VAL B CA 1
ATOM 2828 C C . VAL B 1 46 ? 5.232 18.411 84.807 1.00 47.03 31 VAL B C 1
ATOM 2829 O O . VAL B 1 46 ? 4.310 18.940 84.195 1.00 44.39 31 VAL B O 1
ATOM 2833 N N . VAL B 1 47 ? 6.316 17.913 84.211 1.00 40.30 32 VAL B N 1
ATOM 2834 C CA . VAL B 1 47 ? 6.517 18.048 82.778 1.00 41.71 32 VAL B CA 1
ATOM 2835 C C . VAL B 1 47 ? 5.299 17.565 82.038 1.00 43.68 32 VAL B C 1
ATOM 2836 O O . VAL B 1 47 ? 4.669 18.349 81.338 1.00 48.53 32 VAL B O 1
ATOM 2840 N N . LEU B 1 48 ? 4.924 16.306 82.221 1.00 41.48 33 LEU B N 1
ATOM 2841 C CA . LEU B 1 48 ? 3.728 15.786 81.536 1.00 46.10 33 LEU B CA 1
ATOM 2842 C C . LEU B 1 48 ? 2.425 16.549 81.814 1.00 46.70 33 LEU B C 1
ATOM 2843 O O . LEU B 1 48 ? 1.538 16.576 80.971 1.00 51.56 33 LEU B O 1
ATOM 2848 N N . ARG B 1 49 ? 2.287 17.160 82.981 1.00 44.78 34 ARG B N 1
ATOM 2849 C CA . ARG B 1 49 ? 1.047 17.833 83.301 1.00 43.58 34 ARG B CA 1
ATOM 2850 C C . ARG B 1 49 ? 0.944 19.132 82.475 1.00 46.03 34 ARG B C 1
ATOM 2851 O O . ARG B 1 49 ? -0.120 19.474 81.947 1.00 47.47 34 ARG B O 1
ATOM 2859 N N . GLU B 1 50 ? 2.062 19.845 82.356 1.00 41.81 35 GLU B N 1
ATOM 2860 C CA . GLU B 1 50 ? 2.060 21.260 81.936 1.00 42.88 35 GLU B CA 1
ATOM 2861 C C . GLU B 1 50 ? 2.360 21.545 80.444 1.00 45.54 35 GLU B C 1
ATOM 2862 O O . GLU B 1 50 ? 1.809 22.493 79.868 1.00 47.19 35 GLU B O 1
ATOM 2868 N N . PHE B 1 51 ? 3.229 20.729 79.846 1.00 38.92 36 PHE B N 1
ATOM 2869 C CA . PHE B 1 51 ? 3.837 21.024 78.585 1.00 39.70 36 PHE B CA 1
ATOM 2870 C C . PHE B 1 51 ? 3.512 20.021 77.492 1.00 43.18 36 PHE B C 1
ATOM 2871 O O . PHE B 1 51 ? 3.551 18.815 77.738 1.00 44.03 36 PHE B O 1
ATOM 2879 N N . ASN B 1 52 ? 3.215 20.502 76.278 1.00 43.09 37 ASN B N 1
ATOM 2880 C CA . ASN B 1 52 ? 2.986 19.600 75.129 1.00 41.81 37 ASN B CA 1
ATOM 2881 C C . ASN B 1 52 ? 3.948 19.808 73.953 1.00 42.21 37 ASN B C 1
ATOM 2882 O O . ASN B 1 52 ? 3.590 19.550 72.833 1.00 46.89 37 ASN B O 1
ATOM 2887 N N . SER B 1 53 ? 5.150 20.300 74.236 1.00 41.19 38 SER B N 1
ATOM 2888 C CA . SER B 1 53 ? 6.275 20.336 73.314 1.00 37.82 38 SER B CA 1
ATOM 2889 C C . SER B 1 53 ? 7.509 20.304 74.198 1.00 38.16 38 SER B C 1
ATOM 2890 O O . SER B 1 53 ? 7.448 20.778 75.335 1.00 39.87 38 SER B O 1
ATOM 2893 N N . ILE B 1 54 ? 8.626 19.776 73.707 1.00 34.93 39 ILE B N 1
ATOM 2894 C CA . ILE B 1 54 ? 9.803 19.577 74.540 1.00 33.46 39 ILE B CA 1
ATOM 2895 C C . ILE B 1 54 ? 11.054 19.935 73.745 1.00 36.19 39 ILE B C 1
ATOM 2896 O O . ILE B 1 54 ? 11.138 19.627 72.563 1.00 38.47 39 ILE B O 1
ATOM 2901 N N . THR B 1 55 ? 12.048 20.530 74.402 1.00 35.17 40 THR B N 1
ATOM 2902 C CA . THR B 1 55 ? 13.301 20.845 73.751 1.00 35.73 40 THR B CA 1
ATOM 2903 C C . THR B 1 55 ? 14.390 20.280 74.599 1.00 36.83 40 THR B C 1
ATOM 2904 O O . THR B 1 55 ? 14.272 20.288 75.821 1.00 43.10 40 THR B O 1
ATOM 2908 N N . ALA B 1 56 ? 15.439 19.753 73.983 1.00 36.59 41 ALA B N 1
ATOM 2909 C CA . ALA B 1 56 ? 16.612 19.362 74.768 1.00 37.07 41 ALA B CA 1
ATOM 2910 C C . ALA B 1 56 ? 17.383 20.623 75.129 1.00 38.05 41 ALA B C 1
ATOM 2911 O O . ALA B 1 56 ? 17.759 21.367 74.254 1.00 37.39 41 ALA B O 1
ATOM 2913 N N . GLU B 1 57 ? 17.626 20.853 76.408 1.00 38.65 42 GLU B N 1
ATOM 2914 C CA . GLU B 1 57 ? 18.383 22.019 76.828 1.00 41.22 42 GLU B CA 1
ATOM 2915 C C . GLU B 1 57 ? 19.836 21.997 76.307 1.00 44.29 42 GLU B C 1
ATOM 2916 O O . GLU B 1 57 ? 20.420 23.057 76.014 1.00 47.95 42 GLU B O 1
ATOM 2922 N N . ASN B 1 58 ? 20.428 20.817 76.229 1.00 41.12 43 ASN B N 1
ATOM 2923 C CA . ASN B 1 58 ? 21.858 20.654 75.832 1.00 40.68 43 ASN B CA 1
ATOM 2924 C C . ASN B 1 58 ? 22.135 19.419 74.988 1.00 41.42 43 ASN B C 1
ATOM 2925 O O . ASN B 1 58 ? 22.997 19.437 74.149 1.00 53.66 43 ASN B O 1
ATOM 2930 N N . ALA B 1 59 ? 21.422 18.335 75.226 1.00 43.03 44 ALA B N 1
ATOM 2931 C CA . ALA B 1 59 ? 21.685 17.063 74.561 1.00 43.55 44 ALA B CA 1
ATOM 2932 C C . ALA B 1 59 ? 21.770 17.039 73.016 1.00 45.41 44 ALA B C 1
ATOM 2933 O O . ALA B 1 59 ? 22.326 16.090 72.478 1.00 45.17 44 ALA B O 1
ATOM 2935 N N . MET B 1 60 ? 21.187 18.014 72.302 1.00 43.12 45 MET B N 1
ATOM 2936 C CA . MET B 1 60 ? 21.212 18.007 70.834 1.00 42.74 45 MET B CA 1
ATOM 2937 C C . MET B 1 60 ? 22.112 19.064 70.171 1.00 46.18 45 MET B C 1
ATOM 2938 O O . MET B 1 60 ? 22.090 19.267 68.943 1.00 45.18 45 MET B O 1
ATOM 2943 N N . LYS B 1 61 ? 22.929 19.711 70.974 1.00 43.66 46 LYS B N 1
ATOM 2944 C CA . LYS B 1 61 ? 23.837 20.704 70.470 1.00 47.35 46 LYS B CA 1
ATOM 2945 C C . LYS B 1 61 ? 25.075 20.050 69.888 1.00 49.06 46 LYS B C 1
ATOM 2946 O O . LYS B 1 61 ? 25.406 18.927 70.241 1.00 50.18 46 LYS B O 1
ATOM 2952 N N . PRO B 1 62 ? 25.776 20.765 69.012 1.00 45.91 47 PRO B N 1
ATOM 2953 C CA . PRO B 1 62 ? 26.888 20.220 68.270 1.00 47.94 47 PRO B CA 1
ATOM 2954 C C . PRO B 1 62 ? 27.982 19.535 69.075 1.00 44.45 47 PRO B C 1
ATOM 2955 O O . PRO B 1 62 ? 28.419 18.459 68.684 1.00 44.93 47 PRO B O 1
ATOM 2959 N N . GLN B 1 63 ? 28.442 20.137 70.153 1.00 41.45 48 GLN B N 1
ATOM 2960 C CA . GLN B 1 63 ? 29.511 19.529 70.916 1.00 45.95 48 GLN B CA 1
ATOM 2961 C C . GLN B 1 63 ? 29.054 18.311 71.743 1.00 52.05 48 GLN B C 1
ATOM 2962 O O . GLN B 1 63 ? 29.785 17.314 71.789 1.00 56.89 48 GLN B O 1
ATOM 2968 N N . PRO B 1 64 ? 27.876 18.381 72.420 1.00 51.31 49 PRO B N 1
ATOM 2969 C CA . PRO B 1 64 ? 27.382 17.202 73.141 1.00 46.98 49 PRO B CA 1
ATOM 2970 C C . PRO B 1 64 ? 27.263 15.992 72.226 1.00 46.93 49 PRO B C 1
ATOM 2971 O O . PRO B 1 64 ? 27.772 14.950 72.596 1.00 47.57 49 PRO B O 1
ATOM 2975 N N . THR B 1 65 ? 26.696 16.173 71.024 1.00 41.94 50 THR B N 1
ATOM 2976 C CA . THR B 1 65 ? 26.437 15.085 70.067 1.00 42.80 50 THR B CA 1
ATOM 2977 C C . THR B 1 65 ? 27.585 14.704 69.132 1.00 45.44 50 THR B C 1
ATOM 2978 O O . THR B 1 65 ? 27.523 13.671 68.519 1.00 53.14 50 THR B O 1
ATOM 2982 N N . GLU B 1 66 ? 28.642 15.492 69.024 1.00 45.31 51 GLU B N 1
ATOM 2983 C CA . GLU B 1 66 ? 29.749 15.132 68.147 1.00 43.21 51 GLU B CA 1
ATOM 2984 C C . GLU B 1 66 ? 30.945 15.892 68.641 1.00 43.65 51 GLU B C 1
ATOM 2985 O O . GLU B 1 66 ? 31.332 16.893 68.058 1.00 45.25 51 GLU B O 1
ATOM 2991 N N . PRO B 1 67 ? 31.501 15.460 69.777 1.00 47.91 52 PRO B N 1
ATOM 2992 C CA . PRO B 1 67 ? 32.633 16.195 70.347 1.00 47.79 52 PRO B CA 1
ATOM 2993 C C . PRO B 1 67 ? 33.846 16.091 69.452 1.00 49.91 52 PRO B C 1
ATOM 2994 O O . PRO B 1 67 ? 34.634 17.022 69.407 1.00 56.65 52 PRO B O 1
ATOM 2998 N N . LYS B 1 68 ? 33.978 14.989 68.719 1.00 52.34 53 LYS B N 1
ATOM 2999 C CA . LYS B 1 68 ? 35.128 14.784 67.852 1.00 52.18 53 LYS B CA 1
ATOM 3000 C C . LYS B 1 68 ? 34.640 14.422 66.485 1.00 51.64 53 LYS B C 1
ATOM 3001 O O . LYS B 1 68 ? 33.541 13.901 66.354 1.00 50.64 53 LYS B O 1
ATOM 3007 N N . LYS B 1 69 ? 35.440 14.705 65.457 1.00 55.11 54 LYS B N 1
ATOM 3008 C CA . LYS B 1 69 ? 34.995 14.462 64.076 1.00 58.32 54 LYS B CA 1
ATOM 3009 C C . LYS B 1 69 ? 34.478 13.040 63.924 1.00 56.86 54 LYS B C 1
ATOM 3010 O O . LYS B 1 69 ? 35.140 12.085 64.305 1.00 53.53 54 LYS B O 1
ATOM 3016 N N . GLY B 1 70 ? 33.248 12.917 63.456 1.00 57.40 55 GLY B N 1
ATOM 3017 C CA . GLY B 1 70 ? 32.641 11.605 63.261 1.00 58.13 55 GLY B CA 1
ATOM 3018 C C . GLY B 1 70 ? 32.330 10.723 64.464 1.00 58.56 55 GLY B C 1
ATOM 3019 O O . GLY B 1 70 ? 31.903 9.589 64.280 1.00 61.17 55 GLY B O 1
ATOM 3020 N N . GLU B 1 71 ? 32.493 11.200 65.690 1.00 53.89 56 GLU B N 1
ATOM 3021 C CA . GLU B 1 71 ? 32.303 10.307 66.846 1.00 57.15 56 GLU B CA 1
ATOM 3022 C C . GLU B 1 71 ? 31.118 10.690 67.673 1.00 53.20 56 GLU B C 1
ATOM 3023 O O . GLU B 1 71 ? 31.258 11.370 68.696 1.00 56.20 56 GLU B O 1
ATOM 3029 N N . PHE B 1 72 ? 29.944 10.256 67.232 1.00 47.72 57 PHE B N 1
ATOM 3030 C CA . PHE B 1 72 ? 28.718 10.815 67.763 1.00 49.51 57 PHE B CA 1
ATOM 3031 C C . PHE B 1 72 ? 28.443 10.283 69.127 1.00 47.54 57 PHE B C 1
ATOM 3032 O O . PHE B 1 72 ? 28.779 9.176 69.415 1.00 53.81 57 PHE B O 1
ATOM 3040 N N . ASN B 1 73 ? 27.812 11.099 69.957 1.00 51.56 58 ASN B N 1
ATOM 3041 C CA . ASN B 1 73 ? 27.332 10.705 71.266 1.00 49.60 58 ASN B CA 1
ATOM 3042 C C . ASN B 1 73 ? 25.816 10.959 71.426 1.00 53.30 58 ASN B C 1
ATOM 3043 O O . ASN B 1 73 ? 25.380 12.079 71.734 1.00 59.54 58 ASN B O 1
ATOM 3048 N N . TRP B 1 74 ? 25.032 9.905 71.249 1.00 48.78 59 TRP B N 1
ATOM 3049 C CA . TRP B 1 74 ? 23.573 9.972 71.228 1.00 49.13 59 TRP B CA 1
ATOM 3050 C C . TRP B 1 74 ? 22.871 9.727 72.584 1.00 49.74 59 TRP B C 1
ATOM 3051 O O . TRP B 1 74 ? 21.634 9.718 72.686 1.00 48.28 59 TRP B O 1
ATOM 3062 N N . GLU B 1 75 ? 23.653 9.538 73.627 1.00 50.47 60 GLU B N 1
ATOM 3063 C CA . GLU B 1 75 ? 23.124 8.994 74.870 1.00 55.51 60 GLU B CA 1
ATOM 3064 C C . GLU B 1 75 ? 22.083 9.902 75.579 1.00 52.28 60 GLU B C 1
ATOM 3065 O O . GLU B 1 75 ? 20.903 9.540 75.792 1.00 48.90 60 GLU B O 1
ATOM 3071 N N . ASP B 1 76 ? 22.503 11.109 75.899 1.00 49.92 61 ASP B N 1
ATOM 3072 C CA . ASP B 1 76 ? 21.592 12.055 76.538 1.00 51.00 61 ASP B CA 1
ATOM 3073 C C . ASP B 1 76 ? 20.394 12.421 75.626 1.00 43.79 61 ASP B C 1
ATOM 3074 O O . ASP B 1 76 ? 19.263 12.422 76.071 1.00 45.11 61 ASP B O 1
ATOM 3079 N N . ALA B 1 77 ? 20.639 12.637 74.336 1.00 45.71 62 ALA B N 1
ATOM 3080 C CA . ALA B 1 77 ? 19.559 12.923 73.379 1.00 46.07 62 ALA B CA 1
ATOM 3081 C C . ALA B 1 77 ? 18.501 11.824 73.292 1.00 46.14 62 ALA B C 1
ATOM 3082 O O . ALA B 1 77 ? 17.279 12.140 73.269 1.00 41.77 62 ALA B O 1
ATOM 3084 N N . ASP B 1 78 ? 18.954 10.553 73.255 1.00 42.30 63 ASP B N 1
ATOM 3085 C CA . ASP B 1 78 ? 18.027 9.396 73.193 1.00 42.03 63 ASP B CA 1
ATOM 3086 C C . ASP B 1 78 ? 17.110 9.295 74.417 1.00 44.19 63 ASP B C 1
ATOM 3087 O O . ASP B 1 78 ? 15.918 8.984 74.279 1.00 41.19 63 ASP B O 1
ATOM 3092 N N . LYS B 1 79 ? 17.623 9.605 75.607 1.00 48.13 64 LYS B N 1
ATOM 3093 C CA . LYS B 1 79 ? 16.768 9.538 76.805 1.00 48.20 64 LYS B CA 1
ATOM 3094 C C . LYS B 1 79 ? 15.625 10.498 76.618 1.00 46.30 64 LYS B C 1
ATOM 3095 O O . LYS B 1 79 ? 14.462 10.167 76.848 1.00 47.99 64 LYS B O 1
ATOM 3101 N N . ILE B 1 80 ? 15.942 11.685 76.126 1.00 47.38 65 ILE B N 1
ATOM 3102 C CA . ILE B 1 80 ? 14.923 12.721 75.992 1.00 43.13 65 ILE B CA 1
ATOM 3103 C C . ILE B 1 80 ? 13.945 12.397 74.857 1.00 43.27 65 ILE B C 1
ATOM 3104 O O . ILE B 1 80 ? 12.705 12.505 75.011 1.00 41.38 65 ILE B O 1
ATOM 3109 N N . ALA B 1 81 ? 14.499 11.942 73.736 1.00 43.21 66 ALA B N 1
ATOM 3110 C CA . ALA B 1 81 ? 13.693 11.474 72.615 1.00 43.12 66 ALA B CA 1
ATOM 3111 C C . ALA B 1 81 ? 12.765 10.308 73.031 1.00 48.89 66 ALA B C 1
ATOM 3112 O O . ALA B 1 81 ? 11.588 10.286 72.636 1.00 46.09 66 ALA B O 1
ATOM 3114 N N . ASP B 1 82 ? 13.270 9.362 73.840 1.00 46.30 67 ASP B N 1
ATOM 3115 C CA . ASP B 1 82 ? 12.437 8.242 74.307 1.00 48.00 67 ASP B CA 1
ATOM 3116 C C . ASP B 1 82 ? 11.324 8.729 75.208 1.00 45.30 67 ASP B C 1
ATOM 3117 O O . ASP B 1 82 ? 10.188 8.251 75.118 1.00 42.94 67 ASP B O 1
ATOM 3122 N N . PHE B 1 83 ? 11.623 9.699 76.065 1.00 42.72 68 PHE B N 1
ATOM 3123 C CA . PHE B 1 83 ? 10.569 10.297 76.865 1.00 40.81 68 PHE B CA 1
ATOM 3124 C C . PHE B 1 83 ? 9.435 10.822 75.957 1.00 46.01 68 PHE B C 1
ATOM 3125 O O . PHE B 1 83 ? 8.238 10.562 76.224 1.00 42.10 68 PHE B O 1
ATOM 3133 N N . CYS B 1 84 ? 9.805 11.513 74.864 1.00 43.54 69 CYS B N 1
ATOM 3134 C CA . CYS B 1 84 ? 8.801 12.177 74.003 1.00 45.23 69 CYS B CA 1
ATOM 3135 C C . CYS B 1 84 ? 8.032 11.175 73.167 1.00 42.75 69 CYS B C 1
ATOM 3136 O O . CYS B 1 84 ? 6.781 11.221 73.125 1.00 43.24 69 CYS B O 1
ATOM 3139 N N . ARG B 1 85 ? 8.781 10.260 72.553 1.00 43.09 70 ARG B N 1
ATOM 3140 C CA . ARG B 1 85 ? 8.228 9.104 71.827 1.00 43.10 70 ARG B CA 1
ATOM 3141 C C . ARG B 1 85 ? 7.272 8.394 72.721 1.00 45.67 70 ARG B C 1
ATOM 3142 O O . ARG B 1 85 ? 6.186 8.135 72.305 1.00 51.06 70 ARG B O 1
ATOM 3150 N N . ALA B 1 86 ? 7.646 8.141 73.975 1.00 48.16 71 ALA B N 1
ATOM 3151 C CA . ALA B 1 86 ? 6.782 7.345 74.883 1.00 49.18 71 ALA B CA 1
ATOM 3152 C C . ALA B 1 86 ? 5.526 8.034 75.279 1.00 46.97 71 ALA B C 1
ATOM 3153 O O . ALA B 1 86 ? 4.571 7.390 75.609 1.00 46.75 71 ALA B O 1
ATOM 3155 N N . ASN B 1 87 ? 5.518 9.352 75.238 1.00 48.33 72 ASN B N 1
ATOM 3156 C CA . ASN B 1 87 ? 4.418 10.117 75.773 1.00 41.88 72 ASN B CA 1
ATOM 3157 C C . ASN B 1 87 ? 3.629 10.891 74.724 1.00 42.74 72 ASN B C 1
ATOM 3158 O O . ASN B 1 87 ? 2.877 11.773 75.066 1.00 44.32 72 ASN B O 1
ATOM 3163 N N . GLY B 1 88 ? 3.810 10.598 73.438 1.00 43.14 73 GLY B N 1
ATOM 3164 C CA . GLY B 1 88 ? 3.164 11.368 72.357 1.00 43.56 73 GLY B CA 1
ATOM 3165 C C . GLY B 1 88 ? 3.494 12.870 72.291 1.00 45.59 73 GLY B C 1
ATOM 3166 O O . GLY B 1 88 ? 2.644 13.671 71.973 1.00 47.09 73 GLY B O 1
ATOM 3167 N N . ILE B 1 89 ? 4.721 13.268 72.602 1.00 45.51 74 ILE B N 1
ATOM 3168 C CA . ILE B 1 89 ? 5.110 14.671 72.507 1.00 45.77 74 ILE B CA 1
ATOM 3169 C C . ILE B 1 89 ? 6.130 14.810 71.389 1.00 49.26 74 ILE B C 1
ATOM 3170 O O . ILE B 1 89 ? 7.087 14.031 71.329 1.00 49.26 74 ILE B O 1
ATOM 3175 N N . LYS B 1 90 ? 5.959 15.811 70.527 1.00 46.11 75 LYS B N 1
ATOM 3176 C CA . LYS B 1 90 ? 6.971 16.082 69.497 1.00 46.00 75 LYS B CA 1
ATOM 3177 C C . LYS B 1 90 ? 7.929 17.094 70.038 1.00 41.30 75 LYS B C 1
ATOM 3178 O O . LYS B 1 90 ? 7.513 17.951 70.766 1.00 44.76 75 LYS B O 1
ATOM 3184 N N . MET B 1 91 ? 9.195 16.996 69.660 1.00 40.49 76 MET B N 1
ATOM 3185 C CA . MET B 1 91 ? 10.255 17.866 70.131 1.00 39.99 76 MET B CA 1
ATOM 3186 C C . MET B 1 91 ? 10.598 18.969 69.156 1.00 42.42 76 MET B C 1
ATOM 3187 O O . MET B 1 91 ? 10.321 18.865 67.958 1.00 43.65 76 MET B O 1
ATOM 3192 N N . ARG B 1 92 ? 11.245 20.003 69.679 1.00 37.79 77 ARG B N 1
ATOM 3193 C CA . ARG B 1 92 ? 11.967 20.944 68.880 1.00 36.22 77 ARG B CA 1
ATOM 3194 C C . ARG B 1 92 ? 13.416 20.516 68.925 1.00 36.82 77 ARG B C 1
ATOM 3195 O O . ARG B 1 92 ? 13.931 20.200 69.996 1.00 32.09 77 ARG B O 1
ATOM 3203 N N . GLY B 1 93 ? 14.095 20.551 67.784 1.00 36.43 78 GLY B N 1
ATOM 3204 C CA . GLY B 1 93 ? 15.486 20.143 67.760 1.00 39.76 78 GLY B CA 1
ATOM 3205 C C . GLY B 1 93 ? 16.355 21.351 67.946 1.00 42.84 78 GLY B C 1
ATOM 3206 O O . GLY B 1 93 ? 16.342 22.259 67.118 1.00 45.79 78 GLY B O 1
ATOM 3207 N N . HIS B 1 94 ? 17.061 21.409 69.061 1.00 42.70 79 HIS B N 1
ATOM 3208 C CA . HIS B 1 94 ? 17.891 22.564 69.372 1.00 41.24 79 HIS B CA 1
ATOM 3209 C C . HIS B 1 94 ? 19.305 22.031 69.431 1.00 43.22 79 HIS B C 1
ATOM 3210 O O . HIS B 1 94 ? 19.577 21.186 70.255 1.00 49.00 79 HIS B O 1
ATOM 3217 N N . THR B 1 95 ? 20.204 22.867 69.000 1.00 44.11 80 THR B N 1
ATOM 3218 C CA . THR B 1 95 ? 20.398 23.316 67.640 1.00 40.96 80 THR B CA 1
ATOM 3219 C C . THR B 1 95 ? 21.451 22.723 66.730 1.00 42.13 80 THR B C 1
ATOM 3220 O O . THR B 1 95 ? 22.401 22.137 67.196 1.00 41.92 80 THR B O 1
ATOM 3224 N N . LEU B 1 96 ? 21.315 22.943 65.417 1.00 40.59 81 LEU B N 1
ATOM 3225 C CA . LEU B 1 96 ? 22.227 22.296 64.463 1.00 41.29 81 LEU B CA 1
ATOM 3226 C C . LEU B 1 96 ? 23.521 23.006 64.158 1.00 43.14 81 LEU B C 1
ATOM 3227 O O . LEU B 1 96 ? 24.463 22.368 63.716 1.00 49.73 81 LEU B O 1
ATOM 3232 N N . MET B 1 97 ? 23.563 24.315 64.346 1.00 43.18 82 MET B N 1
ATOM 3233 C CA . MET B 1 97 ? 24.789 25.075 64.120 1.00 44.73 82 MET B CA 1
ATOM 3234 C C . MET B 1 97 ? 24.822 26.353 64.962 1.00 42.73 82 MET B C 1
ATOM 3235 O O . MET B 1 97 ? 23.828 27.048 65.079 1.00 42.44 82 MET B O 1
ATOM 3240 N N . TRP B 1 98 ? 25.968 26.689 65.522 1.00 39.88 83 TRP B N 1
ATOM 3241 C CA . TRP B 1 98 ? 26.003 27.688 66.565 1.00 43.34 83 TRP B CA 1
ATOM 3242 C C . TRP B 1 98 ? 27.438 27.915 66.937 1.00 42.73 83 TRP B C 1
ATOM 3243 O O . TRP B 1 98 ? 28.192 26.964 66.995 1.00 44.92 83 TRP B O 1
ATOM 3254 N N . HIS B 1 99 ? 27.815 29.168 67.168 1.00 41.52 84 HIS B N 1
ATOM 3255 C CA . HIS B 1 99 ? 29.209 29.509 67.516 1.00 45.24 84 HIS B CA 1
ATOM 3256 C C . HIS B 1 99 ? 29.616 29.059 68.909 1.00 42.35 84 HIS B C 1
ATOM 3257 O O . HIS B 1 99 ? 30.809 29.086 69.247 1.00 44.00 84 HIS B O 1
ATOM 3264 N N . SER B 1 100 ? 28.628 28.700 69.712 1.00 41.43 85 SER B N 1
ATOM 3265 C CA . SER B 1 100 ? 28.820 28.104 71.049 1.00 43.29 85 SER B CA 1
ATOM 3266 C C . SER B 1 100 ? 28.510 26.608 71.100 1.00 40.58 85 SER B C 1
ATOM 3267 O O . SER B 1 100 ? 27.748 26.114 70.281 1.00 41.52 85 SER B O 1
ATOM 3270 N N . GLN B 1 101 ? 29.021 25.949 72.143 1.00 40.78 86 GLN B N 1
ATOM 3271 C CA . GLN B 1 101 ? 28.823 24.517 72.422 1.00 41.86 86 GLN B CA 1
ATOM 3272 C C . GLN B 1 101 ? 28.954 23.692 71.126 1.00 44.47 86 GLN B C 1
ATOM 3273 O O . GLN B 1 101 ? 28.057 22.926 70.768 1.00 39.30 86 GLN B O 1
ATOM 3279 N N . ILE B 1 102 ? 30.069 23.930 70.416 1.00 44.33 87 ILE B N 1
ATOM 3280 C CA . ILE B 1 102 ? 30.405 23.299 69.141 1.00 46.22 87 ILE B CA 1
ATOM 3281 C C . ILE B 1 102 ? 31.890 22.902 69.146 1.00 49.50 87 ILE B C 1
ATOM 3282 O O . ILE B 1 102 ? 32.707 23.650 69.636 1.00 49.32 87 ILE B O 1
ATOM 3287 N N . GLY B 1 103 ? 32.233 21.726 68.619 1.00 49.15 88 GLY B N 1
ATOM 3288 C CA . GLY B 1 103 ? 33.630 21.329 68.568 1.00 49.26 88 GLY B CA 1
ATOM 3289 C C . GLY B 1 103 ? 34.436 22.167 67.587 1.00 46.24 88 GLY B C 1
ATOM 3290 O O . GLY B 1 103 ? 34.033 22.346 66.457 1.00 47.52 88 GLY B O 1
ATOM 3291 N N . SER B 1 104 ? 35.586 22.675 68.023 1.00 52.50 89 SER B N 1
ATOM 3292 C CA . SER B 1 104 ? 36.495 23.453 67.172 1.00 52.35 89 SER B CA 1
ATOM 3293 C C . SER B 1 104 ? 36.764 22.711 65.883 1.00 52.89 89 SER B C 1
ATOM 3294 O O . SER B 1 104 ? 36.792 23.299 64.802 1.00 59.74 89 SER B O 1
ATOM 3297 N N . TRP B 1 105 ? 36.925 21.402 66.001 1.00 49.93 90 TRP B N 1
ATOM 3298 C CA . TRP B 1 105 ? 37.240 20.563 64.852 1.00 51.46 90 TRP B CA 1
ATOM 3299 C C . TRP B 1 105 ? 36.315 20.842 63.649 1.00 50.77 90 TRP B C 1
ATOM 3300 O O . TRP B 1 105 ? 36.687 20.542 62.525 1.00 55.27 90 TRP B O 1
ATOM 3311 N N . MET B 1 106 ? 35.112 21.374 63.855 1.00 48.19 91 MET B N 1
ATOM 3312 C CA . MET B 1 106 ? 34.205 21.605 62.701 1.00 52.51 91 MET B CA 1
ATOM 3313 C C . MET B 1 106 ? 34.713 22.712 61.759 1.00 52.84 91 MET B C 1
ATOM 3314 O O . MET B 1 106 ? 34.438 22.696 60.543 1.00 50.49 91 MET B O 1
ATOM 3319 N N . TYR B 1 107 ? 35.461 23.670 62.300 1.00 51.84 92 TYR B N 1
ATOM 3320 C CA . TYR B 1 107 ? 35.870 24.789 61.471 1.00 56.61 92 TYR B CA 1
ATOM 3321 C C . TYR B 1 107 ? 37.391 25.130 61.553 1.00 55.89 92 TYR B C 1
ATOM 3322 O O . TYR B 1 107 ? 37.809 26.144 61.014 1.00 55.41 92 TYR B O 1
ATOM 3331 N N . GLN B 1 108 ? 38.201 24.249 62.139 1.00 54.63 93 GLN B N 1
ATOM 3332 C CA . GLN B 1 108 ? 39.558 24.577 62.563 1.00 58.70 93 GLN B CA 1
ATOM 3333 C C . GLN B 1 108 ? 40.432 23.327 62.723 1.00 69.60 93 GLN B C 1
ATOM 3334 O O . GLN B 1 108 ? 39.988 22.329 63.307 1.00 68.97 93 GLN B O 1
ATOM 3340 N N . ASP B 1 109 ? 41.691 23.409 62.295 1.00 75.13 94 ASP B N 1
ATOM 3341 C CA . ASP B 1 109 ? 42.543 22.219 62.107 1.00 85.07 94 ASP B CA 1
ATOM 3342 C C . ASP B 1 109 ? 43.451 21.796 63.272 1.00 94.07 94 ASP B C 1
ATOM 3343 O O . ASP B 1 109 ? 44.385 21.013 63.072 1.00 101.45 94 ASP B O 1
ATOM 3348 N N . GLU B 1 110 ? 43.211 22.298 64.473 1.00 93.01 95 GLU B N 1
ATOM 3349 C CA . GLU B 1 110 ? 43.974 21.835 65.638 1.00 96.94 95 GLU B CA 1
ATOM 3350 C C . GLU B 1 110 ? 45.235 22.638 65.883 1.00 94.74 95 GLU B C 1
ATOM 3351 O O . GLU B 1 110 ? 45.672 22.746 67.023 1.00 92.06 95 GLU B O 1
ATOM 3357 N N . LYS B 1 111 ? 45.832 23.204 64.840 1.00 98.60 96 LYS B N 1
ATOM 3358 C CA . LYS B 1 111 ? 46.808 24.285 65.060 1.00 103.75 96 LYS B CA 1
ATOM 3359 C C . LYS B 1 111 ? 46.105 25.653 65.088 1.00 94.43 96 LYS B C 1
ATOM 3360 O O . LYS B 1 111 ? 46.739 26.709 65.112 1.00 98.56 96 LYS B O 1
ATOM 3366 N N . GLY B 1 112 ? 44.783 25.629 65.105 1.00 81.65 97 GLY B N 1
ATOM 3367 C CA . GLY B 1 112 ? 44.037 26.840 65.278 1.00 76.38 97 GLY B CA 1
ATOM 3368 C C . GLY B 1 112 ? 43.749 27.569 63.995 1.00 71.81 97 GLY B C 1
ATOM 3369 O O . GLY B 1 112 ? 43.209 28.658 64.079 1.00 77.49 97 GLY B O 1
ATOM 3370 N N . ASN B 1 113 ? 44.067 26.992 62.824 1.00 66.78 98 ASN B N 1
ATOM 3371 C CA . ASN B 1 113 ? 43.771 27.670 61.542 1.00 71.56 98 ASN B CA 1
ATOM 3372 C C . ASN B 1 113 ? 42.462 27.227 60.979 1.00 69.15 98 ASN B C 1
ATOM 3373 O O . ASN B 1 113 ? 42.128 26.063 61.004 1.00 74.19 98 ASN B O 1
ATOM 3378 N N . LEU B 1 114 ? 41.753 28.170 60.394 1.00 71.67 99 LEU B N 1
ATOM 3379 C CA . LEU B 1 114 ? 40.460 27.885 59.820 1.00 67.94 99 LEU B CA 1
ATOM 3380 C C . LEU B 1 114 ? 40.615 26.897 58.666 1.00 64.47 99 LEU B C 1
ATOM 3381 O O . LEU B 1 114 ? 41.622 26.904 57.991 1.00 72.28 99 LEU B O 1
ATOM 3386 N N . LEU B 1 115 ? 39.602 26.064 58.462 1.00 64.57 100 LEU B N 1
ATOM 3387 C CA . LEU B 1 115 ? 39.518 25.133 57.340 1.00 60.24 100 LEU B CA 1
ATOM 3388 C C . LEU B 1 115 ? 39.003 25.829 56.090 1.00 58.83 100 LEU B C 1
ATOM 3389 O O . LEU B 1 115 ? 38.535 26.954 56.126 1.00 63.67 100 LEU B O 1
ATOM 3394 N N . SER B 1 116 ? 39.075 25.136 54.970 1.00 60.22 101 SER B N 1
ATOM 3395 C CA . SER B 1 116 ? 38.528 25.663 53.751 1.00 59.76 101 SER B CA 1
ATOM 3396 C C . SER B 1 116 ? 37.025 25.706 53.907 1.00 58.13 101 SER B C 1
ATOM 3397 O O . SER B 1 116 ? 36.440 25.063 54.778 1.00 53.92 101 SER B O 1
ATOM 3400 N N . LYS B 1 117 ? 36.412 26.482 53.039 1.00 59.33 102 LYS B N 1
ATOM 3401 C CA . LYS B 1 117 ? 34.985 26.558 52.971 1.00 60.28 102 LYS B CA 1
ATOM 3402 C C . LYS B 1 117 ? 34.405 25.157 52.742 1.00 61.02 102 LYS B C 1
ATOM 3403 O O . LYS B 1 117 ? 33.432 24.765 53.385 1.00 62.73 102 LYS B O 1
ATOM 3409 N N . GLU B 1 118 ? 35.025 24.388 51.859 1.00 56.94 103 GLU B N 1
ATOM 3410 C CA . GLU B 1 118 ? 34.471 23.113 51.481 1.00 59.86 103 GLU B CA 1
ATOM 3411 C C . GLU B 1 118 ? 34.705 22.011 52.523 1.00 58.24 103 GLU B C 1
ATOM 3412 O O . GLU B 1 118 ? 33.973 21.012 52.585 1.00 45.39 103 GLU B O 1
ATOM 3418 N N . GLU B 1 119 ? 35.743 22.149 53.323 1.00 54.98 104 GLU B N 1
ATOM 3419 C CA . GLU B 1 119 ? 35.924 21.184 54.357 1.00 56.66 104 GLU B CA 1
ATOM 3420 C C . GLU B 1 119 ? 34.908 21.469 55.466 1.00 61.49 104 GLU B C 1
ATOM 3421 O O . GLU B 1 119 ? 34.328 20.532 56.049 1.00 58.87 104 GLU B O 1
ATOM 3427 N N . PHE B 1 120 ? 34.704 22.761 55.757 1.00 55.73 105 PHE B N 1
ATOM 3428 C CA . PHE B 1 120 ? 33.742 23.152 56.779 1.00 53.04 105 PHE B CA 1
ATOM 3429 C C . PHE B 1 120 ? 32.335 22.759 56.326 1.00 44.84 105 PHE B C 1
ATOM 3430 O O . PHE B 1 120 ? 31.634 22.091 57.046 1.00 44.15 105 PHE B O 1
ATOM 3438 N N . TYR B 1 121 ? 31.927 23.137 55.131 1.00 44.37 106 TYR B N 1
ATOM 3439 C CA . TYR B 1 121 ? 30.609 22.720 54.658 1.00 46.27 106 TYR B CA 1
ATOM 3440 C C . TYR B 1 121 ? 30.425 21.196 54.752 1.00 48.51 106 TYR B C 1
ATOM 3441 O O . TYR B 1 121 ? 29.325 20.684 55.033 1.00 49.09 106 TYR B O 1
ATOM 3450 N N . ALA B 1 122 ? 31.481 20.443 54.525 1.00 48.42 107 ALA B N 1
ATOM 3451 C CA . ALA B 1 122 ? 31.274 19.011 54.534 1.00 52.08 107 ALA B CA 1
ATOM 3452 C C . ALA B 1 122 ? 30.996 18.571 55.956 1.00 48.44 107 ALA B C 1
ATOM 3453 O O . ALA B 1 122 ? 30.073 17.775 56.180 1.00 50.21 107 ALA B O 1
ATOM 3455 N N . ASN B 1 123 ? 31.791 19.082 56.898 1.00 46.51 108 ASN B N 1
ATOM 3456 C CA . ASN B 1 123 ? 31.636 18.744 58.324 1.00 46.87 108 ASN B CA 1
ATOM 3457 C C . ASN B 1 123 ? 30.260 19.087 58.867 1.00 47.61 108 ASN B C 1
ATOM 3458 O O . ASN B 1 123 ? 29.693 18.335 59.641 1.00 47.96 108 ASN B O 1
ATOM 3463 N N . MET B 1 124 ? 29.743 20.227 58.421 1.00 49.31 109 MET B N 1
ATOM 3464 C CA . MET B 1 124 ? 28.416 20.720 58.772 1.00 47.07 109 MET B CA 1
ATOM 3465 C C . MET B 1 124 ? 27.367 19.801 58.186 1.00 43.64 109 MET B C 1
ATOM 3466 O O . MET B 1 124 ? 26.428 19.412 58.885 1.00 43.04 109 MET B O 1
ATOM 3471 N N . LYS B 1 125 ? 27.541 19.434 56.921 1.00 47.85 110 LYS B N 1
ATOM 3472 C CA . LYS B 1 125 ? 26.584 18.548 56.223 1.00 49.22 110 LYS B CA 1
ATOM 3473 C C . LYS B 1 125 ? 26.421 17.212 56.919 1.00 49.14 110 LYS B C 1
ATOM 3474 O O . LYS B 1 125 ? 25.292 16.727 57.082 1.00 42.96 110 LYS B O 1
ATOM 3480 N N . HIS B 1 126 ? 27.557 16.625 57.286 1.00 47.33 111 HIS B N 1
ATOM 3481 C CA . HIS B 1 126 ? 27.593 15.297 57.889 1.00 51.49 111 HIS B CA 1
ATOM 3482 C C . HIS B 1 126 ? 26.943 15.359 59.274 1.00 47.76 111 HIS B C 1
ATOM 3483 O O . HIS B 1 126 ? 26.133 14.516 59.642 1.00 51.04 111 HIS B O 1
ATOM 3490 N N . HIS B 1 127 ? 27.299 16.378 60.039 1.00 48.82 112 HIS B N 1
ATOM 3491 C CA . HIS B 1 127 ? 26.720 16.566 61.367 1.00 46.24 112 HIS B CA 1
ATOM 3492 C C . HIS B 1 127 ? 25.213 16.714 61.239 1.00 41.37 112 HIS B C 1
ATOM 3493 O O . HIS B 1 127 ? 24.460 15.999 61.872 1.00 39.62 112 HIS B O 1
ATOM 3500 N N . ILE B 1 128 ? 24.781 17.614 60.383 1.00 39.39 113 ILE B N 1
ATOM 3501 C CA . ILE B 1 128 ? 23.374 17.873 60.254 1.00 41.96 113 ILE B CA 1
ATOM 3502 C C . ILE B 1 128 ? 22.635 16.624 59.816 1.00 45.86 113 ILE B C 1
ATOM 3503 O O . ILE B 1 128 ? 21.586 16.299 60.380 1.00 43.45 113 ILE B O 1
ATOM 3508 N N . GLN B 1 129 ? 23.171 15.898 58.849 1.00 46.19 114 GLN B N 1
ATOM 3509 C CA . GLN B 1 129 ? 22.433 14.729 58.341 1.00 50.18 114 GLN B CA 1
ATOM 3510 C C . GLN B 1 129 ? 22.273 13.642 59.376 1.00 44.66 114 GLN B C 1
ATOM 3511 O O . GLN B 1 129 ? 21.208 13.039 59.478 1.00 43.65 114 GLN B O 1
ATOM 3517 N N . ALA B 1 130 ? 23.346 13.372 60.113 1.00 42.98 115 ALA B N 1
ATOM 3518 C CA . ALA B 1 130 ? 23.302 12.351 61.159 1.00 41.59 115 ALA B CA 1
ATOM 3519 C C . ALA B 1 130 ? 22.177 12.654 62.153 1.00 40.90 115 ALA B C 1
ATOM 3520 O O . ALA B 1 130 ? 21.244 11.895 62.322 1.00 43.79 115 ALA B O 1
ATOM 3522 N N . ILE B 1 131 ? 22.240 13.815 62.782 1.00 45.01 116 ILE B N 1
ATOM 3523 C CA . ILE B 1 131 ? 21.336 14.102 63.882 1.00 39.51 116 ILE B CA 1
ATOM 3524 C C . ILE B 1 131 ? 19.916 14.231 63.372 1.00 37.37 116 ILE B C 1
ATOM 3525 O O . ILE B 1 131 ? 18.974 13.755 64.012 1.00 39.32 116 ILE B O 1
ATOM 3530 N N . VAL B 1 132 ? 19.740 14.862 62.226 1.00 37.06 117 VAL B N 1
ATOM 3531 C CA . VAL B 1 132 ? 18.388 15.111 61.723 1.00 39.64 117 VAL B CA 1
ATOM 3532 C C . VAL B 1 132 ? 17.753 13.791 61.399 1.00 41.98 117 VAL B C 1
ATOM 3533 O O . VAL B 1 132 ? 16.604 13.550 61.744 1.00 44.51 117 VAL B O 1
ATOM 3537 N N . ASN B 1 133 ? 18.526 12.916 60.758 1.00 48.44 118 ASN B N 1
ATOM 3538 C CA . ASN B 1 133 ? 18.024 11.587 60.446 1.00 50.50 118 ASN B CA 1
ATOM 3539 C C . ASN B 1 133 ? 17.681 10.757 61.660 1.00 45.64 118 ASN B C 1
ATOM 3540 O O . ASN B 1 133 ? 16.650 10.102 61.707 1.00 44.76 118 ASN B O 1
ATOM 3545 N N . ARG B 1 134 ? 18.517 10.821 62.669 1.00 43.38 119 ARG B N 1
ATOM 3546 C CA . ARG B 1 134 ? 18.243 10.034 63.840 1.00 43.79 119 ARG B CA 1
ATOM 3547 C C . ARG B 1 134 ? 16.924 10.422 64.539 1.00 41.39 119 ARG B C 1
ATOM 3548 O O . ARG B 1 134 ? 16.228 9.551 65.050 1.00 42.98 119 ARG B O 1
ATOM 3556 N N . TYR B 1 135 ? 16.551 11.705 64.538 1.00 40.49 120 TYR B N 1
ATOM 3557 C CA . TYR B 1 135 ? 15.455 12.146 65.419 1.00 38.95 120 TYR B CA 1
ATOM 3558 C C . TYR B 1 135 ? 14.252 12.615 64.663 1.00 37.86 120 TYR B C 1
ATOM 3559 O O . TYR B 1 135 ? 13.326 13.121 65.248 1.00 41.55 120 TYR B O 1
ATOM 3568 N N . LYS B 1 136 ? 14.241 12.421 63.360 1.00 40.86 121 LYS B N 1
ATOM 3569 C CA . LYS B 1 136 ? 13.185 12.994 62.537 1.00 47.24 121 LYS B CA 1
ATOM 3570 C C . LYS B 1 136 ? 11.828 12.325 62.803 1.00 45.73 121 LYS B C 1
ATOM 3571 O O . LYS B 1 136 ? 10.804 12.836 62.406 1.00 48.47 121 LYS B O 1
ATOM 3577 N N . ASP B 1 137 ? 11.809 11.178 63.459 1.00 48.11 122 ASP B N 1
ATOM 3578 C CA . ASP B 1 137 ? 10.538 10.578 63.897 1.00 47.73 122 ASP B CA 1
ATOM 3579 C C . ASP B 1 137 ? 9.838 11.353 65.028 1.00 47.14 122 ASP B C 1
ATOM 3580 O O . ASP B 1 137 ? 8.611 11.299 65.127 1.00 42.19 122 ASP B O 1
ATOM 3585 N N . VAL B 1 138 ? 10.614 12.039 65.886 1.00 44.56 123 VAL B N 1
ATOM 3586 C CA . VAL B 1 138 ? 10.037 12.845 67.002 1.00 46.95 123 VAL B CA 1
ATOM 3587 C C . VAL B 1 138 ? 10.127 14.341 66.860 1.00 45.54 123 VAL B C 1
ATOM 3588 O O . VAL B 1 138 ? 9.360 15.052 67.490 1.00 45.92 123 VAL B O 1
ATOM 3592 N N . VAL B 1 139 ? 11.082 14.832 66.094 1.00 43.39 124 VAL B N 1
ATOM 3593 C CA . VAL B 1 139 ? 11.246 16.275 65.989 1.00 44.35 124 VAL B CA 1
ATOM 3594 C C . VAL B 1 139 ? 10.367 16.860 64.912 1.00 42.03 124 VAL B C 1
ATOM 3595 O O . VAL B 1 139 ? 10.496 16.456 63.750 1.00 41.49 124 VAL B O 1
ATOM 3599 N N . TYR B 1 140 ? 9.555 17.853 65.279 1.00 43.32 125 TYR B N 1
ATOM 3600 C CA . TYR B 1 140 ? 8.700 18.601 64.312 1.00 43.88 125 TYR B CA 1
ATOM 3601 C C . TYR B 1 140 ? 9.320 19.852 63.751 1.00 41.48 125 TYR B C 1
ATOM 3602 O O . TYR B 1 140 ? 8.831 20.332 62.753 1.00 45.33 125 TYR B O 1
ATOM 3611 N N . CYS B 1 141 ? 10.303 20.425 64.443 1.00 40.40 126 CYS B N 1
ATOM 3612 C CA . CYS B 1 141 ? 11.066 21.554 63.936 1.00 39.50 126 CYS B CA 1
ATOM 3613 C C . CYS B 1 141 ? 12.482 21.602 64.497 1.00 39.77 126 CYS B C 1
ATOM 3614 O O . CYS B 1 141 ? 12.772 21.003 65.537 1.00 42.47 126 CYS B O 1
ATOM 3617 N N . TRP B 1 142 ? 13.364 22.295 63.783 1.00 38.47 127 TRP B N 1
ATOM 3618 C CA . TRP B 1 142 ? 14.743 22.520 64.214 1.00 41.33 127 TRP B CA 1
ATOM 3619 C C . TRP B 1 142 ? 15.061 24.016 64.248 1.00 45.08 127 TRP B C 1
ATOM 3620 O O . TRP B 1 142 ? 14.692 24.738 63.338 1.00 41.09 127 TRP B O 1
ATOM 3631 N N . ASP B 1 143 ? 15.747 24.454 65.298 1.00 48.37 128 ASP B N 1
ATOM 3632 C CA . ASP B 1 143 ? 16.587 25.675 65.267 1.00 49.47 128 ASP B CA 1
ATOM 3633 C C . ASP B 1 143 ? 17.861 25.366 64.460 1.00 45.02 128 ASP B C 1
ATOM 3634 O O . ASP B 1 143 ? 18.857 24.856 65.001 1.00 43.24 128 ASP B O 1
ATOM 3639 N N . VAL B 1 144 ? 17.835 25.651 63.167 1.00 40.85 129 VAL B N 1
ATOM 3640 C CA . VAL B 1 144 ? 18.923 25.221 62.286 1.00 38.12 129 VAL B CA 1
ATOM 3641 C C . VAL B 1 144 ? 20.203 26.013 62.572 1.00 41.03 129 VAL B C 1
ATOM 3642 O O . VAL B 1 144 ? 21.302 25.470 62.696 1.00 40.76 129 VAL B O 1
ATOM 3646 N N . VAL B 1 145 ? 20.049 27.324 62.671 1.00 44.07 130 VAL B N 1
ATOM 3647 C CA . VAL B 1 145 ? 21.170 28.228 62.978 1.00 43.36 130 VAL B CA 1
ATOM 3648 C C . VAL B 1 145 ? 20.730 29.128 64.128 1.00 37.11 130 VAL B C 1
ATOM 3649 O O . VAL B 1 145 ? 19.585 29.541 64.211 1.00 37.34 130 VAL B O 1
ATOM 3653 N N . ASN B 1 146 ? 21.629 29.381 65.039 1.00 37.15 131 ASN B N 1
ATOM 3654 C CA . ASN B 1 146 ? 21.313 30.008 66.313 1.00 37.03 131 ASN B CA 1
ATOM 3655 C C . ASN B 1 146 ? 22.263 31.187 66.466 1.00 37.57 131 ASN B C 1
ATOM 3656 O O . ASN B 1 146 ? 23.501 31.046 66.318 1.00 37.04 131 ASN B O 1
ATOM 3661 N N . GLU B 1 147 ? 21.720 32.356 66.768 1.00 40.79 132 GLU B N 1
ATOM 3662 C CA . GLU B 1 147 ? 22.555 33.501 67.237 1.00 41.26 132 GLU B CA 1
ATOM 3663 C C . GLU B 1 147 ? 23.627 33.914 66.236 1.00 38.42 132 GLU B C 1
ATOM 3664 O O . GLU B 1 147 ? 24.739 34.192 66.601 1.00 40.00 132 GLU B O 1
ATOM 3670 N N . ALA B 1 148 ? 23.239 33.977 64.971 1.00 39.92 133 ALA B N 1
ATOM 3671 C CA . ALA B 1 148 ? 24.122 34.326 63.850 1.00 42.19 133 ALA B CA 1
ATOM 3672 C C . ALA B 1 148 ? 24.176 35.829 63.577 1.00 41.28 133 ALA B C 1
ATOM 3673 O O . ALA B 1 148 ? 25.135 36.289 62.979 1.00 45.63 133 ALA B O 1
ATOM 3675 N N . VAL B 1 149 ? 23.158 36.573 64.013 1.00 40.99 134 VAL B N 1
ATOM 3676 C CA . VAL B 1 149 ? 23.126 38.051 63.887 1.00 43.68 134 VAL B CA 1
ATOM 3677 C C . VAL B 1 149 ? 23.951 38.815 64.956 1.00 43.93 134 VAL B C 1
ATOM 3678 O O . VAL B 1 149 ? 23.996 38.451 66.129 1.00 45.34 134 VAL B O 1
ATOM 3682 N N . ALA B 1 150 ? 24.622 39.880 64.541 1.00 42.13 135 ALA B N 1
ATOM 3683 C CA . ALA B 1 150 ? 25.516 40.600 65.467 1.00 48.16 135 ALA B CA 1
ATOM 3684 C C . ALA B 1 150 ? 24.739 41.414 66.490 1.00 44.33 135 ALA B C 1
ATOM 3685 O O . ALA B 1 150 ? 23.629 41.896 66.211 1.00 44.73 135 ALA B O 1
ATOM 3687 N N . ASP B 1 151 ? 25.349 41.560 67.658 1.00 43.66 136 ASP B N 1
ATOM 3688 C CA . ASP B 1 151 ? 24.767 42.317 68.751 1.00 48.60 136 ASP B CA 1
ATOM 3689 C C . ASP B 1 151 ? 24.879 43.813 68.458 1.00 48.63 136 ASP B C 1
ATOM 3690 O O . ASP B 1 151 ? 25.776 44.251 67.778 1.00 46.17 136 ASP B O 1
ATOM 3695 N N . SER B 1 152 ? 23.977 44.587 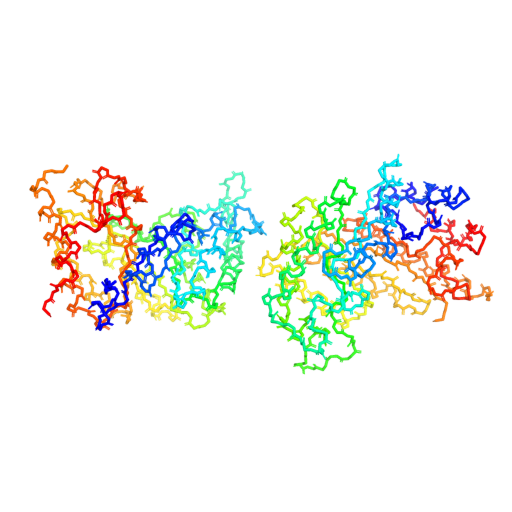69.021 1.00 52.21 137 SER B N 1
ATOM 3696 C CA . SER B 1 152 ? 23.955 46.010 68.795 1.00 57.46 137 SER B CA 1
ATOM 3697 C C . SER B 1 152 ? 25.041 46.749 69.553 1.00 61.29 137 SER B C 1
ATOM 3698 O O . SER B 1 152 ? 25.226 46.496 70.723 1.00 66.00 137 SER B O 1
ATOM 3701 N N . PRO B 1 153 ? 25.942 47.389 68.812 1.00 67.08 138 PRO B N 1
ATOM 3702 C CA . PRO B 1 153 ? 25.553 48.686 68.378 1.00 59.90 138 PRO B CA 1
ATOM 3703 C C . PRO B 1 153 ? 25.436 48.456 66.854 1.00 64.15 138 PRO B C 1
ATOM 3704 O O . PRO B 1 153 ? 24.365 48.694 66.288 1.00 69.94 138 PRO B O 1
ATOM 3708 N N . VAL B 1 154 ? 26.461 47.887 66.217 1.00 46.93 139 VAL B N 1
ATOM 3709 C CA . VAL B 1 154 ? 26.501 47.748 64.694 1.00 50.85 139 VAL B CA 1
ATOM 3710 C C . VAL B 1 154 ? 26.567 49.050 63.920 1.00 49.11 139 VAL B C 1
ATOM 3711 O O . VAL B 1 154 ? 25.574 49.511 63.397 1.00 49.32 139 VAL B O 1
ATOM 3715 N N . TYR B 1 155 ? 27.767 49.585 63.750 1.00 54.32 140 TYR B N 1
ATOM 3716 C CA . TYR B 1 155 ? 27.930 50.909 63.123 1.00 52.76 140 TYR B CA 1
ATOM 3717 C C . TYR B 1 155 ? 28.012 50.779 61.596 1.00 61.23 140 TYR B C 1
ATOM 3718 O O . TYR B 1 155 ? 28.074 49.655 61.099 1.00 66.05 140 TYR B O 1
ATOM 3727 N N . PRO B 1 156 ? 27.950 51.920 60.846 1.00 72.23 141 PRO B N 1
ATOM 3728 C CA . PRO B 1 156 ? 28.213 52.005 59.389 1.00 70.64 141 PRO B CA 1
ATOM 3729 C C . PRO B 1 156 ? 29.507 51.328 58.911 1.00 67.56 141 PRO B C 1
ATOM 3730 O O . PRO B 1 156 ? 30.577 51.536 59.494 1.00 61.68 141 PRO B O 1
ATOM 3734 N N . GLY B 1 157 ? 29.391 50.522 57.860 1.00 69.36 142 GLY B N 1
ATOM 3735 C CA . GLY B 1 157 ? 30.514 49.745 57.352 1.00 74.30 142 GLY B CA 1
ATOM 3736 C C . GLY B 1 157 ? 30.759 48.429 58.080 1.00 78.24 142 GLY B C 1
ATOM 3737 O O . GLY B 1 157 ? 31.676 47.686 57.720 1.00 76.34 142 GLY B O 1
ATOM 3738 N N . ARG B 1 158 ? 29.968 48.134 59.108 1.00 73.04 143 ARG B N 1
ATOM 3739 C CA . ARG B 1 158 ? 30.090 46.861 59.781 1.00 73.22 143 ARG B CA 1
ATOM 3740 C C . ARG B 1 158 ? 29.006 45.876 59.357 1.00 62.89 143 ARG B C 1
ATOM 3741 O O . ARG B 1 158 ? 27.886 46.260 58.972 1.00 58.61 143 ARG B O 1
ATOM 3749 N N . PRO B 1 159 ? 29.333 44.590 59.474 1.00 55.88 144 PRO B N 1
ATOM 3750 C CA . PRO B 1 159 ? 28.473 43.510 59.059 1.00 53.01 144 PRO B CA 1
ATOM 3751 C C . PRO B 1 159 ? 27.288 43.344 59.991 1.00 49.07 144 PRO B C 1
ATOM 3752 O O . PRO B 1 159 ? 27.454 43.461 61.198 1.00 44.28 144 PRO B O 1
ATOM 3756 N N . GLU B 1 160 ? 26.128 43.030 59.420 1.00 47.33 145 GLU B N 1
ATOM 3757 C CA . GLU B 1 160 ? 24.939 42.706 60.182 1.00 49.42 145 GLU B CA 1
ATOM 3758 C C . GLU B 1 160 ? 25.055 41.360 60.913 1.00 50.58 145 GLU B C 1
ATOM 3759 O O . GLU B 1 160 ? 24.213 41.066 61.744 1.00 54.40 145 GLU B O 1
ATOM 3765 N N . LEU B 1 161 ? 26.064 40.544 60.628 1.00 42.26 146 LEU B N 1
ATOM 3766 C CA . LEU B 1 161 ? 26.142 39.212 61.225 1.00 41.18 146 LEU B CA 1
ATOM 3767 C C . LEU B 1 161 ? 27.314 39.113 62.156 1.00 43.23 146 LEU B C 1
ATOM 3768 O O . LEU B 1 161 ? 28.274 39.881 62.077 1.00 43.05 146 LEU B O 1
ATOM 3773 N N . ARG B 1 162 ? 27.234 38.124 63.033 1.00 40.42 147 ARG B N 1
ATOM 3774 C CA . ARG B 1 162 ? 28.216 37.938 64.080 1.00 39.32 147 ARG B CA 1
ATOM 3775 C C . ARG B 1 162 ? 29.436 37.423 63.429 1.00 40.28 147 ARG B C 1
ATOM 3776 O O . ARG B 1 162 ? 29.357 36.573 62.535 1.00 41.25 147 ARG B O 1
ATOM 3784 N N . ASN B 1 163 ? 30.577 37.888 63.877 1.00 42.66 148 ASN B N 1
ATOM 3785 C CA . ASN B 1 163 ? 31.826 37.506 63.235 1.00 47.69 148 ASN B CA 1
ATOM 3786 C C . ASN B 1 163 ? 32.416 36.199 63.766 1.00 49.76 148 ASN B C 1
ATOM 3787 O O . ASN B 1 163 ? 33.593 36.169 64.154 1.00 49.59 148 ASN B O 1
ATOM 3792 N N . SER B 1 164 ? 31.620 35.122 63.722 1.00 52.31 149 SER B N 1
ATOM 3793 C CA . SER B 1 164 ? 32.064 33.781 64.158 1.00 50.00 149 SER B CA 1
ATOM 3794 C C . SER B 1 164 ? 33.015 33.148 63.133 1.00 48.95 149 SER B C 1
ATOM 3795 O O . SER B 1 164 ? 33.067 33.571 61.989 1.00 50.85 149 SER B O 1
ATOM 3798 N N . PRO B 1 165 ? 33.772 32.128 63.538 1.00 49.96 150 PRO B N 1
ATOM 3799 C CA . PRO B 1 165 ? 34.615 31.352 62.623 1.00 53.02 150 PRO B CA 1
ATOM 3800 C C . PRO B 1 165 ? 33.877 30.843 61.389 1.00 52.89 150 PRO B C 1
ATOM 3801 O O . PRO B 1 165 ? 34.399 30.913 60.285 1.00 54.33 150 PRO B O 1
ATOM 3805 N N . MET B 1 166 ? 32.663 30.349 61.580 1.00 52.03 151 MET B N 1
ATOM 3806 C CA . MET B 1 166 ? 31.811 30.011 60.456 1.00 52.56 151 MET B CA 1
ATOM 3807 C C . MET B 1 166 ? 31.644 31.157 59.450 1.00 53.42 151 MET B C 1
ATOM 3808 O O . MET B 1 166 ? 31.654 30.911 58.248 1.00 51.12 151 MET B O 1
ATOM 3813 N N . TYR B 1 167 ? 31.474 32.392 59.937 1.00 55.57 152 TYR B N 1
ATOM 3814 C CA . TYR B 1 167 ? 31.243 33.574 59.056 1.00 52.53 152 TYR B CA 1
ATOM 3815 C C . TYR B 1 167 ? 32.538 33.990 58.384 1.00 46.21 152 TYR B C 1
ATOM 3816 O O . TYR B 1 167 ? 32.527 34.355 57.226 1.00 49.90 152 TYR B O 1
ATOM 3825 N N . GLN B 1 168 ? 33.641 33.907 59.113 1.00 44.94 153 GLN B N 1
ATOM 3826 C CA . GLN B 1 168 ? 34.957 34.203 58.568 1.00 48.33 153 GLN B CA 1
ATOM 3827 C C . GLN B 1 168 ? 35.330 33.300 57.397 1.00 52.69 153 GLN B C 1
ATOM 3828 O O . GLN B 1 168 ? 35.991 33.745 56.476 1.00 51.26 153 GLN B O 1
ATOM 3834 N N . ILE B 1 169 ? 34.866 32.051 57.415 1.00 55.88 154 ILE B N 1
ATOM 3835 C CA . ILE B 1 169 ? 35.120 31.111 56.325 1.00 51.18 154 ILE B CA 1
ATOM 3836 C C . ILE B 1 169 ? 34.164 31.294 55.153 1.00 52.15 154 ILE B C 1
ATOM 3837 O O . ILE B 1 169 ? 34.579 31.265 54.018 1.00 54.84 154 ILE B O 1
ATOM 3842 N N . ALA B 1 170 ? 32.881 31.483 55.413 1.00 50.05 155 ALA B N 1
ATOM 3843 C CA . ALA B 1 170 ? 31.873 31.343 54.359 1.00 46.36 155 ALA B CA 1
ATOM 3844 C C . ALA B 1 170 ? 30.979 32.532 54.162 1.00 43.29 155 ALA B C 1
ATOM 3845 O O . ALA B 1 170 ? 30.178 32.574 53.205 1.00 46.91 155 ALA B O 1
ATOM 3847 N N . GLY B 1 171 ? 31.055 33.477 55.093 1.00 43.74 156 GLY B N 1
ATOM 3848 C CA . GLY B 1 171 ? 30.127 34.576 55.124 1.00 41.60 156 GLY B CA 1
ATOM 3849 C C . GLY B 1 171 ? 28.719 34.089 55.403 1.00 46.55 156 GLY B C 1
ATOM 3850 O O . GLY B 1 171 ? 28.487 32.986 55.906 1.00 47.86 156 GLY B O 1
ATOM 3851 N N . GLU B 1 172 ? 27.758 34.913 55.044 1.00 46.08 157 GLU B N 1
ATOM 3852 C CA . GLU B 1 172 ? 26.382 34.566 55.263 1.00 47.97 157 GLU B CA 1
ATOM 3853 C C . GLU B 1 172 ? 26.018 33.206 54.619 1.00 47.03 157 GLU B C 1
ATOM 3854 O O . GLU B 1 172 ? 25.016 32.592 54.973 1.00 49.25 157 GLU B O 1
ATOM 3860 N N . GLU B 1 173 ? 26.792 32.743 53.654 1.00 48.60 158 GLU B N 1
ATOM 3861 C CA . GLU B 1 173 ? 26.382 31.543 52.919 1.00 52.47 158 GLU B CA 1
ATOM 3862 C C . GLU B 1 173 ? 26.278 30.284 53.777 1.00 48.73 158 GLU B C 1
ATOM 3863 O O . GLU B 1 173 ? 25.375 29.494 53.552 1.00 51.27 158 GLU B O 1
ATOM 3869 N N . PHE B 1 174 ? 27.152 30.116 54.769 1.00 44.69 159 PHE B N 1
ATOM 3870 C CA . PHE B 1 174 ? 27.034 28.982 55.660 1.00 43.30 159 PHE B CA 1
ATOM 3871 C C . PHE B 1 174 ? 25.638 28.813 56.212 1.00 42.04 159 PHE B C 1
ATOM 3872 O O . PHE B 1 174 ? 25.242 27.699 56.461 1.00 44.28 159 PHE B O 1
ATOM 3880 N N . ILE B 1 175 ? 24.903 29.905 56.389 1.00 40.67 160 ILE B N 1
ATOM 3881 C CA . ILE B 1 175 ? 23.562 29.861 56.966 1.00 42.54 160 ILE B CA 1
ATOM 3882 C C . ILE B 1 175 ? 22.631 29.197 55.983 1.00 44.06 160 ILE B C 1
ATOM 3883 O O . ILE B 1 175 ? 21.788 28.390 56.360 1.00 45.15 160 ILE B O 1
ATOM 3888 N N . TYR B 1 176 ? 22.780 29.555 54.721 1.00 42.92 161 TYR B N 1
ATOM 3889 C CA . TYR B 1 176 ? 21.915 29.014 53.690 1.00 48.27 161 TYR B CA 1
ATOM 3890 C C . TYR B 1 176 ? 22.145 27.509 53.522 1.00 45.08 161 TYR B C 1
ATOM 3891 O O . TYR B 1 176 ? 21.205 26.748 53.339 1.00 41.42 161 TYR B O 1
ATOM 3900 N N . LYS B 1 177 ? 23.400 27.096 53.601 1.00 43.58 162 LYS B N 1
ATOM 3901 C CA . LYS B 1 177 ? 23.750 25.687 53.511 1.00 46.92 162 LYS B CA 1
ATOM 3902 C C . LYS B 1 177 ? 23.091 24.896 54.605 1.00 46.02 162 LYS B C 1
ATOM 3903 O O . LYS B 1 177 ? 22.436 23.884 54.349 1.00 47.28 162 LYS B O 1
ATOM 3909 N N . ALA B 1 178 ? 23.280 25.365 55.835 1.00 43.00 163 ALA B N 1
ATOM 3910 C CA . ALA B 1 178 ? 22.699 24.719 56.996 1.00 38.17 163 ALA B CA 1
ATOM 3911 C C . ALA B 1 178 ? 21.227 24.444 56.741 1.00 37.86 163 ALA B C 1
ATOM 3912 O O . ALA B 1 178 ? 20.787 23.321 56.920 1.00 39.56 163 ALA B O 1
ATOM 3914 N N . PHE B 1 179 ? 20.468 25.422 56.263 1.00 38.02 164 PHE B N 1
ATOM 3915 C CA . PHE B 1 179 ? 19.027 25.164 56.060 1.00 42.76 164 PHE B CA 1
ATOM 3916 C C . PHE B 1 179 ? 18.770 24.189 54.890 1.00 44.51 164 PHE B C 1
ATOM 3917 O O . PHE B 1 179 ? 17.906 23.338 54.982 1.00 44.41 164 PHE B O 1
ATOM 3925 N N . GLU B 1 180 ? 19.523 24.357 53.802 1.00 46.98 165 GLU B N 1
ATOM 3926 C CA . GLU B 1 180 ? 19.481 23.492 52.631 1.00 49.33 165 GLU B CA 1
ATOM 3927 C C . GLU B 1 180 ? 19.786 22.038 53.061 1.00 51.60 165 GLU B C 1
ATOM 3928 O O . GLU B 1 180 ? 19.076 21.097 52.665 1.00 48.49 165 GLU B O 1
ATOM 3934 N N . TYR B 1 181 ? 20.847 21.858 53.852 1.00 43.47 166 TYR B N 1
ATOM 3935 C CA . TYR B 1 181 ? 21.204 20.529 54.335 1.00 44.04 166 TYR B CA 1
ATOM 3936 C C . TYR B 1 181 ? 20.101 19.931 55.204 1.00 44.80 166 TYR B C 1
ATOM 3937 O O . TYR B 1 181 ? 19.724 18.784 55.011 1.00 45.05 166 TYR B O 1
ATOM 3946 N N . ALA B 1 182 ? 19.574 20.699 56.161 1.00 42.75 167 ALA B N 1
ATOM 3947 C CA . ALA B 1 182 ? 18.578 20.155 57.078 1.00 39.58 167 ALA B CA 1
ATOM 3948 C C . ALA B 1 182 ? 17.311 19.848 56.323 1.00 38.89 167 ALA B C 1
ATOM 3949 O O . ALA B 1 182 ? 16.627 18.874 56.616 1.00 39.31 167 ALA B O 1
ATOM 3951 N N . HIS B 1 183 ? 16.978 20.683 55.358 1.00 36.82 168 HIS B N 1
ATOM 3952 C CA . HIS B 1 183 ? 15.733 20.473 54.631 1.00 41.33 168 HIS B CA 1
ATOM 3953 C C . HIS B 1 183 ? 15.787 19.204 53.778 1.00 43.87 168 HIS B C 1
ATOM 3954 O O . HIS B 1 183 ? 14.777 18.541 53.584 1.00 44.14 168 HIS B O 1
ATOM 3961 N N . GLU B 1 184 ? 16.970 18.895 53.268 1.00 47.77 169 GLU B N 1
ATOM 3962 C CA . GLU B 1 184 ? 17.176 17.705 52.456 1.00 56.60 169 GLU B CA 1
ATOM 3963 C C . GLU B 1 184 ? 17.077 16.453 53.345 1.00 54.34 169 GLU B C 1
ATOM 3964 O O . GLU B 1 184 ? 16.521 15.460 52.932 1.00 49.35 169 GLU B O 1
ATOM 3970 N N . ALA B 1 185 ? 17.608 16.515 54.565 1.00 52.31 170 ALA B N 1
ATOM 3971 C CA . ALA B 1 185 ? 17.549 15.369 55.478 1.00 50.27 170 ALA B CA 1
ATOM 3972 C C . ALA B 1 185 ? 16.142 15.153 56.039 1.00 48.95 170 ALA B C 1
ATOM 3973 O O . ALA B 1 185 ? 15.758 14.002 56.227 1.00 50.74 170 ALA B O 1
ATOM 3975 N N . ASP B 1 186 ? 15.370 16.215 56.297 1.00 49.39 171 ASP B N 1
ATOM 3976 C CA . ASP B 1 186 ? 13.937 16.007 56.635 1.00 53.22 171 ASP B CA 1
ATOM 3977 C C . ASP B 1 186 ? 13.009 17.047 56.047 1.00 50.73 171 ASP B C 1
ATOM 3978 O O . ASP B 1 186 ? 12.751 18.077 56.649 1.00 50.85 171 ASP B O 1
ATOM 3983 N N . PRO B 1 187 ? 12.435 16.715 54.894 1.00 56.19 172 PRO B N 1
ATOM 3984 C CA . PRO B 1 187 ? 11.568 17.616 54.184 1.00 51.52 172 PRO B CA 1
ATOM 3985 C C . PRO B 1 187 ? 10.363 18.052 54.971 1.00 49.12 172 PRO B C 1
ATOM 3986 O O . PRO B 1 187 ? 9.790 19.080 54.646 1.00 51.95 172 PRO B O 1
ATOM 3990 N N . ASP B 1 188 ? 9.936 17.322 55.981 1.00 47.12 173 ASP B N 1
ATOM 3991 C CA . ASP B 1 188 ? 8.677 17.736 56.647 1.00 50.80 173 ASP B CA 1
ATOM 3992 C C . ASP B 1 188 ? 8.885 18.588 57.878 1.00 46.68 173 ASP B C 1
ATOM 3993 O O . ASP B 1 188 ? 7.940 19.063 58.454 1.00 47.60 173 ASP B O 1
ATOM 3998 N N . ALA B 1 189 ? 10.128 18.771 58.281 1.00 42.01 174 ALA B N 1
ATOM 3999 C CA . ALA B 1 189 ? 10.405 19.555 59.447 1.00 47.53 174 ALA B CA 1
ATOM 4000 C C . ALA B 1 189 ? 10.250 21.052 59.128 1.00 44.68 174 ALA B C 1
ATOM 4001 O O . ALA B 1 189 ? 10.634 21.502 58.068 1.00 41.40 174 ALA B O 1
ATOM 4003 N N . LEU B 1 190 ? 9.673 21.802 60.052 1.00 45.48 175 LEU B N 1
ATOM 4004 C CA . LEU B 1 190 ? 9.690 23.245 60.015 1.00 40.47 175 LEU B CA 1
ATOM 4005 C C . LEU B 1 190 ? 11.079 23.683 60.444 1.00 41.94 175 LEU B C 1
ATOM 4006 O O . LEU B 1 190 ? 11.615 23.160 61.430 1.00 39.20 175 LEU B O 1
ATOM 4011 N N . LEU B 1 191 ? 11.699 24.564 59.660 1.00 39.87 176 LEU B N 1
ATOM 4012 C CA . LEU B 1 191 ? 13.066 25.013 59.921 1.00 41.60 176 LEU B CA 1
ATOM 4013 C C . LEU B 1 191 ? 13.099 26.523 60.378 1.00 42.79 176 LEU B C 1
ATOM 4014 O O . LEU B 1 191 ? 12.488 27.368 59.732 1.00 43.66 176 LEU B O 1
ATOM 4019 N N . PHE B 1 192 ? 13.808 26.821 61.484 1.00 38.63 177 PHE B N 1
ATOM 4020 C CA . PHE B 1 192 ? 13.727 28.081 62.206 1.00 37.63 177 PHE B CA 1
ATOM 4021 C C . PHE B 1 192 ? 15.090 28.749 62.314 1.00 37.37 177 PHE B C 1
ATOM 4022 O O . PHE B 1 192 ? 16.079 28.082 62.528 1.00 33.55 177 PHE B O 1
ATOM 4030 N N . TYR B 1 193 ? 15.116 30.079 62.202 1.00 37.67 178 TYR B N 1
ATOM 4031 C CA . TYR B 1 193 ? 16.287 30.881 62.561 1.00 37.90 178 TYR B CA 1
ATOM 4032 C C . TYR B 1 193 ? 15.955 31.356 63.969 1.00 41.11 178 TYR B C 1
ATOM 4033 O O . TYR B 1 193 ? 14.843 31.825 64.171 1.00 49.93 178 TYR B O 1
ATOM 4042 N N . ASN B 1 194 ? 16.888 31.236 64.924 1.00 40.05 179 ASN B N 1
ATOM 4043 C CA . ASN B 1 194 ? 16.633 31.441 66.363 1.00 40.57 179 ASN B CA 1
ATOM 4044 C C . ASN B 1 194 ? 17.628 32.469 66.913 1.00 39.57 179 ASN B C 1
ATOM 4045 O O . ASN B 1 194 ? 18.804 32.400 66.595 1.00 36.86 179 ASN B O 1
ATOM 4050 N N . ASP B 1 195 ? 17.178 33.430 67.715 1.00 36.19 180 ASP B N 1
ATOM 4051 C CA . ASP B 1 195 ? 18.101 34.430 68.244 1.00 36.05 180 ASP B CA 1
ATOM 4052 C C . ASP B 1 195 ? 17.504 35.149 69.440 1.00 36.50 180 ASP B C 1
ATOM 4053 O O . ASP B 1 195 ? 16.293 35.114 69.664 1.00 36.33 180 ASP B O 1
ATOM 4058 N N . TYR B 1 196 ? 18.378 35.788 70.205 1.00 38.17 181 TYR B N 1
ATOM 4059 C CA . TYR B 1 196 ? 18.001 36.562 71.385 1.00 35.89 181 TYR B CA 1
ATOM 4060 C C . TYR B 1 196 ? 18.067 38.067 71.107 1.00 40.58 181 TYR B C 1
ATOM 4061 O O . TYR B 1 196 ? 18.490 38.502 70.018 1.00 40.15 181 TYR B O 1
ATOM 4070 N N . ASN B 1 197 ? 17.639 38.857 72.087 1.00 38.36 182 ASN B N 1
ATOM 4071 C CA . ASN B 1 197 ? 17.299 40.267 71.853 1.00 39.38 182 ASN B CA 1
ATOM 4072 C C . ASN B 1 197 ? 16.387 40.446 70.639 1.00 38.37 182 ASN B C 1
ATOM 4073 O O . ASN B 1 197 ? 16.455 41.401 69.878 1.00 41.95 182 ASN B O 1
ATOM 4078 N N . ASP B 1 198 ? 15.457 39.516 70.543 1.00 40.23 183 ASP B N 1
ATOM 4079 C CA . ASP B 1 198 ? 14.573 39.373 69.384 1.00 45.02 183 ASP B CA 1
ATOM 4080 C C . ASP B 1 198 ? 13.539 40.529 69.239 1.00 45.78 183 ASP B C 1
ATOM 4081 O O . ASP B 1 198 ? 12.911 40.669 68.170 1.00 44.32 183 ASP B O 1
ATOM 4086 N N . ALA B 1 199 ? 13.334 41.306 70.319 1.00 47.12 184 ALA B N 1
ATOM 4087 C CA . ALA B 1 199 ? 12.392 42.469 70.338 1.00 46.33 184 ALA B CA 1
ATOM 4088 C C . ALA B 1 199 ? 13.084 43.857 70.372 1.00 45.70 184 ALA B C 1
ATOM 4089 O O . ALA B 1 199 ? 12.421 44.878 70.274 1.00 44.36 184 ALA B O 1
ATOM 4091 N N . GLU B 1 200 ? 14.402 43.879 70.556 1.00 44.75 185 GLU B N 1
ATOM 4092 C CA . GLU B 1 200 ? 15.188 45.088 70.389 1.00 46.82 185 GLU B CA 1
ATOM 4093 C C . GLU B 1 200 ? 14.953 45.592 68.940 1.00 51.05 185 GLU B C 1
ATOM 4094 O O . GLU B 1 200 ? 15.026 44.816 67.965 1.00 47.35 185 GLU B O 1
ATOM 4100 N N . PRO B 1 201 ? 14.648 46.892 68.785 1.00 53.17 186 PRO B N 1
ATOM 4101 C CA . PRO B 1 201 ? 14.366 47.372 67.429 1.00 50.81 186 PRO B CA 1
ATOM 4102 C C . PRO B 1 201 ? 15.550 47.244 66.469 1.00 48.87 186 PRO B C 1
ATOM 4103 O O . PRO B 1 201 ? 15.376 46.712 65.389 1.00 44.79 186 PRO B O 1
ATOM 4107 N N . ALA B 1 202 ? 16.745 47.690 66.822 1.00 43.79 187 ALA B N 1
ATOM 4108 C CA . ALA B 1 202 ? 17.826 47.554 65.842 1.00 43.62 187 ALA B CA 1
ATOM 4109 C C . ALA B 1 202 ? 18.124 46.089 65.473 1.00 45.79 187 ALA B C 1
ATOM 4110 O O . ALA B 1 202 ? 18.203 45.734 64.305 1.00 48.62 187 ALA B O 1
ATOM 4112 N N . LYS B 1 203 ? 18.259 45.228 66.472 1.00 47.44 188 LYS B N 1
ATOM 4113 C CA . LYS B 1 203 ? 18.578 43.821 66.214 1.00 45.55 188 LYS B CA 1
ATOM 4114 C C . LYS B 1 203 ? 17.475 43.096 65.488 1.00 41.83 188 LYS B C 1
ATOM 4115 O O . LYS B 1 203 ? 17.751 42.281 64.649 1.00 41.13 188 LYS B O 1
ATOM 4121 N N . SER B 1 204 ? 16.227 43.384 65.810 1.00 41.46 189 SER B N 1
ATOM 4122 C CA . SER B 1 204 ? 15.144 42.746 65.113 1.00 40.27 189 SER B CA 1
ATOM 4123 C C . SER B 1 204 ? 15.153 43.132 63.653 1.00 42.36 189 SER B C 1
ATOM 4124 O O . SER B 1 204 ? 14.806 42.334 62.778 1.00 47.40 189 SER B O 1
ATOM 4127 N N . GLN B 1 205 ? 15.562 44.344 63.349 1.00 41.56 190 GLN B N 1
ATOM 4128 C CA . GLN B 1 205 ? 15.555 44.755 61.949 1.00 43.42 190 GLN B CA 1
ATOM 4129 C C . GLN B 1 205 ? 16.568 43.915 61.183 1.00 40.30 190 GLN B C 1
ATOM 4130 O O . GLN B 1 205 ? 16.309 43.482 60.085 1.00 38.42 190 GLN B O 1
ATOM 4136 N N . ARG B 1 206 ? 17.731 43.700 61.783 1.00 40.01 191 ARG B N 1
ATOM 4137 C CA . ARG B 1 206 ? 18.740 42.843 61.209 1.00 38.88 191 ARG B CA 1
ATOM 4138 C C . ARG B 1 206 ? 18.304 41.372 61.029 1.00 43.89 191 ARG B C 1
ATOM 4139 O O . ARG B 1 206 ? 18.537 40.784 59.989 1.00 52.19 191 ARG B O 1
ATOM 4147 N N . ILE B 1 207 ? 17.708 40.772 62.043 1.00 43.16 192 ILE B N 1
ATOM 4148 C CA . ILE B 1 207 ? 17.209 39.410 61.949 1.00 40.06 192 ILE B CA 1
ATOM 4149 C C . ILE B 1 207 ? 16.194 39.313 60.797 1.00 43.47 192 ILE B C 1
ATOM 4150 O O . ILE B 1 207 ? 16.189 38.329 60.020 1.00 42.67 192 ILE B O 1
ATOM 4155 N N . TYR B 1 208 ? 15.306 40.299 60.711 1.00 40.77 193 TYR B N 1
ATOM 4156 C CA . TYR B 1 208 ? 14.301 40.336 59.644 1.00 43.63 193 TYR B CA 1
ATOM 4157 C C . TYR B 1 208 ? 15.014 40.389 58.291 1.00 42.48 193 TYR B C 1
ATOM 4158 O O . TYR B 1 208 ? 14.661 39.680 57.376 1.00 43.35 193 TYR B O 1
ATOM 4167 N N . ASN B 1 209 ? 16.025 41.229 58.177 1.00 43.83 194 ASN B N 1
ATOM 4168 C CA . ASN B 1 209 ? 16.723 41.408 56.920 1.00 46.43 194 ASN B CA 1
ATOM 4169 C C . ASN B 1 209 ? 17.330 40.064 56.449 1.00 52.37 194 ASN B C 1
ATOM 4170 O O . ASN B 1 209 ? 17.345 39.762 55.246 1.00 51.50 194 ASN B O 1
ATOM 4175 N N . LEU B 1 210 ? 17.875 39.301 57.403 1.00 49.01 195 LEU B N 1
ATOM 4176 C CA . LEU B 1 210 ? 18.522 38.023 57.115 1.00 45.62 195 LEU B CA 1
ATOM 4177 C C . LEU B 1 210 ? 17.511 37.003 56.635 1.00 39.99 195 LEU B C 1
ATOM 4178 O O . LEU B 1 210 ? 17.714 36.329 55.625 1.00 40.72 195 LEU B O 1
ATOM 4183 N N . VAL B 1 211 ? 16.402 36.908 57.331 1.00 37.75 196 VAL B N 1
ATOM 4184 C CA . VAL B 1 211 ? 15.388 35.949 56.934 1.00 37.72 196 VAL B CA 1
ATOM 4185 C C . VAL B 1 211 ? 14.781 36.361 55.617 1.00 40.14 196 VAL B C 1
ATOM 4186 O O . VAL B 1 211 ? 14.414 35.502 54.818 1.00 44.01 196 VAL B O 1
ATOM 4190 N N . LYS B 1 212 ? 14.707 37.666 55.363 1.00 43.06 197 LYS B N 1
ATOM 4191 C CA . LYS B 1 212 ? 14.107 38.182 54.127 1.00 45.58 197 LYS B CA 1
ATOM 4192 C C . LYS B 1 212 ? 14.935 37.783 52.937 1.00 41.67 197 LYS B C 1
ATOM 4193 O O . LYS B 1 212 ? 14.404 37.374 51.919 1.00 37.33 197 LYS B O 1
ATOM 4199 N N . ARG B 1 213 ? 16.243 37.949 53.075 1.00 41.52 198 ARG B N 1
ATOM 4200 C CA . ARG B 1 213 ? 17.197 37.519 52.084 1.00 44.69 198 ARG B CA 1
ATOM 4201 C C . ARG B 1 213 ? 17.131 36.013 51.800 1.00 51.23 198 ARG B C 1
ATOM 4202 O O . ARG B 1 213 ? 17.386 35.575 50.659 1.00 50.81 198 ARG B O 1
ATOM 4210 N N . MET B 1 214 ? 16.886 35.212 52.839 1.00 48.00 199 MET B N 1
ATOM 4211 C CA . MET B 1 214 ? 16.830 33.780 52.649 1.00 43.92 199 MET B CA 1
ATOM 4212 C C . MET B 1 214 ? 15.558 33.487 51.869 1.00 42.93 199 MET B C 1
ATOM 4213 O O . MET B 1 214 ? 15.577 32.747 50.890 1.00 40.33 199 MET B O 1
ATOM 4218 N N . LYS B 1 215 ? 14.438 34.043 52.293 1.00 40.59 200 LYS B N 1
ATOM 4219 C CA . LYS B 1 215 ? 13.208 33.821 51.558 1.00 44.48 200 LYS B CA 1
ATOM 4220 C C . LYS B 1 215 ? 13.326 34.249 50.084 1.00 51.05 200 LYS B C 1
ATOM 4221 O O . LYS B 1 215 ? 12.789 33.588 49.199 1.00 53.31 200 LYS B O 1
ATOM 4227 N N . ASP B 1 216 ? 14.018 35.355 49.818 1.00 50.80 201 ASP B N 1
ATOM 4228 C CA . ASP B 1 216 ? 14.112 35.887 48.451 1.00 52.24 201 ASP B CA 1
ATOM 4229 C C . ASP B 1 216 ? 14.985 35.008 47.565 1.00 50.76 201 ASP B C 1
ATOM 4230 O O . ASP B 1 216 ? 14.742 34.884 46.373 1.00 49.73 201 ASP B O 1
ATOM 4235 N N . ALA B 1 217 ? 16.009 34.415 48.167 1.00 48.44 202 ALA B N 1
ATOM 4236 C CA . ALA B 1 217 ? 16.915 33.522 47.484 1.00 45.21 202 ALA B CA 1
ATOM 4237 C C . ALA B 1 217 ? 16.282 32.156 47.210 1.00 47.35 202 ALA B C 1
ATOM 4238 O O . ALA B 1 217 ? 16.764 31.389 46.355 1.00 49.61 202 ALA B O 1
ATOM 4240 N N . GLY B 1 218 ? 15.183 31.873 47.888 1.00 45.92 203 GLY B N 1
ATOM 4241 C CA . GLY B 1 218 ? 14.554 30.541 47.846 1.00 46.49 203 GLY B CA 1
ATOM 4242 C C . GLY B 1 218 ? 15.194 29.504 48.778 1.00 45.42 203 GLY B C 1
ATOM 4243 O O . GLY B 1 218 ? 14.922 28.329 48.640 1.00 52.13 203 GLY B O 1
ATOM 4244 N N . VAL B 1 219 ? 16.044 29.916 49.716 1.00 47.41 204 VAL B N 1
ATOM 4245 C CA . VAL B 1 219 ? 16.508 29.029 50.782 1.00 46.90 204 VAL B CA 1
ATOM 4246 C C . VAL B 1 219 ? 15.324 28.635 51.671 1.00 48.72 204 VAL B C 1
ATOM 4247 O O . VAL B 1 219 ? 14.439 29.448 51.939 1.00 48.82 204 VAL B O 1
ATOM 4251 N N . PRO B 1 220 ? 15.273 27.366 52.103 1.00 46.01 205 PRO B N 1
ATOM 4252 C CA . PRO B 1 220 ? 14.116 26.965 52.862 1.00 49.46 205 PRO B CA 1
ATOM 4253 C C . PRO B 1 220 ? 14.184 27.415 54.351 1.00 54.15 205 PRO B C 1
ATOM 4254 O O . PRO B 1 220 ? 15.105 27.063 55.071 1.00 61.68 205 PRO B O 1
ATOM 4258 N N . ILE B 1 221 ? 13.242 28.244 54.767 1.00 48.87 206 ILE B N 1
ATOM 4259 C CA . ILE B 1 221 ? 13.143 28.631 56.154 1.00 47.07 206 ILE B CA 1
ATOM 4260 C C . ILE B 1 221 ? 11.661 28.831 56.368 1.00 44.85 206 ILE B C 1
ATOM 4261 O O . ILE B 1 221 ? 10.981 29.380 55.522 1.00 43.72 206 ILE B O 1
ATOM 4266 N N . ASP B 1 222 ? 11.159 28.309 57.464 1.00 41.98 207 ASP B N 1
ATOM 4267 C CA . ASP B 1 222 ? 9.752 28.343 57.709 1.00 44.58 207 ASP B CA 1
ATOM 4268 C C . ASP B 1 222 ? 9.359 29.289 58.812 1.00 43.78 207 ASP B C 1
ATOM 4269 O O . ASP B 1 222 ? 8.179 29.692 58.877 1.00 41.49 207 ASP B O 1
ATOM 4274 N N . GLY B 1 223 ? 10.303 29.611 59.702 1.00 36.38 208 GLY B N 1
ATOM 4275 C CA . GLY B 1 223 ? 9.973 30.389 60.878 1.00 37.32 208 GLY B CA 1
ATOM 4276 C C . GLY B 1 223 ? 11.168 31.034 61.569 1.00 40.58 208 GLY B C 1
ATOM 4277 O O . GLY B 1 223 ? 12.357 30.769 61.250 1.00 36.73 208 GLY B O 1
ATOM 4278 N N . ILE B 1 224 ? 10.807 31.896 62.528 1.00 39.12 209 ILE B N 1
ATOM 4279 C CA . ILE B 1 224 ? 11.738 32.639 63.338 1.00 36.95 209 ILE B CA 1
ATOM 4280 C C . ILE B 1 224 ? 11.471 32.314 64.787 1.00 35.94 209 ILE B C 1
ATOM 4281 O O . ILE B 1 224 ? 10.312 32.273 65.233 1.00 35.29 209 ILE B O 1
ATOM 4286 N N . GLY B 1 225 ? 12.555 32.080 65.500 1.00 31.54 210 GLY B N 1
ATOM 4287 C CA . GLY B 1 225 ? 12.523 31.757 66.880 1.00 32.24 210 GLY B CA 1
ATOM 4288 C C . GLY B 1 225 ? 13.046 32.933 67.690 1.00 33.55 210 GLY B C 1
ATOM 4289 O O . GLY B 1 225 ? 14.223 33.324 67.590 1.00 34.02 210 GLY B O 1
ATOM 4290 N N . MET B 1 226 ? 12.149 33.436 68.530 1.00 33.28 211 MET B N 1
ATOM 4291 C CA . MET B 1 226 ? 12.406 34.475 69.491 1.00 34.80 211 MET B CA 1
ATOM 4292 C C . MET B 1 226 ? 12.759 33.831 70.838 1.00 35.51 211 MET B C 1
ATOM 4293 O O . MET B 1 226 ? 11.882 33.343 71.557 1.00 34.87 211 MET B O 1
ATOM 4298 N N . GLN B 1 227 ? 14.035 33.842 71.185 1.00 32.13 212 GLN B N 1
ATOM 4299 C CA . GLN B 1 227 ? 14.478 33.234 72.429 1.00 35.01 212 GLN B CA 1
ATOM 4300 C C . GLN B 1 227 ? 13.758 33.798 73.654 1.00 34.96 212 GLN B C 1
ATOM 4301 O O . GLN B 1 227 ? 13.371 33.062 74.568 1.00 37.74 212 GLN B O 1
ATOM 4307 N N . ALA B 1 228 ? 13.559 35.102 73.670 1.00 37.84 213 ALA B N 1
ATOM 4308 C CA . ALA B 1 228 ? 12.778 35.749 74.707 1.00 35.23 213 ALA B CA 1
ATOM 4309 C C . ALA B 1 228 ? 13.361 35.604 76.128 1.00 36.66 213 ALA B C 1
ATOM 4310 O O . ALA B 1 228 ? 12.644 35.344 77.097 1.00 35.69 213 ALA B O 1
ATOM 4312 N N . HIS B 1 229 ? 14.665 35.761 76.239 1.00 36.74 214 HIS B N 1
ATOM 4313 C CA . HIS B 1 229 ? 15.302 35.924 77.512 1.00 38.46 214 HIS B CA 1
ATOM 4314 C C . HIS B 1 229 ? 15.105 37.403 77.910 1.00 42.18 214 HIS B C 1
ATOM 4315 O O . HIS B 1 229 ? 15.967 38.255 77.713 1.00 49.62 214 HIS B O 1
ATOM 4322 N N . TYR B 1 230 ? 13.949 37.668 78.488 1.00 43.18 215 TYR B N 1
ATOM 4323 C CA . TYR B 1 230 ? 13.568 38.994 78.852 1.00 45.02 215 TYR B CA 1
ATOM 4324 C C . TYR B 1 230 ? 13.891 39.267 80.329 1.00 49.08 215 TYR B C 1
ATOM 4325 O O . TYR B 1 230 ? 14.525 38.451 81.039 1.00 50.91 215 TYR B O 1
ATOM 4334 N N . ASN B 1 231 ? 13.538 40.462 80.767 1.00 54.00 216 ASN B N 1
ATOM 4335 C CA . ASN B 1 231 ? 13.577 40.789 82.191 1.00 54.40 216 ASN B CA 1
ATOM 4336 C C . ASN B 1 231 ? 12.485 41.812 82.558 1.00 48.78 216 ASN B C 1
ATOM 4337 O O . ASN B 1 231 ? 11.583 42.082 81.766 1.00 49.19 216 ASN B O 1
ATOM 4342 N N . VAL B 1 232 ? 12.524 42.309 83.777 1.00 51.19 217 VAL B N 1
ATOM 4343 C CA . VAL B 1 232 ? 11.433 43.143 84.307 1.00 55.59 217 VAL B CA 1
ATOM 4344 C C . VAL B 1 232 ? 11.401 44.561 83.663 1.00 54.71 217 VAL B C 1
ATOM 4345 O O . VAL B 1 232 ? 10.334 45.085 83.305 1.00 55.68 217 VAL B O 1
ATOM 4349 N N . TYR B 1 233 ? 12.582 45.137 83.493 1.00 51.97 218 TYR B N 1
ATOM 4350 C CA . TYR B 1 233 ? 12.776 46.436 82.851 1.00 54.95 218 TYR B CA 1
ATOM 4351 C C . TYR B 1 233 ? 12.701 46.309 81.341 1.00 65.11 218 TYR B C 1
ATOM 4352 O O . TYR B 1 233 ? 12.717 47.299 80.604 1.00 60.74 218 TYR B O 1
ATOM 4361 N N . GLY B 1 234 ? 12.620 45.053 80.910 1.00 73.13 219 GLY B N 1
ATOM 4362 C CA . GLY B 1 234 ? 11.809 44.647 79.769 1.00 70.48 219 GLY B CA 1
ATOM 4363 C C . GLY B 1 234 ? 12.593 44.047 78.646 1.00 62.92 219 GLY B C 1
ATOM 4364 O O . GLY B 1 234 ? 13.651 43.519 78.856 1.00 60.51 219 GLY B O 1
ATOM 4365 N N . PRO B 1 235 ? 11.906 43.815 77.560 1.00 63.20 220 PRO B N 1
ATOM 4366 C CA . PRO B 1 235 ? 11.793 44.927 76.685 1.00 55.44 220 PRO B CA 1
ATOM 4367 C C . PRO B 1 235 ? 10.283 45.231 76.891 1.00 52.44 220 PRO B C 1
ATOM 4368 O O . PRO B 1 235 ? 9.571 44.444 77.510 1.00 50.41 220 PRO B O 1
ATOM 4372 N N . THR B 1 236 ? 9.799 46.356 76.403 1.00 51.59 221 THR B N 1
ATOM 4373 C CA . THR B 1 236 ? 8.454 46.781 76.693 1.00 49.54 221 THR B CA 1
ATOM 4374 C C . THR B 1 236 ? 7.551 45.869 75.926 1.00 49.93 221 THR B C 1
ATOM 4375 O O . THR B 1 236 ? 7.983 45.207 75.003 1.00 56.77 221 THR B O 1
ATOM 4379 N N . MET B 1 237 ? 6.293 45.809 76.302 1.00 54.45 222 MET B N 1
ATOM 4380 C CA . MET B 1 237 ? 5.370 45.020 75.533 1.00 55.11 222 MET B CA 1
ATOM 4381 C C . MET B 1 237 ? 5.140 45.628 74.173 1.00 58.74 222 MET B C 1
ATOM 4382 O O . MET B 1 237 ? 4.776 44.920 73.246 1.00 59.34 222 MET B O 1
ATOM 4387 N N . LYS B 1 238 ? 5.357 46.929 74.028 1.00 58.86 223 LYS B N 1
ATOM 4388 C CA . LYS B 1 238 ? 5.235 47.519 72.722 1.00 59.30 223 LYS B CA 1
ATOM 4389 C C . LYS B 1 238 ? 6.296 46.889 71.798 1.00 61.28 223 LYS B C 1
ATOM 4390 O O . LYS B 1 238 ? 5.983 46.453 70.691 1.00 57.95 223 LYS B O 1
ATOM 4396 N N . GLU B 1 239 ? 7.546 46.848 72.259 1.00 55.23 224 GLU B N 1
ATOM 4397 C CA . GLU B 1 239 ? 8.637 46.307 71.458 1.00 50.62 224 GLU B CA 1
ATOM 4398 C C . GLU B 1 239 ? 8.420 44.869 71.053 1.00 49.02 224 GLU B C 1
ATOM 4399 O O . GLU B 1 239 ? 8.649 44.490 69.917 1.00 52.75 224 GLU B O 1
ATOM 4405 N N . VAL B 1 240 ? 7.953 44.059 71.976 1.00 47.06 225 VAL B N 1
ATOM 4406 C CA . VAL B 1 240 ? 7.648 42.670 71.653 1.00 48.17 225 VAL B CA 1
ATOM 4407 C C . VAL B 1 240 ? 6.544 42.587 70.617 1.00 46.95 225 VAL B C 1
ATOM 4408 O O . VAL B 1 240 ? 6.648 41.803 69.712 1.00 45.26 225 VAL B O 1
ATOM 4412 N N . ASP B 1 241 ? 5.483 43.376 70.763 1.00 47.91 226 ASP B N 1
ATOM 4413 C CA . ASP B 1 241 ? 4.360 43.369 69.803 1.00 51.95 226 ASP B CA 1
ATOM 4414 C C . ASP B 1 241 ? 4.839 43.769 68.405 1.00 52.60 226 ASP B C 1
ATOM 4415 O O . ASP B 1 241 ? 4.473 43.143 67.412 1.00 51.90 226 ASP B O 1
ATOM 4420 N N . ASP B 1 242 ? 5.669 44.804 68.352 1.00 49.14 227 ASP B N 1
ATOM 4421 C CA . ASP B 1 242 ? 6.239 45.300 67.117 1.00 54.39 227 ASP B CA 1
ATOM 4422 C C . ASP B 1 242 ? 7.038 44.220 66.400 1.00 51.97 227 ASP B C 1
ATOM 4423 O O . ASP B 1 242 ? 6.886 44.018 65.175 1.00 50.21 227 ASP B O 1
ATOM 4428 N N . ALA B 1 243 ? 7.917 43.562 67.158 1.00 49.79 228 ALA B N 1
ATOM 4429 C CA . ALA B 1 243 ? 8.855 42.609 66.562 1.00 48.30 228 ALA B CA 1
ATOM 4430 C C . ALA B 1 243 ? 8.061 41.389 66.045 1.00 46.52 228 ALA B C 1
ATOM 4431 O O . ALA B 1 243 ? 8.296 40.928 64.946 1.00 41.95 228 ALA B O 1
ATOM 4433 N N . ILE B 1 244 ? 7.041 40.946 66.773 1.00 47.62 229 ILE B N 1
ATOM 4434 C CA . ILE B 1 244 ? 6.169 39.886 66.249 1.00 46.75 229 ILE B CA 1
ATOM 4435 C C . ILE B 1 244 ? 5.497 40.295 64.946 1.00 48.26 229 ILE B C 1
ATOM 4436 O O . ILE B 1 244 ? 5.458 39.508 64.012 1.00 45.78 229 ILE B O 1
ATOM 4441 N N . LYS B 1 245 ? 4.958 41.511 64.891 1.00 51.93 230 LYS B N 1
ATOM 4442 C CA . LYS B 1 245 ? 4.333 42.029 63.661 1.00 52.64 230 LYS B CA 1
ATOM 4443 C C . LYS B 1 245 ? 5.346 42.086 62.505 1.00 49.88 230 LYS B C 1
ATOM 4444 O O . LYS B 1 245 ? 5.043 41.680 61.387 1.00 43.97 230 LYS B O 1
ATOM 4450 N N . LEU B 1 246 ? 6.552 42.588 62.793 1.00 44.08 231 LEU B N 1
ATOM 4451 C CA . LEU B 1 246 ? 7.606 42.643 61.801 1.00 42.67 231 LEU B CA 1
ATOM 4452 C C . LEU B 1 246 ? 7.848 41.243 61.198 1.00 46.36 231 LEU B C 1
ATOM 4453 O O . LEU B 1 246 ? 7.692 41.001 59.991 1.00 49.58 231 LEU B O 1
ATOM 4458 N N . TYR B 1 247 ? 8.192 40.311 62.083 1.00 44.61 232 TYR B N 1
ATOM 4459 C CA . TYR B 1 247 ? 8.508 38.968 61.702 1.00 41.56 232 TYR B CA 1
ATOM 4460 C C . TYR B 1 247 ? 7.338 38.297 60.959 1.00 43.23 232 TYR B C 1
ATOM 4461 O O . TYR B 1 247 ? 7.560 37.527 60.016 1.00 44.56 232 TYR B O 1
ATOM 4470 N N . SER B 1 248 ? 6.105 38.594 61.363 1.00 44.67 233 SER B N 1
ATOM 4471 C CA . SER B 1 248 ? 4.919 38.177 60.609 1.00 46.38 233 SER B CA 1
ATOM 4472 C C . SER B 1 248 ? 4.976 38.532 59.142 1.00 45.95 233 SER B C 1
ATOM 4473 O O . SER B 1 248 ? 4.482 37.792 58.345 1.00 54.22 233 SER B O 1
ATOM 4476 N N . THR B 1 249 ? 5.564 39.655 58.758 1.00 47.81 234 THR B N 1
ATOM 4477 C CA . THR B 1 249 ? 5.580 40.002 57.321 1.00 53.04 234 THR B CA 1
ATOM 4478 C C . THR B 1 249 ? 6.553 39.189 56.434 1.00 54.37 234 THR B C 1
ATOM 4479 O O . THR B 1 249 ? 6.660 39.464 55.249 1.00 62.30 234 THR B O 1
ATOM 4483 N N . VAL B 1 250 ? 7.301 38.243 57.005 1.00 52.68 235 VAL B N 1
ATOM 4484 C CA . VAL B 1 250 ? 8.323 37.472 56.263 1.00 46.52 235 VAL B CA 1
ATOM 4485 C C . VAL B 1 250 ? 8.216 35.933 56.497 1.00 43.55 235 VAL B C 1
ATOM 4486 O O . VAL B 1 250 ? 8.497 35.178 55.602 1.00 44.51 235 VAL B O 1
ATOM 4490 N N . VAL B 1 251 ? 7.790 35.468 57.673 1.00 39.23 236 VAL B N 1
ATOM 4491 C CA . VAL B 1 251 ? 7.558 34.030 57.905 1.00 37.29 236 VAL B CA 1
ATOM 4492 C C . VAL B 1 251 ? 6.145 33.843 58.462 1.00 39.88 236 VAL B C 1
ATOM 4493 O O . VAL B 1 251 ? 5.598 34.776 59.043 1.00 41.65 236 VAL B O 1
ATOM 4497 N N . ASP B 1 252 ? 5.573 32.642 58.331 1.00 45.30 237 ASP B N 1
ATOM 4498 C CA . ASP B 1 252 ? 4.209 32.354 58.837 1.00 46.88 237 ASP B CA 1
ATOM 4499 C C . ASP B 1 252 ? 4.246 31.548 60.118 1.00 48.23 237 ASP B C 1
ATOM 4500 O O . ASP B 1 252 ? 3.243 30.991 60.508 1.00 50.25 237 ASP B O 1
ATOM 4505 N N . HIS B 1 253 ? 5.424 31.439 60.739 1.00 45.65 238 HIS B N 1
ATOM 4506 C CA . HIS B 1 253 ? 5.615 30.674 61.963 1.00 42.61 238 HIS B CA 1
ATOM 4507 C C . HIS B 1 253 ? 6.617 31.368 62.849 1.00 44.04 238 HIS B C 1
ATOM 4508 O O . HIS B 1 253 ? 7.754 31.635 62.429 1.00 48.18 238 HIS B O 1
ATOM 4515 N N . ILE B 1 254 ? 6.183 31.624 64.079 1.00 40.74 239 ILE B N 1
ATOM 4516 C CA . ILE B 1 254 ? 7.019 32.163 65.095 1.00 38.80 239 ILE B CA 1
ATOM 4517 C C . ILE B 1 254 ? 6.860 31.306 66.354 1.00 38.61 239 ILE B C 1
ATOM 4518 O O . ILE B 1 254 ? 5.765 30.900 66.706 1.00 34.57 239 ILE B O 1
ATOM 4523 N N . HIS B 1 255 ? 7.975 31.052 67.028 1.00 37.63 240 HIS B N 1
ATOM 4524 C CA . HIS B 1 255 ? 8.001 30.430 68.320 1.00 39.61 240 HIS B CA 1
ATOM 4525 C C . HIS B 1 255 ? 8.768 31.319 69.274 1.00 40.74 240 HIS B C 1
ATOM 4526 O O . HIS B 1 255 ? 9.771 31.950 68.894 1.00 41.49 240 HIS B O 1
ATOM 4533 N N . LEU B 1 256 ? 8.319 31.345 70.512 1.00 38.71 241 LEU B N 1
ATOM 4534 C CA . LEU B 1 256 ? 9.142 31.800 71.610 1.00 44.14 241 LEU B CA 1
ATOM 4535 C C . LEU B 1 256 ? 9.888 30.544 72.107 1.00 41.16 241 LEU B C 1
ATOM 4536 O O . LEU B 1 256 ? 9.252 29.581 72.534 1.00 45.76 241 LEU B O 1
ATOM 4541 N N . THR B 1 257 ? 11.212 30.554 72.115 1.00 36.38 242 THR B N 1
ATOM 4542 C CA . THR B 1 257 ? 11.908 29.328 72.256 1.00 31.78 242 THR B CA 1
ATOM 4543 C C . THR B 1 257 ? 12.610 29.106 73.548 1.00 36.51 242 THR B C 1
ATOM 4544 O O . THR B 1 257 ? 12.943 27.950 73.832 1.00 37.39 242 THR B O 1
ATOM 4548 N N . GLU B 1 258 ? 12.876 30.172 74.315 1.00 33.91 243 GLU B N 1
ATOM 4549 C CA . GLU B 1 258 ? 13.608 30.043 75.591 1.00 35.03 243 GLU B CA 1
ATOM 4550 C C . GLU B 1 258 ? 13.176 31.051 76.675 1.00 35.36 243 GLU B C 1
ATOM 4551 O O . GLU B 1 258 ? 13.991 31.675 77.336 1.00 34.47 243 GLU B O 1
ATOM 4557 N N . LEU B 1 259 ? 11.871 31.224 76.799 1.00 39.45 244 LEU B N 1
ATOM 4558 C CA . LEU B 1 259 ? 11.262 32.175 77.707 1.00 40.86 244 LEU B CA 1
ATOM 4559 C C . LEU B 1 259 ? 11.697 32.009 79.161 1.00 40.61 244 LEU B C 1
ATOM 4560 O O . LEU B 1 259 ? 11.712 30.922 79.688 1.00 44.84 244 LEU B O 1
ATOM 4565 N N . ASP B 1 260 ? 11.945 33.142 79.791 1.00 41.78 245 ASP B N 1
ATOM 4566 C CA . ASP B 1 260 ? 12.724 33.319 81.007 1.00 49.19 245 ASP B CA 1
ATOM 4567 C C . ASP B 1 260 ? 12.470 34.820 81.329 1.00 47.59 245 ASP B C 1
ATOM 4568 O O . ASP B 1 260 ? 12.633 35.671 80.438 1.00 44.62 245 ASP B O 1
ATOM 4573 N N . ILE B 1 261 ? 12.123 35.162 82.560 1.00 46.98 246 ILE B N 1
ATOM 4574 C CA . ILE B 1 261 ? 12.099 36.595 82.945 1.00 45.08 246 ILE B CA 1
ATOM 4575 C C . ILE B 1 261 ? 12.921 36.860 84.200 1.00 42.52 246 ILE B C 1
ATOM 4576 O O . ILE B 1 261 ? 12.430 36.733 85.286 1.00 44.85 246 ILE B O 1
ATOM 4581 N N . ARG B 1 262 ? 14.188 37.177 84.016 1.00 40.34 247 ARG B N 1
ATOM 4582 C CA . ARG B 1 262 ? 15.089 37.471 85.097 1.00 46.19 247 ARG B CA 1
ATOM 4583 C C . ARG B 1 262 ? 14.579 38.643 85.947 1.00 50.36 247 ARG B C 1
ATOM 4584 O O . ARG B 1 262 ? 14.229 39.706 85.409 1.00 47.25 247 ARG B O 1
ATOM 4592 N N . ILE B 1 263 ? 14.586 38.463 87.262 1.00 54.35 248 ILE B N 1
ATOM 4593 C CA . ILE B 1 263 ? 14.066 39.480 88.211 1.00 67.03 248 ILE B CA 1
ATOM 4594 C C . ILE B 1 263 ? 14.762 40.888 88.135 1.00 69.99 248 ILE B C 1
ATOM 4595 O O . ILE B 1 263 ? 14.081 41.918 88.266 1.00 70.22 248 ILE B O 1
ATOM 4600 N N . ASN B 1 264 ? 16.072 40.915 87.836 1.00 78.31 249 ASN B N 1
ATOM 4601 C CA . ASN B 1 264 ? 16.954 42.083 88.078 1.00 82.65 249 ASN B CA 1
ATOM 4602 C C . ASN B 1 264 ? 17.407 42.985 86.907 1.00 89.57 249 ASN B C 1
ATOM 4603 O O . ASN B 1 264 ? 16.625 43.807 86.452 1.00 103.80 249 ASN B O 1
ATOM 4608 N N . GLU B 1 265 ? 18.658 42.847 86.442 1.00 94.16 250 GLU B N 1
ATOM 4609 C CA . GLU B 1 265 ? 19.465 44.016 85.965 1.00 91.23 250 GLU B CA 1
ATOM 4610 C C . GLU B 1 265 ? 19.848 44.173 84.432 1.00 93.64 250 GLU B C 1
ATOM 4611 O O . GLU B 1 265 ? 18.947 44.466 83.624 1.00 87.41 250 GLU B O 1
ATOM 4617 N N . ASP B 1 266 ? 21.148 44.019 84.063 1.00 101.45 251 ASP B N 1
ATOM 4618 C CA . ASP B 1 266 ? 21.737 44.316 82.682 1.00 91.90 251 ASP B CA 1
ATOM 4619 C C . ASP B 1 266 ? 21.641 43.200 81.638 1.00 83.10 251 ASP B C 1
ATOM 4620 O O . ASP B 1 266 ? 21.922 43.429 80.463 1.00 80.14 251 ASP B O 1
ATOM 4625 N N . MET B 1 267 ? 21.307 41.995 82.104 1.00 89.83 252 MET B N 1
ATOM 4626 C CA . MET B 1 267 ? 21.163 40.804 81.279 1.00 76.72 252 MET B CA 1
ATOM 4627 C C . MET B 1 267 ? 20.247 41.115 80.106 1.00 76.81 252 MET B C 1
ATOM 4628 O O . MET B 1 267 ? 19.014 41.058 80.194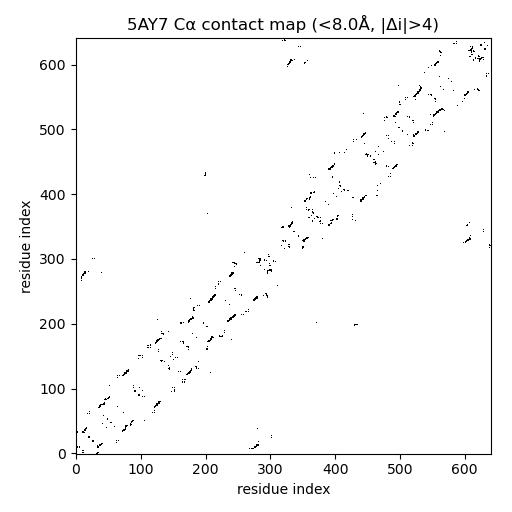 1.00 95.58 252 MET B O 1
ATOM 4633 N N . GLY B 1 268 ? 20.890 41.503 79.029 1.00 56.64 253 GLY B N 1
ATOM 4634 C CA . GLY B 1 268 ? 20.305 41.513 77.715 1.00 62.84 253 GLY B CA 1
ATOM 4635 C C . GLY B 1 268 ? 21.459 40.934 76.920 1.00 54.05 253 GLY B C 1
ATOM 4636 O O . GLY B 1 268 ? 21.839 39.815 77.178 1.00 53.50 253 GLY B O 1
ATOM 4637 N N . GLY B 1 269 ? 22.064 41.734 76.039 1.00 50.18 254 GLY B N 1
ATOM 4638 C CA . GLY B 1 269 ? 23.332 41.367 75.395 1.00 58.04 254 GLY B CA 1
ATOM 4639 C C . GLY B 1 269 ? 24.531 41.101 76.303 1.00 61.71 254 GLY B C 1
ATOM 4640 O O . GLY B 1 269 ? 25.510 40.488 75.862 1.00 82.10 254 GLY B O 1
ATOM 4641 N N . GLY B 1 270 ? 24.486 41.607 77.538 1.00 67.40 255 GLY B N 1
ATOM 4642 C CA . GLY B 1 270 ? 25.538 41.423 78.529 1.00 61.59 255 GLY B CA 1
ATOM 4643 C C . GLY B 1 270 ? 25.778 39.982 78.963 1.00 64.11 255 GLY B C 1
ATOM 4644 O O . GLY B 1 270 ? 26.941 39.658 79.111 1.00 71.51 255 GLY B O 1
ATOM 4645 N N . LEU B 1 271 ? 24.733 39.152 79.239 1.00 56.96 256 LEU B N 1
ATOM 4646 C CA . LEU B 1 271 ? 24.880 37.623 79.263 1.00 63.18 256 LEU B CA 1
ATOM 4647 C C . LEU B 1 271 ? 24.341 37.008 77.920 1.00 63.22 256 LEU B C 1
ATOM 4648 O O . LEU B 1 271 ? 23.697 37.714 77.120 1.00 57.44 256 LEU B O 1
ATOM 4653 N N . ARG B 1 272 ? 24.587 35.708 77.668 1.00 83.80 257 ARG B N 1
ATOM 4654 C CA . ARG B 1 272 ? 24.520 35.102 76.285 1.00 82.22 257 ARG B CA 1
ATOM 4655 C C . ARG B 1 272 ? 25.481 36.079 75.568 1.00 86.91 257 ARG B C 1
ATOM 4656 O O . ARG B 1 272 ? 25.127 36.724 74.583 1.00 101.61 257 ARG B O 1
ATOM 4664 N N . PHE B 1 273 ? 26.727 36.108 76.074 1.00 85.40 258 PHE B N 1
ATOM 4665 C CA . PHE B 1 273 ? 27.532 37.338 76.266 1.00 76.66 258 PHE B CA 1
ATOM 4666 C C . PHE B 1 273 ? 28.481 37.625 75.115 1.00 79.73 258 PHE B C 1
ATOM 4667 O O . PHE B 1 273 ? 29.634 37.221 75.151 1.00 70.16 258 PHE B O 1
ATOM 4675 N N . VAL B 1 280 ? 13.645 37.557 97.402 1.00 78.77 265 VAL B N 1
ATOM 4676 C CA . VAL B 1 280 ? 12.609 38.222 96.615 1.00 86.83 265 VAL B CA 1
ATOM 4677 C C . VAL B 1 280 ? 11.546 38.956 97.443 1.00 77.65 265 VAL B C 1
ATOM 4678 O O . VAL B 1 280 ? 10.655 38.338 98.059 1.00 72.04 265 VAL B O 1
ATOM 4682 N N . SER B 1 281 ? 11.632 40.282 97.389 1.00 63.67 266 SER B N 1
ATOM 4683 C CA . SER B 1 281 ? 10.586 41.181 97.860 1.00 60.03 266 SER B CA 1
ATOM 4684 C C . SER B 1 281 ? 9.257 40.821 97.222 1.00 60.05 266 SER B C 1
ATOM 4685 O O . SER B 1 281 ? 9.217 40.369 96.057 1.00 55.64 266 SER B O 1
ATOM 4688 N N . ASP B 1 282 ? 8.169 41.033 97.954 1.00 57.90 267 ASP B N 1
ATOM 4689 C CA . ASP B 1 282 ? 6.833 40.916 97.350 1.00 64.18 267 ASP B CA 1
ATOM 4690 C C . ASP B 1 282 ? 6.698 41.930 96.193 1.00 62.54 267 ASP B C 1
ATOM 4691 O O . ASP B 1 282 ? 5.863 41.763 95.292 1.00 57.22 267 ASP B O 1
ATOM 4696 N N . TRP B 1 283 ? 7.491 43.001 96.238 1.00 53.39 268 TRP B N 1
ATOM 4697 C CA . TRP B 1 283 ? 7.434 44.010 95.175 1.00 51.66 268 TRP B CA 1
ATOM 4698 C C . TRP B 1 283 ? 8.027 43.469 93.846 1.00 46.66 268 TRP B C 1
ATOM 4699 O O . TRP B 1 283 ? 7.342 43.525 92.822 1.00 42.17 268 TRP B O 1
ATOM 4710 N N . GLU B 1 284 ? 9.262 42.955 93.877 1.00 42.59 269 GLU B N 1
ATOM 4711 C CA . GLU B 1 284 ? 9.840 42.233 92.726 1.00 50.42 269 GLU B CA 1
ATOM 4712 C C . GLU B 1 284 ? 8.958 41.095 92.126 1.00 54.37 269 GLU B C 1
ATOM 4713 O O . GLU B 1 284 ? 8.780 41.020 90.890 1.00 52.86 269 GLU B O 1
ATOM 4719 N N . ARG B 1 285 ? 8.425 40.217 92.979 1.00 54.04 270 ARG B N 1
ATOM 4720 C CA . ARG B 1 285 ? 7.528 39.162 92.503 1.00 59.53 270 ARG B CA 1
ATOM 4721 C C . ARG B 1 285 ? 6.377 39.778 91.741 1.00 51.19 270 ARG B C 1
ATOM 4722 O O . ARG B 1 285 ? 5.926 39.244 90.749 1.00 51.56 270 ARG B O 1
ATOM 4730 N N . THR B 1 286 ? 5.860 40.883 92.249 1.00 53.06 271 THR B N 1
ATOM 4731 C CA . THR B 1 286 ? 4.663 41.502 91.668 1.00 53.17 271 THR B CA 1
ATOM 4732 C C . THR B 1 286 ? 5.013 42.113 90.334 1.00 49.39 271 THR B C 1
ATOM 4733 O O . THR B 1 286 ? 4.207 42.060 89.421 1.00 50.38 271 THR B O 1
ATOM 4737 N N . LEU B 1 287 ? 6.216 42.680 90.229 1.00 48.80 272 LEU B N 1
ATOM 4738 C CA . LEU B 1 287 ? 6.735 43.204 88.965 1.00 48.05 272 LEU B CA 1
ATOM 4739 C C . LEU B 1 287 ? 6.769 42.092 87.922 1.00 46.48 272 LEU B C 1
ATOM 4740 O O . LEU B 1 287 ? 6.170 42.201 86.827 1.00 39.36 272 LEU B O 1
ATOM 4745 N N . GLN B 1 288 ? 7.419 41.006 88.326 1.00 44.69 273 GLN B N 1
ATOM 4746 C CA . GLN B 1 288 ? 7.585 39.828 87.479 1.00 47.30 273 GLN B CA 1
ATOM 4747 C C . GLN B 1 288 ? 6.257 39.257 87.048 1.00 46.08 273 GLN B C 1
ATOM 4748 O O . GLN B 1 288 ? 6.041 38.987 85.857 1.00 44.29 273 GLN B O 1
ATOM 4754 N N . GLN B 1 289 ? 5.345 39.109 87.988 1.00 44.41 274 GLN B N 1
ATOM 4755 C CA . GLN B 1 289 ? 4.070 38.538 87.625 1.00 48.46 274 GLN B CA 1
ATOM 4756 C C . GLN B 1 289 ? 3.410 39.388 86.585 1.00 48.49 274 GLN B C 1
ATOM 4757 O O . GLN B 1 289 ? 2.857 38.891 85.620 1.00 53.93 274 GLN B O 1
ATOM 4763 N N . ASP B 1 290 ? 3.457 40.688 86.766 1.00 54.94 275 ASP B N 1
ATOM 4764 C CA . ASP B 1 290 ? 2.705 41.536 85.889 1.00 55.50 275 ASP B CA 1
ATOM 4765 C C . ASP B 1 290 ? 3.325 41.565 84.506 1.00 47.35 275 ASP B C 1
ATOM 4766 O O . ASP B 1 290 ? 2.592 41.601 83.533 1.00 50.70 275 ASP B O 1
ATOM 4771 N N . GLN B 1 291 ? 4.649 41.444 84.400 1.00 50.21 276 GLN B N 1
ATOM 4772 C CA . GLN B 1 291 ? 5.321 41.208 83.085 1.00 48.95 276 GLN B CA 1
ATOM 4773 C C . GLN B 1 291 ? 4.871 39.924 82.395 1.00 44.90 276 GLN B C 1
ATOM 4774 O O . GLN B 1 291 ? 4.445 39.950 81.248 1.00 45.30 276 GLN B O 1
ATOM 4780 N N . TYR B 1 292 ? 5.004 38.787 83.070 1.00 44.50 277 TYR B N 1
ATOM 4781 C CA . TYR B 1 292 ? 4.442 37.530 82.515 1.00 46.69 277 TYR B CA 1
ATOM 4782 C C . TYR B 1 292 ? 2.976 37.725 82.035 1.00 45.45 277 TYR B C 1
ATOM 4783 O O . TYR B 1 292 ? 2.597 37.210 80.994 1.00 50.49 277 TYR B O 1
ATOM 4792 N N . VAL B 1 293 ? 2.168 38.462 82.787 1.00 46.99 278 VAL B N 1
ATOM 4793 C CA . VAL B 1 293 ? 0.726 38.547 82.515 1.00 48.73 278 VAL B CA 1
ATOM 4794 C C . VAL B 1 293 ? 0.529 39.345 81.237 1.00 47.94 278 VAL B C 1
ATOM 4795 O O . VAL B 1 293 ? -0.320 39.011 80.405 1.00 46.26 278 VAL B O 1
ATOM 4799 N N . GLN B 1 294 ? 1.330 40.391 81.093 1.00 51.93 279 GLN B N 1
ATOM 4800 C CA . GLN B 1 294 ? 1.257 41.267 79.930 1.00 56.24 279 GLN B CA 1
ATOM 4801 C C . GLN B 1 294 ? 1.879 40.626 78.692 1.00 50.65 279 GLN B C 1
ATOM 4802 O O . GLN B 1 294 ? 1.363 40.775 77.572 1.00 46.03 279 GLN B O 1
ATOM 4808 N N . LEU B 1 295 ? 2.979 39.916 78.890 1.00 45.36 280 LEU B N 1
ATOM 4809 C CA . LEU B 1 295 ? 3.577 39.173 77.804 1.00 45.48 280 LEU B CA 1
ATOM 4810 C C . LEU B 1 295 ? 2.578 38.191 77.214 1.00 44.83 280 LEU B C 1
ATOM 4811 O O . LEU B 1 295 ? 2.387 38.154 76.010 1.00 48.27 280 LEU B O 1
ATOM 4816 N N . PHE B 1 296 ? 1.922 37.406 78.056 1.00 43.85 281 PHE B N 1
ATOM 4817 C CA . PHE B 1 296 ? 1.008 36.404 77.527 1.00 47.31 281 PHE B CA 1
ATOM 4818 C C . PHE B 1 296 ? -0.239 36.984 76.924 1.00 48.16 281 PHE B C 1
ATOM 4819 O O . PHE B 1 296 ? -0.941 36.289 76.200 1.00 54.59 281 PHE B O 1
ATOM 4827 N N . LYS B 1 297 ? -0.517 38.248 77.234 1.00 57.05 282 LYS B N 1
ATOM 4828 C CA . LYS B 1 297 ? -1.557 39.019 76.562 1.00 56.99 282 LYS B CA 1
ATOM 4829 C C . LYS B 1 297 ? -1.150 39.382 75.133 1.00 51.91 282 LYS B C 1
ATOM 4830 O O . LYS B 1 297 ? -1.916 39.170 74.205 1.00 47.37 282 LYS B O 1
ATOM 4836 N N . VAL B 1 298 ? 0.057 39.899 74.944 1.00 48.12 283 VAL B N 1
ATOM 4837 C CA . VAL B 1 298 ? 0.579 40.116 73.591 1.00 48.61 283 VAL B CA 1
ATOM 4838 C C . VAL B 1 298 ? 0.583 38.765 72.809 1.00 54.13 283 VAL B C 1
ATOM 4839 O O . VAL B 1 298 ? 0.127 38.700 71.652 1.00 54.67 283 VAL B O 1
ATOM 4843 N N . LEU B 1 299 ? 1.029 37.674 73.445 1.00 48.84 284 LEU B N 1
ATOM 4844 C CA . LEU B 1 299 ? 1.174 36.387 72.726 1.00 47.47 284 LEU B CA 1
ATOM 4845 C C . LEU B 1 299 ? -0.176 35.862 72.279 1.00 45.99 284 LEU B C 1
ATOM 4846 O O . LEU B 1 299 ? -0.324 35.478 71.113 1.00 42.08 284 LEU B O 1
ATOM 4851 N N . ARG B 1 300 ? -1.159 35.860 73.184 1.00 45.71 285 ARG B N 1
ATOM 4852 C CA . ARG B 1 300 ? -2.529 35.405 72.816 1.00 46.54 285 ARG B CA 1
ATOM 4853 C C . ARG B 1 300 ? -3.104 36.231 71.685 1.00 46.35 285 ARG B C 1
ATOM 4854 O O . ARG B 1 300 ? -3.775 35.693 70.842 1.00 53.95 285 ARG B O 1
ATOM 4862 N N . LYS B 1 301 ? -2.808 37.528 71.642 1.00 52.10 286 LYS B N 1
ATOM 4863 C CA . LYS B 1 301 ? -3.259 38.370 70.536 1.00 60.13 286 LYS B CA 1
ATOM 4864 C C . LYS B 1 301 ? -2.711 37.878 69.180 1.00 58.94 286 LYS B C 1
ATOM 4865 O O . LYS B 1 301 ? -3.379 38.004 68.153 1.00 51.74 286 LYS B O 1
ATOM 4871 N N . HIS B 1 302 ? -1.510 37.289 69.196 1.00 58.66 287 HIS B N 1
ATOM 4872 C CA . HIS B 1 302 ? -0.864 36.795 67.980 1.00 54.62 287 HIS B CA 1
ATOM 4873 C C . HIS B 1 302 ? -0.894 35.274 67.823 1.00 51.48 287 HIS B C 1
ATOM 4874 O O . HIS B 1 302 ? -0.015 34.687 67.193 1.00 48.26 287 HIS B O 1
ATOM 4881 N N . LYS B 1 303 ? -1.917 34.631 68.364 1.00 49.89 288 LYS B N 1
ATOM 4882 C CA . LYS B 1 303 ? -2.021 33.177 68.272 1.00 54.42 288 LYS B CA 1
ATOM 4883 C C . LYS B 1 303 ? -2.009 32.693 66.854 1.00 57.40 288 LYS B C 1
ATOM 4884 O O . LYS B 1 303 ? -1.816 31.511 66.626 1.00 57.06 288 LYS B O 1
ATOM 4890 N N . ASP B 1 304 ? -2.265 33.603 65.918 1.00 61.17 289 ASP B N 1
ATOM 4891 C CA . ASP B 1 304 ? -2.384 33.280 64.479 1.00 67.53 289 ASP B CA 1
ATOM 4892 C C . ASP B 1 304 ? -1.063 32.803 63.918 1.00 54.42 289 ASP B C 1
ATOM 4893 O O . ASP B 1 304 ? -1.048 31.825 63.195 1.00 52.19 289 ASP B O 1
ATOM 4898 N N . VAL B 1 305 ? 0.031 33.484 64.266 1.00 50.48 290 VAL B N 1
ATOM 4899 C CA . VAL B 1 305 ? 1.372 33.041 63.890 1.00 52.01 290 VAL B CA 1
ATOM 4900 C C . VAL B 1 305 ? 2.239 32.414 64.985 1.00 53.12 290 VAL B C 1
ATOM 4901 O O . VAL B 1 305 ? 3.288 31.806 64.653 1.00 49.98 290 VAL B O 1
ATOM 4905 N N . ILE B 1 306 ? 1.872 32.584 66.260 1.00 50.23 291 ILE B N 1
ATOM 4906 C CA . ILE B 1 306 ? 2.666 31.947 67.306 1.00 49.20 291 ILE B CA 1
ATOM 4907 C C . ILE B 1 306 ? 2.148 30.532 67.412 1.00 49.33 291 ILE B C 1
ATOM 4908 O O . ILE B 1 306 ? 0.933 30.356 67.635 1.00 49.16 291 ILE B O 1
ATOM 4913 N N . ASP B 1 307 ? 3.041 29.537 67.236 1.00 45.36 292 ASP B N 1
ATOM 4914 C CA . ASP B 1 307 ? 2.665 28.109 67.263 1.00 45.53 292 ASP B CA 1
ATOM 4915 C C . ASP B 1 307 ? 2.986 27.429 68.540 1.00 41.06 292 ASP B C 1
ATOM 4916 O O . ASP B 1 307 ? 2.432 26.393 68.837 1.00 39.74 292 ASP B O 1
ATOM 4921 N N . CYS B 1 308 ? 3.913 28.001 69.276 1.00 42.94 293 CYS B N 1
ATOM 4922 C CA . CYS B 1 308 ? 4.507 27.373 70.423 1.00 43.69 293 CYS B CA 1
ATOM 4923 C C . CYS B 1 308 ? 5.259 28.411 71.279 1.00 44.34 293 CYS B C 1
ATOM 4924 O O . CYS B 1 308 ? 5.980 29.259 70.755 1.00 44.81 293 CYS B O 1
ATOM 4927 N N . VAL B 1 309 ? 5.096 28.326 72.599 1.00 46.11 294 VAL B N 1
ATOM 4928 C CA . VAL B 1 309 ? 5.855 29.126 73.533 1.00 42.73 294 VAL B CA 1
ATOM 4929 C C . VAL B 1 309 ? 6.519 28.192 74.521 1.00 42.67 294 VAL B C 1
ATOM 4930 O O . VAL B 1 309 ? 5.838 27.547 75.303 1.00 48.28 294 VAL B O 1
ATOM 4934 N N . THR B 1 310 ? 7.850 28.146 74.490 1.00 38.13 295 THR B N 1
ATOM 4935 C CA . THR B 1 310 ? 8.637 27.215 75.274 1.00 35.96 295 THR B CA 1
ATOM 4936 C C . THR B 1 310 ? 9.416 27.968 76.315 1.00 39.20 295 THR B C 1
ATOM 4937 O O . THR B 1 310 ? 10.090 28.940 75.966 1.00 39.54 295 THR B O 1
ATOM 4941 N N . PHE B 1 311 ? 9.315 27.527 77.580 1.00 37.58 296 PHE B N 1
ATOM 4942 C CA . PHE B 1 311 ? 10.094 28.069 78.681 1.00 37.16 296 PHE B CA 1
ATOM 4943 C C . PHE B 1 311 ? 11.434 27.376 78.724 1.00 38.81 296 PHE B C 1
ATOM 4944 O O . PHE B 1 311 ? 11.515 26.199 78.470 1.00 39.06 296 PHE B O 1
ATOM 4952 N N . TRP B 1 312 ? 12.489 28.106 79.053 1.00 40.52 297 TRP B N 1
ATOM 4953 C CA . TRP B 1 312 ? 13.804 27.502 79.187 1.00 42.91 297 TRP B CA 1
ATOM 4954 C C . TRP B 1 312 ? 13.971 26.982 80.641 1.00 46.41 297 TRP B C 1
ATOM 4955 O O . TRP B 1 312 ? 14.039 27.763 81.604 1.00 51.52 297 TRP B O 1
ATOM 4966 N N . ASN B 1 313 ? 13.998 25.668 80.789 1.00 43.72 298 ASN B N 1
ATOM 4967 C CA . ASN B 1 313 ? 14.100 25.007 82.098 1.00 42.30 298 ASN B CA 1
ATOM 4968 C C . ASN B 1 313 ? 12.734 24.874 82.814 1.00 43.75 298 ASN B C 1
ATOM 4969 O O . ASN B 1 313 ? 11.821 25.736 82.726 1.00 44.67 298 ASN B O 1
ATOM 4974 N N . VAL B 1 314 ? 12.614 23.774 83.540 1.00 45.01 299 VAL B N 1
ATOM 4975 C CA . VAL B 1 314 ? 11.378 23.394 84.194 1.00 44.72 299 VAL B CA 1
ATOM 4976 C C . VAL B 1 314 ? 11.078 24.326 85.382 1.00 50.35 299 VAL B C 1
ATOM 4977 O O . VAL B 1 314 ? 9.974 24.852 85.506 1.00 54.20 299 VAL B O 1
ATOM 4981 N N . SER B 1 315 ? 12.086 24.569 86.213 1.00 49.13 300 SER B N 1
ATOM 4982 C CA . SER B 1 315 ? 11.917 25.348 87.431 1.00 52.80 300 SER B CA 1
ATOM 4983 C C . SER B 1 315 ? 13.149 26.164 87.732 1.00 49.51 300 SER B C 1
ATOM 4984 O O . SER B 1 315 ? 14.223 25.899 87.193 1.00 43.98 300 SER B O 1
ATOM 4987 N N . ASP B 1 316 ? 12.997 27.105 88.656 1.00 47.21 301 ASP B N 1
ATOM 4988 C CA . ASP B 1 316 ? 14.104 27.949 89.065 1.00 50.70 301 ASP B CA 1
ATOM 4989 C C . ASP B 1 316 ? 15.332 27.137 89.490 1.00 49.10 301 ASP B C 1
ATOM 4990 O O . ASP B 1 316 ? 16.457 27.613 89.381 1.00 45.83 301 ASP B O 1
ATOM 4995 N N . LYS B 1 317 ? 15.100 25.942 90.018 1.00 51.02 302 LYS B N 1
ATOM 4996 C CA . LYS B 1 317 ? 16.161 24.982 90.352 1.00 53.57 302 LYS B CA 1
ATOM 4997 C C . LYS B 1 317 ? 17.063 24.632 89.158 1.00 53.06 302 LYS B C 1
ATOM 4998 O O . LYS B 1 317 ? 18.291 24.480 89.304 1.00 47.65 302 LYS B O 1
ATOM 5004 N N . ASP B 1 318 ? 16.448 24.498 87.981 1.00 52.48 303 ASP B N 1
ATOM 5005 C CA . ASP B 1 318 ? 17.171 24.130 86.754 1.00 53.25 303 ASP B CA 1
ATOM 5006 C C . ASP B 1 318 ? 17.630 25.311 85.883 1.00 49.99 303 ASP B C 1
ATOM 5007 O O . ASP B 1 318 ? 18.298 25.087 84.881 1.00 50.14 303 ASP B O 1
ATOM 5012 N N . SER B 1 319 ? 17.243 26.542 86.217 1.00 49.35 304 SER B N 1
ATOM 5013 C CA . SER B 1 319 ? 17.556 27.711 85.378 1.00 46.16 304 SER B CA 1
ATOM 5014 C C . SER B 1 319 ? 19.051 27.998 85.265 1.00 51.61 304 SER B C 1
ATOM 5015 O O . SER B 1 319 ? 19.789 28.111 86.272 1.00 46.35 304 SER B O 1
ATOM 5018 N N . TRP B 1 320 ? 19.459 28.124 84.002 1.00 50.60 305 TRP B N 1
ATOM 5019 C CA . TRP B 1 320 ? 20.779 28.589 83.624 1.00 50.32 305 TRP B CA 1
ATOM 5020 C C . TRP B 1 320 ? 21.110 29.963 84.202 1.00 50.50 305 TRP B C 1
ATOM 5021 O O . TRP B 1 320 ? 22.284 30.335 84.227 1.00 50.65 305 TRP B O 1
ATOM 5032 N N . LEU B 1 321 ? 20.087 30.715 84.642 1.00 49.17 306 LEU B N 1
ATOM 5033 C CA . LEU B 1 321 ? 20.282 31.986 85.344 1.00 49.33 306 LEU B CA 1
ATOM 5034 C C . LEU B 1 321 ? 20.509 31.858 86.851 1.00 56.63 306 LEU B C 1
ATOM 5035 O O . LEU B 1 321 ? 20.993 32.800 87.489 1.00 59.11 306 LEU B O 1
ATOM 5040 N N . GLY B 1 322 ? 20.134 30.731 87.442 1.00 56.73 307 GLY B N 1
ATOM 5041 C CA . GLY B 1 322 ? 20.265 30.583 88.885 1.00 54.06 307 GLY B CA 1
ATOM 5042 C C . GLY B 1 322 ? 18.955 30.871 89.582 1.00 58.11 307 GLY B C 1
ATOM 5043 O O . GLY B 1 322 ? 18.070 31.580 89.048 1.00 59.05 307 GLY B O 1
ATOM 5044 N N . VAL B 1 323 ? 18.839 30.298 90.779 1.00 59.51 308 VAL B N 1
ATOM 5045 C CA . VAL B 1 323 ? 17.615 30.326 91.570 1.00 59.00 308 VAL B CA 1
ATOM 5046 C C . VAL B 1 323 ? 17.414 31.731 92.149 1.00 60.81 308 VAL B C 1
ATOM 5047 O O . VAL B 1 323 ? 16.292 32.208 92.356 1.00 59.22 308 VAL B O 1
ATOM 5051 N N . ARG B 1 324 ? 18.535 32.391 92.408 1.00 65.66 309 ARG B N 1
ATOM 5052 C CA . ARG B 1 324 ? 18.533 33.741 92.902 1.00 66.95 309 ARG B CA 1
ATOM 5053 C C . ARG B 1 324 ? 17.926 34.718 91.908 1.00 67.35 309 ARG B C 1
ATOM 5054 O O . ARG B 1 324 ? 17.686 35.838 92.287 1.00 66.71 309 ARG B O 1
ATOM 5062 N N . ASN B 1 325 ? 17.704 34.327 90.645 1.00 63.89 310 ASN B N 1
ATOM 5063 C CA . ASN B 1 325 ? 17.004 35.206 89.675 1.00 55.17 310 ASN B CA 1
ATOM 5064 C C . ASN B 1 325 ? 15.566 34.851 89.409 1.00 50.22 310 ASN B C 1
ATOM 5065 O O . ASN B 1 325 ? 14.945 35.509 88.605 1.00 44.74 310 ASN B O 1
ATOM 5070 N N . TYR B 1 326 ? 15.057 33.787 90.042 1.00 49.54 311 TYR B N 1
ATOM 5071 C CA . TYR B 1 326 ? 13.602 33.551 90.151 1.00 52.81 311 TYR B CA 1
ATOM 5072 C C . TYR B 1 326 ? 12.846 33.689 88.824 1.00 47.57 311 TYR B C 1
ATOM 5073 O O . TYR B 1 326 ? 11.828 34.332 88.767 1.00 44.25 311 TYR B O 1
ATOM 5082 N N . PRO B 1 327 ? 13.344 33.062 87.758 1.00 43.89 312 PRO B N 1
ATOM 5083 C CA . PRO B 1 327 ? 12.928 33.418 86.422 1.00 40.14 312 PRO B CA 1
ATOM 5084 C C . PRO B 1 327 ? 11.709 32.750 85.868 1.00 41.62 312 PRO B C 1
ATOM 5085 O O . PRO B 1 327 ? 11.161 33.232 84.868 1.00 41.23 312 PRO B O 1
ATOM 5089 N N . LEU B 1 328 ? 11.284 31.642 86.464 1.00 41.55 313 LEU B N 1
ATOM 5090 C CA . LEU B 1 328 ? 10.208 30.829 85.889 1.00 40.39 313 LEU B CA 1
ATOM 5091 C C . LEU B 1 328 ? 8.923 30.798 86.728 1.00 43.53 313 LEU B C 1
ATOM 5092 O O . LEU B 1 328 ? 8.879 31.319 87.823 1.00 44.97 313 LEU B O 1
ATOM 5097 N N . LEU B 1 329 ? 7.884 30.168 86.194 1.00 42.16 314 LEU B N 1
ATOM 5098 C CA . LEU B 1 329 ? 6.623 30.042 86.869 1.00 44.68 314 LEU B CA 1
ATOM 5099 C C . LEU B 1 329 ? 6.584 28.933 87.952 1.00 49.79 314 LEU B C 1
ATOM 5100 O O . LEU B 1 329 ? 5.545 28.752 88.621 1.00 46.47 314 LEU B O 1
ATOM 5105 N N . PHE B 1 330 ? 7.686 28.191 88.099 1.00 48.20 315 PHE B N 1
ATOM 5106 C CA . PHE B 1 330 ? 7.789 27.098 89.051 1.00 51.54 315 PHE B CA 1
ATOM 5107 C C . PHE B 1 330 ? 9.003 27.324 89.906 1.00 52.32 315 PHE B C 1
ATOM 5108 O O . PHE B 1 330 ? 10.092 27.566 89.405 1.00 51.00 315 PHE B O 1
ATOM 5116 N N . ASP B 1 331 ? 8.799 27.224 91.209 1.00 55.55 316 ASP B N 1
ATOM 5117 C CA . ASP B 1 331 ? 9.839 27.481 92.216 1.00 55.04 316 ASP B CA 1
ATOM 5118 C C . ASP B 1 331 ? 10.834 26.335 92.294 1.00 54.29 316 ASP B C 1
ATOM 5119 O O . ASP B 1 331 ? 10.674 25.308 91.585 1.00 54.53 316 ASP B O 1
ATOM 5124 N N . GLU B 1 332 ? 11.840 26.479 93.164 1.00 57.32 317 GLU B N 1
ATOM 5125 C CA . GLU B 1 332 ? 12.908 25.453 93.256 1.00 61.18 317 GLU B CA 1
ATOM 5126 C C . GLU B 1 332 ? 12.467 24.091 93.792 1.00 56.51 317 GLU B C 1
ATOM 5127 O O . GLU B 1 332 ? 13.203 23.143 93.679 1.00 61.08 317 GLU B O 1
ATOM 5133 N N . ASN B 1 333 ? 11.264 23.983 94.344 1.00 53.77 318 ASN B N 1
ATOM 5134 C CA . ASN B 1 333 ? 10.700 22.657 94.679 1.00 56.24 318 ASN B CA 1
ATOM 5135 C C . ASN B 1 333 ? 9.744 22.143 93.626 1.00 47.51 318 ASN B C 1
ATOM 5136 O O . ASN B 1 333 ? 8.891 21.351 93.939 1.00 47.49 318 ASN B O 1
ATOM 5141 N N . TYR B 1 334 ? 9.833 22.649 92.406 1.00 49.25 319 TYR B N 1
ATOM 5142 C CA . TYR B 1 334 ? 8.946 22.241 91.304 1.00 47.98 319 TYR B CA 1
ATOM 5143 C C . TYR B 1 334 ? 7.463 22.449 91.580 1.00 50.58 319 TYR B C 1
ATOM 5144 O O . TYR B 1 334 ? 6.637 21.689 91.085 1.00 53.80 319 TYR B O 1
ATOM 5153 N N . LYS B 1 335 ? 7.146 23.512 92.329 1.00 51.48 320 LYS B N 1
ATOM 5154 C CA . LYS B 1 335 ? 5.764 23.916 92.628 1.00 48.46 320 LYS B CA 1
ATOM 5155 C C . LYS B 1 335 ? 5.443 25.249 91.988 1.00 46.92 320 LYS B C 1
ATOM 5156 O O . LYS B 1 335 ? 6.287 26.137 91.929 1.00 45.84 320 LYS B O 1
ATOM 5162 N N . PRO B 1 336 ? 4.204 25.416 91.523 1.00 46.40 321 PRO B N 1
ATOM 5163 C CA . PRO B 1 336 ? 3.835 26.656 90.848 1.00 50.12 321 PRO B CA 1
ATOM 5164 C C . PRO B 1 336 ? 3.912 27.892 91.748 1.00 46.82 321 PRO B C 1
ATOM 5165 O O . PRO B 1 336 ? 3.489 27.830 92.886 1.00 53.56 321 PRO B O 1
ATOM 5169 N N . LYS B 1 337 ? 4.406 29.001 91.225 1.00 42.83 322 LYS B N 1
ATOM 5170 C CA . LYS B 1 337 ? 4.330 30.297 91.915 1.00 47.15 322 LYS B CA 1
ATOM 5171 C C . LYS B 1 337 ? 3.002 31.001 91.642 1.00 44.68 322 LYS B C 1
ATOM 5172 O O . LYS B 1 337 ? 2.197 30.510 90.870 1.00 51.14 322 LYS B O 1
ATOM 5178 N N . GLN B 1 338 ? 2.771 32.137 92.286 1.00 46.76 323 GLN B N 1
ATOM 5179 C CA . GLN B 1 338 ? 1.549 32.945 92.070 1.00 55.90 323 GLN B CA 1
ATOM 5180 C C . GLN B 1 338 ? 1.373 33.349 90.598 1.00 54.26 323 GLN B C 1
ATOM 5181 O O . GLN B 1 338 ? 0.248 33.452 90.094 1.00 50.63 323 GLN B O 1
ATOM 5187 N N . ALA B 1 339 ? 2.498 33.608 89.922 1.00 55.39 324 ALA B N 1
ATOM 5188 C CA . ALA B 1 339 ? 2.463 34.000 88.515 1.00 51.94 324 ALA B CA 1
ATOM 5189 C C . ALA B 1 339 ? 1.842 32.900 87.649 1.00 47.91 324 ALA B C 1
ATOM 5190 O O . ALA B 1 339 ? 1.202 33.200 86.652 1.00 45.75 324 ALA B O 1
ATOM 5192 N N . TYR B 1 340 ? 2.038 31.639 88.059 1.00 47.71 325 TYR B N 1
ATOM 5193 C CA . TYR B 1 340 ? 1.471 30.461 87.403 1.00 47.96 325 TYR B CA 1
ATOM 5194 C C . TYR B 1 340 ? -0.018 30.572 87.202 1.00 49.26 325 TYR B C 1
ATOM 5195 O O . TYR B 1 340 ? -0.486 30.457 86.090 1.00 50.01 325 TYR B O 1
ATOM 5204 N N . ASN B 1 341 ? -0.769 30.817 88.261 1.00 51.51 326 ASN B N 1
ATOM 5205 C CA . ASN B 1 341 ? -2.220 30.983 88.105 1.00 55.15 326 ASN B CA 1
ATOM 5206 C C . ASN B 1 341 ? -2.626 32.188 87.294 1.00 50.54 326 ASN B C 1
ATOM 5207 O O . ASN B 1 341 ? -3.640 32.160 86.602 1.00 49.31 326 ASN B O 1
ATOM 5212 N N . ALA B 1 342 ? -1.860 33.265 87.420 1.00 53.40 327 ALA B N 1
ATOM 5213 C CA . ALA B 1 342 ? -2.168 34.511 86.707 1.00 54.79 327 ALA B CA 1
ATOM 5214 C C . ALA B 1 342 ? -2.082 34.254 85.188 1.00 53.88 327 ALA B C 1
ATOM 5215 O O . ALA B 1 342 ? -2.993 34.628 84.431 1.00 56.87 327 ALA B O 1
ATOM 5217 N N . VAL B 1 343 ? -1.027 33.542 84.784 1.00 50.90 328 VAL B N 1
ATOM 5218 C CA . VAL B 1 343 ? -0.796 33.161 83.382 1.00 52.14 328 VAL B CA 1
ATOM 5219 C C . VAL B 1 343 ? -1.769 32.087 82.908 1.00 51.14 328 VAL B C 1
ATOM 5220 O O . VAL B 1 343 ? -2.332 32.197 81.819 1.00 45.48 328 VAL B O 1
ATOM 5224 N N . LYS B 1 344 ? -1.951 31.043 83.714 1.00 51.37 329 LYS B N 1
ATOM 5225 C CA . LYS B 1 344 ? -2.861 29.952 83.353 1.00 54.82 329 LYS B CA 1
ATOM 5226 C C . LYS B 1 344 ? -4.337 30.374 83.179 1.00 59.84 329 LYS B C 1
ATOM 5227 O O . LYS B 1 344 ? -5.005 29.892 82.255 1.00 59.49 329 LYS B O 1
ATOM 5233 N N . ASN B 1 345 ? -4.837 31.259 84.044 1.00 58.57 330 ASN B N 1
ATOM 5234 C CA . ASN B 1 345 ? -6.279 31.540 84.099 1.00 65.39 330 ASN B CA 1
ATOM 5235 C C . ASN B 1 345 ? -6.660 32.935 83.629 1.00 66.84 330 ASN B C 1
ATOM 5236 O O . ASN B 1 345 ? -6.980 33.792 84.426 1.00 73.33 330 ASN B O 1
ATOM 5241 N N . PHE B 1 346 ? -6.658 33.135 82.321 1.00 66.91 331 PHE B N 1
ATOM 5242 C CA . PHE B 1 346 ? -7.029 34.409 81.692 1.00 63.24 331 PHE B CA 1
ATOM 5243 C C . PHE B 1 346 ? -8.480 34.221 81.180 1.00 65.96 331 PHE B C 1
ATOM 5244 O O . PHE B 1 346 ? -8.951 33.083 81.142 1.00 67.91 331 PHE B O 1
ATOM 5252 N N . ASP B 1 347 ? -9.196 35.276 80.782 1.00 71.27 332 ASP B N 1
ATOM 5253 C CA . ASP B 1 347 ? -10.598 35.089 80.270 1.00 86.34 332 ASP B CA 1
ATOM 5254 C C . ASP B 1 347 ? -10.734 34.204 78.988 1.00 79.92 332 ASP B C 1
ATOM 5255 O O . ASP B 1 347 ? -10.454 34.620 77.855 1.00 67.27 332 ASP B O 1
#

CATH classification: 3.20.20.80

InterPro domains:
  IPR001000 Glycoside hydrolase family 10 domain [PF00331] (5-331)
  IPR001000 Glycoside hydrolase family 10 domain [PR00134] (77-89)
  IPR001000 Glycoside hydrolase family 10 domain [PR00134] (125-136)
  IPR001000 Glycoside hydrolase family 10 domain [PR00134] (175-186)
  IPR001000 Glycoside hydrolase family 10 domain [PR00134] (203-215)
  IPR001000 Glycoside hydrolase family 10 domain [PS51760] (1-332)
  IPR001000 Glycoside hydrolase family 10 domain [SM00633] (46-333)
  IPR017853 Glycoside hydrolase superfamily [SSF51445] (4-332)
  IPR044846 Glycoside hydrolase family 10 [PTHR31490] (9-329)

Sequence (641 aa):
GLKDAYKDYFKIGVAVNNRNVADPDQIKVVLREFNSITAENAMKPQPTEPKKGEFNWEDADKIADFCRANGIKMRGHTLMWHSQIGSWMYQDEKGNLLSKEEFYANMKHHIQAIVNRYKDVVYCWDVVNEAVADSPVYPGRPELRNSPMYQIAGEEFIYKAFEYAHEADPDALLFYNDYNDAEPAKSQRIYNLVKRMKDAGVPIDGIGMQAHYNVYGPTMKEVDDAIKLYSTVVDHIHLTELDIRINVSDWERTLQQDQYVQLFKVLRKHKDVIDCVTFWNVSDKDSWLGVRNYPLLFDENYKPKQAYNAVKNFDAQGLKDAYKDYFKIGVAVNNRNVADPDQIKVVLREFNSITAENAMKPQPTEPKKGEFNWEDADKIADFCRANGIKMRGHTLMWHSQIGSWMYQDEKGNLLSKEEFYANMKHHIQAIVNRYKDVVYCWDVVNEAVADSPVYPGRPELRNSPMYQIAGEEFIYKAFEYAHEADPDALLFYNDYNDAEPAKSQRIYNLVKRMKDAGVPIDGIGMQAHYNVYGPTMKEVDDAIKLYSTVVDHIHLTELDIRINEDMGGGLRFVSDWERTLQQDQYVQLFKVLRKHKDVIDCVTFWNVSDKDSWLGVRNYPLLFDENYKPKQAYNAVKNFD

B-factor: mean 56.64, std 15.7, range [31.54, 150.74]

Secondary structure (DSSP, 8-state):
-HHHHTTTT-EEEEEE-TGGGT-HHHHHHHHHH-S-EEESSTTSHHHH-SBTTB---HHHHHHHHHHHHTT-PEEE--S--SSS--GGGTB-SSSPBPPHHHHHHHHHHHHHHHHHHHTTTEEEEEEEES-BPPS---TTS-SB---HHHHHHTTHHHHHHHHHHHHH-TTSEEEEEESSTT-HHHHHHHHHHHHHHHHTT----EEEE--EEESS-S-HHHHHHHHHHHHTT-SEEEEEEEEEE----HHHHHHHHHHHHHHHHHHHTTTTTEEEEEEESSSTTT-TT-STT--SSB-TTSPBPHHHHHHHS--/---HHHHTTTT-EEEEEE-TGGGTSHHHHHHHHHH-SEEEESSTTSHHHH-SBTTB---HHHHHHHHHHHHTT-PEEEE-S-BSSS--GGGTB-SSSPBPPHHHHHHHHHHHHHHHHHHHTTTEEEEEEEES-BPPS---TTS-SB---HHHHHHTTHHHHHHHHHHHHH-TTSEEEEEESSTTSHHHHHHHHHHHHHHHHHT----EEEE--EEESS-S-HHHHHHHHHHHHTT-S-EEEEEEEEESSSSTTTTS----HHHHHHHHHHHHHHHHHHHHTTTTEEEEEESSSSTTT-TT-GGG--SSB-TTS-B-HHHHHHH---

Foldseek 3Di:
DLQVLCVVFAWEEAADFQCCLVPVLNVVLRLVHGQEYEHLQCQDACNQDQDVPDGDNVSVVSVLCSCVVSVHAYEREELDELPSHHPVLAADVVRHGDAPVSNLVSSLVSLLVRCQVRVVRHQAYQLYEAQADDPDAPPPRDRGDPGSQCVRPNLVSSLSSQVSNCVNPVRHAYEHEYEPQLPVVNLVSVLVSLVVSVVVVRRHAEYEYCAQAELVGPDLVSVLVSLVSRVVRHQAYEHRAHKYFQCPDVVSVVSQLVVLLSNLVSSSVVSRHYHYYYHYDQEQLPDPVHQNRGIHQAHNSSHGDVSNVSSSDDD/DAAQQRLCVVFAFEEAEDFQCCLVPVVNVVLRLRYGQEYEHLQCQDACNQDVDQPDGDCVRVVSVLCSCVVRVHAYEREELEELPNHHPVLAADVVRDGDALVSNLVSSLVSLLVSLLVRVVRHQAYQQYEQQADDPPADPPDDRGDPGSNCVRPNLVSVLSSQVSNCVSPVRHAYEHEYFPLLVVVNLVSVLVSLQVCVVVVRDHAEYEYCAQAELVGDDLVSVLVSLVSRVVRHLAYEHAAHWYFLDDDPGCVPVVDDPVSVVSLLVRLLSNLVSSSVVSRHYHYYYHYDQEQLGDPVHLVRRIDQAHNVSHGDPSRCSNSDDD

Organism: NCBI:txid58531

Solvent-accessible surface area: 26327 Å² total; per-residue (Å²): 20,2,51,84,34,0,161,107,57,10,72,0,0,0,0,1,39,65,151,0,15,77,24,106,109,10,39,140,9,0,55,88,0,4,47,1,0,2,0,23,58,11,0,10,1,78,40,0,1,52,127,119,46,91,68,80,38,110,54,0,33,116,1,0,72,23,0,90,85,68,71,14,101,0,1,0,4,0,0,0,28,54,41,69,14,2,58,41,2,29,47,51,141,169,46,87,74,25,51,75,116,89,0,20,53,8,0,71,53,0,0,79,24,0,0,92,97,0,92,81,3,5,38,0,0,1,0,2,4,19,10,0,17,61,42,108,37,124,138,90,145,75,53,11,52,102,11,37,6,55,96,31,12,26,37,71,4,0,40,34,0,0,35,32,1,72,112,20,14,85,136,5,48,0,0,0,0,1,52,71,2,2,47,89,50,0,6,80,16,2,37,43,0,0,71,79,0,60,55,27,8,8,35,5,41,0,2,1,0,4,0,35,8,30,10,139,24,25,73,22,133,53,0,13,68,4,0,98,44,1,43,88,13,4,111,51,0,0,0,2,10,0,0,0,67,14,117,104,45,122,156,39,38,64,44,1,39,71,26,0,50,83,0,0,122,19,0,34,139,16,93,121,18,1,42,0,0,0,6,16,1,3,0,1,131,28,10,130,30,14,45,172,23,30,0,1,3,4,31,93,112,32,130,61,15,128,0,11,76,29,2,52,98,70,172,130,118,0,1,49,40,35,0,166,111,60,8,70,0,0,0,0,1,44,50,153,0,17,76,32,98,112,10,41,112,1,0,60,54,1,4,48,0,0,0,0,24,61,10,0,4,0,84,44,0,1,56,136,132,37,107,30,75,22,108,72,1,24,101,2,0,76,16,0,92,84,66,76,13,102,0,0,0,1,0,2,0,6,55,36,66,14,3,59,45,1,25,47,68,164,185,43,87,73,22,66,96,118,80,0,7,50,11,1,83,52,1,0,40,1,0,0,71,46,0,79,77,5,7,41,0,1,0,0,2,3,4,9,0,16,48,44,92,40,147,125,82,147,63,59,8,46,98,10,36,6,56,93,28,15,22,33,79,4,0,42,62,0,0,67,32,1,70,112,9,13,85,132,6,50,0,0,0,0,1,6,36,2,3,50,84,51,0,5,85,12,3,36,43,0,0,81,82,0,79,108,76,62,12,34,6,43,0,2,2,0,0,0,18,11,13,10,151,15,25,75,33,136,53,0,10,58,3,0,111,43,0,41,100,21,2,114,53,0,1,0,1,0,0,0,3,32,6,53,125,111,12,26,34,44,69,38,191,95,56,103,155,40,89,69,48,2,51,63,34,0,56,86,1,1,144,16,0,41,130,24,96,120,29,1,47,0,0,0,5,4,1,2,0,3,116,26,11,70,5,16,55,187,4,38,0,3,3,3,40,82,100,29,108,65,18,148,6,16,86,30,2,36,98,50,178